Protein AF-0000000082425117 (afdb_homodimer)

Foldseek 3Di:
DLWAWKKWWAQFWFDPPPDTLAGGDTDIFHTLWEEEAAFDPSSCLVVVVCCVQPVGPTPDTFMDINNHTPVPDPHCLQAEFEQEPDDDPQPPDQLLRLLQCADRVPDTQDSVLLLVLCVLLPNNVRRGPRLVPDDPLSNLSSSSSSRVSSVHQEYEYEASQPPHDPVSNVSSLVSQLVVSVHHHYYYYHNDLVSQLSTQWYFQGANNYTPDIGHNVVCDLVVNCVRHVHDSVVVVVVVVVVVVVVVD/DLWAWKKWWAQFWFDPPPDTLAGGDTDIFDTLWEEEAAFDPSSCLVVVVCCVQPVGPTPDTFMDINNHTCVPDPHCLQAEFEQEPDDDPQPPDQLLVLLQCADRVPDTQDSVLLLVLCVLLPNNVRRGPRLVPDDPLSNLSSSSSSRVSSVHQEYEYEASQPPHDPVSNVSSLVSQLVVSVHHHYYYYHNDLVSQQSTQWYFQGANNYTPDIGHNVVCDLVVNCVRHVHDSVVVVVVVVVVVVVVVD

InterPro domains:
  IPR003439 ABC transporter-like, ATP-binding domain [PF00005] (23-162)
  IPR003439 ABC transporter-like, ATP-binding domain [PS50893] (7-231)
  IPR003593 AAA+ ATPase domain [SM00382] (31-208)
  IPR027417 P-loop containing nucleoside triphosphate hydrolase [G3DSA:3.40.50.300] (2-237)
  IPR027417 P-loop containing nucleoside triphosphate hydrolase [SSF52540] (5-220)
  IPR050153 Metal Ion Import ATP-binding [PTHR42734] (5-229)

Solvent-accessible surface area (backbone atoms only — not comparable to full-atom values): 25043 Å² total; per-residue (Å²): 126,69,66,15,47,31,42,33,37,41,46,28,20,34,61,54,97,90,41,76,41,30,47,57,38,65,51,68,45,56,46,38,19,30,30,23,40,31,33,46,81,87,35,31,55,68,61,52,49,30,37,72,69,64,79,36,76,60,78,37,57,46,48,23,50,72,79,41,60,50,86,78,53,86,74,46,34,66,48,32,29,67,24,67,67,60,81,68,94,51,78,95,28,34,35,42,53,56,22,25,67,32,52,38,62,93,40,63,34,44,70,67,44,24,48,51,24,22,44,73,66,71,44,46,88,44,36,80,38,47,46,80,76,47,52,73,63,53,46,49,43,47,41,47,19,21,27,55,34,48,67,33,37,26,41,37,32,35,35,81,51,66,80,47,32,62,33,51,30,54,51,49,49,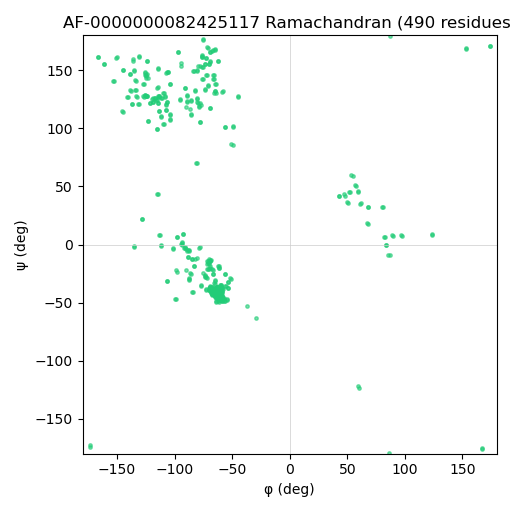51,50,52,52,57,48,15,70,49,20,12,29,41,32,29,35,54,53,62,69,58,29,59,68,24,61,30,26,38,31,37,42,90,20,26,73,74,43,74,41,45,34,86,67,64,30,50,65,51,52,18,60,57,37,73,43,58,52,66,57,52,50,50,52,47,48,56,48,46,60,37,66,71,100,124,68,66,16,47,32,41,35,36,41,45,28,21,35,62,53,97,90,40,75,41,29,47,57,37,64,52,66,46,57,46,40,20,30,30,23,39,31,33,47,81,86,34,30,53,70,61,52,49,31,38,73,69,64,78,35,78,60,78,38,57,47,47,24,49,73,80,40,61,49,84,79,54,83,74,48,33,64,49,32,28,67,25,67,68,62,82,68,94,51,80,94,29,35,35,42,54,56,23,26,68,32,49,40,61,95,39,64,33,45,69,67,43,24,49,50,24,23,44,73,66,72,42,48,89,44,36,79,38,48,48,80,77,47,53,72,61,53,46,49,44,46,40,47,19,20,25,54,34,47,66,32,36,25,40,36,33,35,36,80,52,65,80,48,34,62,35,52,31,54,51,48,49,51,50,52,51,58,48,15,71,50,19,10,30,41,32,29,35,53,52,62,70,58,28,57,68,26,63,30,25,38,32,36,41,91,19,26,72,73,43,75,42,44,35,85,68,64,29,50,64,51,50,17,62,58,36,73,45,57,52,67,57,53,50,50,52,47,48,54,49,47,60,38,64,72,100

Structure (mmCIF, N/CA/C/O backbone):
data_AF-0000000082425117-model_v1
#
loop_
_entity.id
_entity.type
_entity.pdbx_description
1 polymer 'Iron ABC transporter ATP-binding protein'
#
loop_
_atom_site.group_PDB
_atom_site.id
_atom_site.type_symbol
_atom_site.label_atom_id
_atom_site.label_alt_id
_atom_site.label_comp_id
_atom_site.label_asym_id
_atom_site.label_entity_id
_atom_site.label_seq_id
_atom_site.pdbx_PDB_ins_code
_atom_site.Cartn_x
_atom_site.Cartn_y
_atom_site.Cartn_z
_atom_site.occupancy
_atom_site.B_iso_or_equiv
_atom_site.auth_seq_id
_atom_site.auth_comp_id
_atom_site.auth_asym_id
_atom_site.auth_atom_id
_atom_site.pdbx_PDB_model_num
ATOM 1 N N . MET A 1 1 ? 9.961 -26.922 -22.625 1 34.03 1 MET A N 1
ATOM 2 C CA . MET A 1 1 ? 9.469 -25.562 -22.359 1 34.03 1 MET A CA 1
ATOM 3 C C . MET A 1 1 ? 8.32 -25.594 -21.359 1 34.03 1 MET A C 1
ATOM 5 O O . MET A 1 1 ? 7.336 -26.328 -21.547 1 34.03 1 MET A O 1
ATOM 9 N N . SER A 1 2 ? 8.508 -25.422 -20.125 1 46.28 2 SER A N 1
ATOM 10 C CA . SER A 1 2 ? 7.629 -25.75 -19 1 46.28 2 SER A CA 1
ATOM 11 C C . SER A 1 2 ? 6.215 -25.234 -19.25 1 46.28 2 SER A C 1
ATOM 13 O O . SER A 1 2 ? 6.027 -24.062 -19.609 1 46.28 2 SER A O 1
ATOM 15 N N . GLN A 1 3 ? 5.418 -25.953 -19.906 1 60.38 3 GLN A N 1
ATOM 16 C CA . GLN A 1 3 ? 4.02 -25.688 -20.219 1 60.38 3 GLN A CA 1
ATOM 17 C C . GLN A 1 3 ? 3.232 -25.281 -18.984 1 60.38 3 GLN A C 1
ATOM 19 O O . GLN A 1 3 ? 3.322 -25.953 -17.938 1 60.38 3 GLN A O 1
ATOM 24 N N . GLY A 1 4 ? 2.932 -23.953 -18.75 1 71.56 4 GLY A N 1
ATOM 25 C CA . GLY A 1 4 ? 2.125 -23.562 -17.594 1 71.56 4 GLY A CA 1
ATOM 26 C C . GLY A 1 4 ? 0.901 -24.438 -17.406 1 71.56 4 GLY A C 1
ATOM 27 O O . GLY A 1 4 ? 0.353 -24.969 -18.375 1 71.56 4 GLY A O 1
ATOM 28 N N . TYR A 1 5 ? 0.693 -25 -16.203 1 87.56 5 TYR A N 1
ATOM 29 C CA . TYR A 1 5 ? -0.458 -25.812 -15.82 1 87.56 5 TYR A CA 1
ATOM 30 C C . TYR A 1 5 ? -1.707 -24.953 -15.68 1 87.56 5 TYR A C 1
ATOM 32 O O . TYR A 1 5 ? -1.618 -23.766 -15.336 1 87.56 5 TYR A O 1
ATOM 40 N N . LYS A 1 6 ? -2.779 -25.609 -16.047 1 92.81 6 LYS A N 1
ATOM 41 C CA . LYS A 1 6 ? -4.059 -24.938 -15.867 1 92.81 6 LYS A CA 1
ATOM 42 C C . LYS A 1 6 ? -4.66 -25.266 -14.5 1 92.81 6 LYS A C 1
ATOM 44 O O . LYS A 1 6 ? -4.625 -26.422 -14.062 1 92.81 6 LYS A O 1
ATOM 49 N N . VAL A 1 7 ? -5.109 -24.281 -13.898 1 95.56 7 VAL A N 1
ATOM 50 C CA . VAL A 1 7 ? -5.82 -24.453 -12.641 1 95.56 7 VAL A CA 1
ATOM 51 C C . VAL A 1 7 ? -7.305 -24.141 -12.836 1 95.56 7 VAL A C 1
ATOM 53 O O . VAL A 1 7 ? -7.652 -23.109 -13.422 1 95.56 7 VAL A O 1
ATOM 56 N N . GLU A 1 8 ? -8.109 -25.047 -12.375 1 96.44 8 GLU A N 1
ATOM 57 C CA . GLU A 1 8 ? -9.555 -24.844 -12.508 1 96.44 8 GLU A CA 1
ATOM 58 C C . GLU A 1 8 ? -10.242 -24.844 -11.148 1 96.44 8 GLU A C 1
ATOM 60 O O . GLU A 1 8 ? -10.078 -25.781 -10.367 1 96.44 8 GLU A O 1
ATOM 65 N N . PHE A 1 9 ? -10.898 -23.781 -10.875 1 97.12 9 PHE A N 1
ATOM 66 C CA . PHE A 1 9 ? -11.852 -23.703 -9.773 1 97.12 9 PHE A CA 1
ATOM 67 C C . PHE A 1 9 ? -13.273 -23.969 -10.273 1 97.12 9 PHE A C 1
ATOM 69 O O . PHE A 1 9 ? -13.742 -23.297 -11.195 1 97.12 9 PHE A O 1
ATOM 76 N N . LYS A 1 10 ? -13.906 -24.922 -9.664 1 97 10 LYS A N 1
ATOM 77 C CA . LYS A 1 10 ? -15.297 -25.219 -10.023 1 97 10 LYS A CA 1
ATOM 78 C C . LYS A 1 10 ? -16.203 -25.125 -8.797 1 97 10 LYS A C 1
ATOM 80 O O . LYS A 1 10 ? -16.188 -26.016 -7.941 1 97 10 LYS A O 1
ATOM 85 N N . GLU A 1 11 ? -16.984 -24.062 -8.766 1 97.94 11 GLU A N 1
ATOM 86 C CA . GLU A 1 11 ? -18 -23.844 -7.742 1 97.94 11 GLU A CA 1
ATOM 87 C C . GLU A 1 11 ? -17.406 -23.984 -6.34 1 97.94 11 GLU A C 1
ATOM 89 O O . GLU A 1 11 ? -18 -24.641 -5.477 1 97.94 11 GLU A O 1
ATOM 94 N N . VAL A 1 12 ? -16.297 -23.422 -6.117 1 97.06 12 VAL A N 1
ATOM 95 C CA . VAL A 1 12 ? -15.555 -23.578 -4.875 1 97.06 12 VAL A CA 1
ATOM 96 C C . VAL A 1 12 ? -16.125 -22.656 -3.807 1 97.06 12 VAL A C 1
ATOM 98 O O . VAL A 1 12 ? -16.312 -21.453 -4.055 1 97.06 12 VAL A O 1
ATOM 101 N N . THR A 1 13 ? -16.469 -23.188 -2.719 1 97.94 13 THR A N 1
ATOM 102 C CA . THR A 1 13 ? -16.875 -22.453 -1.524 1 97.94 13 THR A CA 1
ATOM 103 C C . THR A 1 13 ? -15.938 -22.766 -0.357 1 97.94 13 THR A C 1
ATOM 105 O O . THR A 1 13 ? -15.672 -23.938 -0.068 1 97.94 13 THR A O 1
ATOM 108 N N . VAL A 1 14 ? -15.391 -21.719 0.209 1 97 14 VAL A N 1
ATOM 109 C CA . VAL A 1 14 ? -14.469 -21.891 1.327 1 97 14 VAL A CA 1
ATOM 110 C C . VAL A 1 14 ? -14.805 -20.875 2.428 1 97 14 VAL A C 1
ATOM 112 O O . VAL A 1 14 ? -15.336 -19.797 2.152 1 97 14 VAL A O 1
ATOM 115 N N . GLY A 1 15 ? -14.531 -21.266 3.666 1 96.12 15 GLY A N 1
ATOM 116 C CA . GLY A 1 15 ? -14.789 -20.406 4.812 1 96.12 15 GLY A CA 1
ATOM 117 C C . GLY A 1 15 ? -14.258 -20.984 6.113 1 96.12 15 GLY A C 1
ATOM 118 O O . GLY A 1 15 ? -13.414 -21.875 6.105 1 96.12 15 GLY A O 1
ATOM 119 N N . TYR A 1 16 ? -14.609 -20.25 7.188 1 94.94 16 TYR A N 1
ATOM 120 C CA . TYR A 1 16 ? -14.188 -20.656 8.523 1 94.94 16 TYR A CA 1
ATOM 121 C C . TYR A 1 16 ? -15.383 -20.828 9.445 1 94.94 16 TYR A C 1
ATOM 123 O O . TYR A 1 16 ? -16.344 -20.047 9.398 1 94.94 16 TYR A O 1
ATOM 131 N N . LYS A 1 17 ? -15.219 -21.812 10.359 1 92.62 17 LYS A N 1
ATOM 132 C CA . LYS A 1 17 ? -16.156 -22.031 11.453 1 92.62 17 LYS A CA 1
ATOM 133 C C . LYS A 1 17 ? -17.594 -21.922 10.969 1 92.62 17 LYS A C 1
ATOM 135 O O . LYS A 1 17 ? -18.406 -21.203 11.547 1 92.62 17 LYS A O 1
ATOM 140 N N . GLY A 1 18 ? -17.828 -22.5 9.805 1 90.06 18 GLY A N 1
ATOM 141 C CA . GLY A 1 18 ? -19.188 -22.562 9.281 1 90.06 18 GLY A CA 1
ATOM 142 C C . GLY A 1 18 ? -19.609 -21.297 8.555 1 90.06 18 GLY A C 1
ATOM 143 O O . GLY A 1 18 ? -20.734 -21.219 8.047 1 90.06 18 GLY A O 1
ATOM 144 N N . HIS A 1 19 ? -18.812 -20.297 8.445 1 94.06 19 HIS A N 1
ATOM 145 C CA . HIS A 1 19 ? -19.109 -19.062 7.711 1 94.06 19 HIS A CA 1
ATOM 146 C C . HIS A 1 19 ? -18.328 -19 6.406 1 94.06 19 HIS A C 1
ATOM 148 O O . HIS A 1 19 ? -17.094 -19.047 6.41 1 94.06 19 HIS A O 1
ATOM 154 N N . PRO A 1 20 ? -19.109 -18.875 5.348 1 95.56 20 PRO A N 1
ATOM 155 C CA . PRO A 1 20 ? -18.422 -18.781 4.062 1 95.56 20 PRO A CA 1
ATOM 156 C C . PRO A 1 20 ? -17.688 -17.438 3.881 1 95.56 20 PRO A C 1
ATOM 158 O O . PRO A 1 20 ? -18.219 -16.406 4.281 1 95.56 20 PRO A O 1
ATOM 161 N N . VAL A 1 21 ? -16.516 -17.516 3.381 1 97 21 VAL A N 1
ATOM 162 C CA . VAL A 1 21 ? -15.734 -16.328 3.045 1 97 21 VAL A CA 1
ATOM 163 C C . VAL A 1 21 ? -15.836 -16.047 1.548 1 97 21 VAL A C 1
ATOM 165 O O . VAL A 1 21 ? -16.094 -14.906 1.138 1 97 21 VAL A O 1
ATOM 168 N N . VAL A 1 22 ? -15.664 -17.047 0.718 1 97.94 22 VAL A N 1
ATOM 169 C CA . VAL A 1 22 ? -15.93 -16.969 -0.715 1 97.94 22 VAL A CA 1
ATOM 170 C C . VAL A 1 22 ? -16.891 -18.094 -1.115 1 97.94 22 VAL A C 1
ATOM 172 O O . VAL A 1 22 ? -16.828 -19.203 -0.572 1 97.94 22 VAL A O 1
ATOM 175 N N . GLU A 1 23 ? -17.719 -17.781 -2.062 1 97.88 23 GLU A N 1
ATOM 176 C CA . GLU A 1 23 ? -18.797 -18.688 -2.426 1 97.88 23 GLU A CA 1
ATOM 177 C C . GLU A 1 23 ? -18.891 -18.875 -3.938 1 97.88 23 GLU A C 1
ATOM 179 O O . GLU A 1 23 ? -18.906 -17.891 -4.684 1 97.88 23 GLU A O 1
ATOM 184 N N . ASN A 1 24 ? -18.875 -20.203 -4.285 1 97.81 24 ASN A N 1
ATOM 185 C CA . ASN A 1 24 ? -19.219 -20.594 -5.652 1 97.81 24 ASN A CA 1
ATOM 186 C C . ASN A 1 24 ? -18.281 -19.938 -6.664 1 97.81 24 ASN A C 1
ATOM 188 O O . ASN A 1 24 ? -18.719 -19.375 -7.664 1 97.81 24 ASN A O 1
ATOM 192 N N . ILE A 1 25 ? -17.031 -19.984 -6.367 1 98.44 25 ILE A N 1
ATOM 193 C CA . ILE A 1 25 ? -16.016 -19.406 -7.246 1 98.44 25 ILE A CA 1
ATOM 194 C C . ILE A 1 25 ? -15.703 -20.375 -8.383 1 98.44 25 ILE A C 1
ATOM 196 O O . ILE A 1 25 ? -15.344 -21.531 -8.148 1 98.44 25 ILE A O 1
ATOM 200 N N . THR A 1 26 ? -15.867 -19.938 -9.648 1 98.38 26 THR A N 1
ATOM 201 C CA . THR A 1 26 ? -15.578 -20.75 -10.828 1 98.38 26 THR A CA 1
ATOM 202 C C . THR A 1 26 ? -14.727 -19.969 -11.828 1 98.38 26 THR A C 1
ATOM 204 O O . THR A 1 26 ? -15.109 -18.875 -12.242 1 98.38 26 THR A O 1
ATOM 207 N N . PHE A 1 27 ? -13.586 -20.453 -12.156 1 98.06 27 PHE A N 1
ATOM 208 C CA . PHE A 1 27 ? -12.758 -19.922 -13.234 1 98.06 27 PHE A CA 1
ATOM 209 C C . PHE A 1 27 ? -11.633 -20.891 -13.586 1 98.06 27 PHE A C 1
ATOM 211 O O . PHE A 1 27 ? -11.375 -21.844 -12.852 1 98.06 27 PHE A O 1
ATOM 218 N N . THR A 1 28 ? -11.086 -20.734 -14.719 1 97.5 28 THR A N 1
ATOM 219 C CA . THR A 1 28 ? -9.945 -21.5 -15.195 1 97.5 28 THR A CA 1
ATOM 220 C C . THR A 1 28 ? -8.812 -20.578 -15.633 1 97.5 28 THR A C 1
ATOM 222 O O . THR A 1 28 ? -9.039 -19.641 -16.406 1 97.5 28 THR A O 1
ATOM 225 N N . THR A 1 29 ? -7.656 -20.828 -15.125 1 97.19 29 THR A N 1
ATOM 226 C CA . THR A 1 29 ? -6.516 -19.984 -15.461 1 97.19 29 THR A CA 1
ATOM 227 C C . THR A 1 29 ? -5.934 -20.375 -16.812 1 97.19 29 THR A C 1
ATOM 229 O O . THR A 1 29 ? -6.047 -21.531 -17.234 1 97.19 29 THR A O 1
ATOM 232 N N . PRO A 1 30 ? -5.383 -19.328 -17.453 1 93.25 30 PRO A N 1
ATOM 233 C CA . PRO A 1 30 ? -4.516 -19.734 -18.547 1 93.25 30 PRO A CA 1
ATOM 234 C C . PRO A 1 30 ? -3.225 -20.406 -18.078 1 93.25 30 PRO A C 1
ATOM 236 O O . PRO A 1 30 ? -2.85 -20.266 -16.906 1 93.25 30 PRO A O 1
ATOM 239 N N . GLY A 1 31 ? -2.549 -21.234 -18.953 1 88.75 31 GLY A N 1
ATOM 240 C CA . GLY A 1 31 ? -1.248 -21.828 -18.688 1 88.75 31 GLY A CA 1
ATOM 241 C C . GLY A 1 31 ? -0.388 -21.953 -19.938 1 88.75 31 GLY A C 1
ATOM 242 O O . GLY A 1 31 ? -0.759 -22.656 -20.891 1 88.75 31 GLY A O 1
ATOM 243 N N . PRO A 1 32 ? 0.732 -21.266 -20.031 1 94.56 32 PRO A N 1
ATOM 244 C CA . PRO A 1 32 ? 1.172 -20.266 -19.047 1 94.56 32 PRO A CA 1
ATOM 245 C C . PRO A 1 32 ? 0.335 -18.984 -19.078 1 94.56 32 PRO A C 1
ATOM 247 O O . PRO A 1 32 ? -0.475 -18.797 -20 1 94.56 32 PRO A O 1
ATOM 250 N N . GLY A 1 33 ? 0.49 -18.062 -18.062 1 97.19 33 GLY A N 1
ATOM 251 C CA . GLY A 1 33 ? -0.227 -16.797 -18.031 1 97.19 33 GLY A CA 1
ATOM 252 C C . GLY A 1 33 ? -0.428 -16.281 -16.609 1 97.19 33 GLY A C 1
ATOM 253 O O . GLY A 1 33 ? -0.153 -16.984 -15.641 1 97.19 33 GLY A O 1
ATOM 254 N N . LEU A 1 34 ? -0.841 -15.102 -16.578 1 98.12 34 LEU A N 1
ATOM 255 C CA . LEU A 1 34 ? -1.06 -14.406 -15.312 1 98.12 34 LEU A CA 1
ATOM 256 C C . LEU A 1 34 ? -2.549 -14.242 -15.031 1 98.12 34 LEU A C 1
ATOM 258 O O . LEU A 1 34 ? -3.281 -13.688 -15.852 1 98.12 34 LEU A O 1
ATOM 262 N N . THR A 1 35 ? -2.99 -14.781 -13.953 1 98.69 35 THR A N 1
ATOM 263 C CA . THR A 1 35 ? -4.332 -14.547 -13.422 1 98.69 35 THR A CA 1
ATOM 264 C C . THR A 1 35 ? -4.27 -13.734 -12.133 1 98.69 35 THR A C 1
ATOM 266 O O . THR A 1 35 ? -3.541 -14.086 -11.203 1 98.69 35 THR A O 1
ATOM 269 N N . THR A 1 36 ? -4.988 -12.672 -12.102 1 98.69 36 THR A N 1
ATOM 270 C CA . THR A 1 36 ? -5.105 -11.883 -10.875 1 98.69 36 THR A CA 1
ATOM 271 C C . THR A 1 36 ? -6.484 -12.047 -10.25 1 98.69 36 THR A C 1
ATOM 273 O O . THR A 1 36 ? -7.5 -11.773 -10.898 1 98.69 36 THR A O 1
ATOM 276 N N . ILE A 1 37 ? -6.5 -12.609 -9.086 1 98.81 37 ILE A N 1
ATOM 277 C CA . ILE A 1 37 ? -7.684 -12.523 -8.234 1 98.81 37 ILE A CA 1
ATOM 278 C C . ILE A 1 37 ? -7.738 -11.148 -7.562 1 98.81 37 ILE A C 1
ATOM 280 O O . ILE A 1 37 ? -6.992 -10.891 -6.617 1 98.81 37 ILE A O 1
ATOM 284 N N . LEU A 1 38 ? -8.648 -10.297 -8.07 1 98.69 38 LEU A N 1
ATOM 285 C CA . LEU A 1 38 ? -8.695 -8.891 -7.703 1 98.69 38 LEU A CA 1
ATOM 286 C C . LEU A 1 38 ? -9.844 -8.617 -6.734 1 98.69 38 LEU A C 1
ATOM 288 O O . LEU A 1 38 ? -10.953 -9.125 -6.918 1 98.69 38 LEU A O 1
ATOM 292 N N . GLY A 1 39 ? -9.609 -7.824 -5.754 1 98 39 GLY A N 1
ATOM 293 C CA . GLY A 1 39 ? -10.672 -7.434 -4.844 1 98 39 GLY A CA 1
ATOM 294 C C . GLY A 1 39 ? -10.18 -6.617 -3.664 1 98 39 GLY A C 1
ATOM 295 O O . GLY A 1 39 ? -8.977 -6.508 -3.441 1 98 39 GLY A O 1
ATOM 296 N N . PRO A 1 40 ? -11.102 -6.07 -2.902 1 97.19 40 PRO A N 1
ATOM 297 C CA . PRO A 1 40 ? -10.719 -5.27 -1.736 1 97.19 40 PRO A CA 1
ATOM 298 C C . PRO A 1 40 ? -10.109 -6.113 -0.619 1 97.19 40 PRO A C 1
ATOM 300 O O . PRO A 1 40 ? -10.148 -7.344 -0.677 1 97.19 40 PRO A O 1
ATOM 303 N N . ASN A 1 41 ? -9.484 -5.391 0.304 1 94.88 41 ASN A N 1
ATOM 304 C CA . ASN A 1 41 ? -8.953 -6.07 1.479 1 94.88 41 ASN A CA 1
ATOM 305 C C . ASN A 1 41 ? -10.047 -6.809 2.244 1 94.88 41 ASN A C 1
ATOM 307 O O . ASN A 1 41 ? -11.148 -6.293 2.41 1 94.88 41 ASN A O 1
ATOM 311 N N . GLY A 1 42 ? -9.805 -8.031 2.582 1 93.69 42 GLY A N 1
ATOM 312 C CA . GLY A 1 42 ? -10.688 -8.789 3.457 1 93.69 42 GLY A CA 1
ATOM 313 C C . GLY A 1 42 ? -11.781 -9.523 2.707 1 93.69 42 GLY A C 1
ATOM 314 O O . GLY A 1 42 ? -12.625 -10.172 3.318 1 93.69 42 GLY A O 1
ATOM 315 N N . VAL A 1 43 ? -11.719 -9.531 1.428 1 96.06 43 VAL A N 1
ATOM 316 C CA . VAL A 1 43 ? -12.844 -10.062 0.663 1 96.06 43 VAL A CA 1
ATOM 317 C C . VAL A 1 43 ? -12.734 -11.586 0.575 1 96.06 43 VAL A C 1
ATOM 319 O O . VAL A 1 43 ? -13.695 -12.266 0.195 1 96.06 43 VAL A O 1
ATOM 322 N N . GLY A 1 44 ? -11.547 -12.117 0.818 1 96.81 44 GLY A N 1
ATOM 323 C CA . GLY A 1 44 ? -11.414 -13.562 0.822 1 96.81 44 GLY A CA 1
ATOM 324 C C . GLY A 1 44 ? -10.367 -14.07 -0.152 1 96.81 44 GLY A C 1
ATOM 325 O O . GLY A 1 44 ? -10.242 -15.281 -0.368 1 96.81 44 GLY A O 1
ATOM 326 N N . LYS A 1 45 ? -9.602 -13.234 -0.754 1 97.69 45 LYS A N 1
ATOM 327 C CA . LYS A 1 45 ? -8.602 -13.617 -1.745 1 97.69 45 LYS A CA 1
ATOM 328 C C . LYS A 1 45 ? -7.586 -14.602 -1.157 1 97.69 45 LYS A C 1
ATOM 330 O O . LYS A 1 45 ? -7.32 -15.648 -1.746 1 97.69 45 LYS A O 1
ATOM 335 N N . SER A 1 46 ? -7.059 -14.242 0.053 1 96.75 46 SER A N 1
ATOM 336 C CA . SER A 1 46 ? -6.082 -15.102 0.715 1 96.75 46 SER A CA 1
ATOM 337 C C . SER A 1 46 ? -6.703 -16.438 1.111 1 96.75 46 SER A C 1
ATOM 339 O O . SER A 1 46 ? -6.043 -17.484 1.038 1 96.75 46 SER A O 1
ATOM 341 N N . THR A 1 47 ? -7.961 -16.422 1.538 1 96.94 47 THR A N 1
ATOM 342 C CA . THR A 1 47 ? -8.664 -17.641 1.887 1 96.94 47 THR A CA 1
ATOM 343 C C . THR A 1 47 ? -8.781 -18.562 0.673 1 96.94 47 THR A C 1
ATOM 345 O O . THR A 1 47 ? -8.578 -19.766 0.779 1 96.94 47 THR A O 1
ATOM 348 N N . LEU A 1 48 ? -9.086 -17.969 -0.449 1 97.56 48 LEU A N 1
ATOM 349 C CA . LEU A 1 48 ? -9.172 -18.734 -1.686 1 97.56 48 LEU A CA 1
ATOM 350 C C . LEU A 1 48 ? -7.82 -19.344 -2.047 1 97.56 48 LEU A C 1
ATOM 352 O O . LEU A 1 48 ? -7.742 -20.5 -2.451 1 97.56 48 LEU A O 1
ATOM 356 N N . LEU A 1 49 ? -6.738 -18.547 -1.896 1 96.94 49 LEU A N 1
ATOM 357 C CA . LEU A 1 49 ? -5.398 -19.062 -2.178 1 96.94 49 LEU A CA 1
ATOM 358 C C . LEU A 1 49 ? -5.035 -20.203 -1.236 1 96.94 49 LEU A C 1
ATOM 360 O O . LEU A 1 49 ? -4.348 -21.141 -1.634 1 96.94 49 LEU A O 1
ATOM 364 N N . LYS A 1 50 ? -5.457 -20.109 -0.017 1 94.38 50 LYS A N 1
ATOM 365 C CA . LYS A 1 50 ? -5.203 -21.188 0.94 1 94.38 50 LYS A CA 1
ATOM 366 C C . LYS A 1 50 ? -5.844 -22.5 0.483 1 94.38 50 LYS A C 1
ATOM 368 O O . LYS A 1 50 ? -5.289 -23.578 0.705 1 94.38 50 LYS A O 1
ATOM 373 N N . ALA A 1 51 ? -7.012 -22.391 -0.103 1 94 51 ALA A N 1
ATOM 374 C CA . ALA A 1 51 ? -7.648 -23.578 -0.675 1 94 51 ALA A CA 1
ATOM 375 C C . ALA A 1 51 ? -6.816 -24.141 -1.818 1 94 51 ALA A C 1
ATOM 377 O O . ALA A 1 51 ? -6.66 -25.359 -1.931 1 94 51 ALA A O 1
ATOM 378 N N . LEU A 1 52 ? -6.281 -23.266 -2.621 1 94.56 52 LEU A N 1
ATOM 379 C CA . LEU A 1 52 ? -5.477 -23.672 -3.766 1 94.56 52 LEU A CA 1
ATOM 380 C C . LEU A 1 52 ? -4.195 -24.375 -3.309 1 94.56 52 LEU A C 1
ATOM 382 O O . LEU A 1 52 ? -3.832 -25.422 -3.836 1 94.56 52 LEU A O 1
ATOM 386 N N . ILE A 1 53 ? -3.549 -23.828 -2.289 1 92.25 53 ILE A N 1
ATOM 387 C CA . ILE A 1 53 ? -2.25 -24.359 -1.896 1 92.25 53 ILE A CA 1
ATOM 388 C C . ILE A 1 53 ? -2.441 -25.516 -0.902 1 92.25 53 ILE A C 1
ATOM 390 O O . ILE A 1 53 ? -1.468 -26.094 -0.419 1 92.25 53 ILE A O 1
ATOM 394 N N . GLY A 1 54 ? -3.662 -25.781 -0.488 1 90.12 54 GLY A N 1
ATOM 395 C CA . GLY A 1 54 ? -3.98 -26.984 0.258 1 90.12 54 GLY A CA 1
ATOM 396 C C . GLY A 1 54 ? -4.004 -26.781 1.76 1 90.12 54 GLY A C 1
ATOM 397 O O . GLY A 1 54 ? -4.109 -27.734 2.529 1 90.12 54 GLY A O 1
ATOM 398 N N . SER A 1 55 ? -3.906 -25.609 2.188 1 89.62 55 SER A N 1
ATOM 399 C CA . SER A 1 55 ? -3.9 -25.297 3.615 1 89.62 55 SER A CA 1
ATOM 400 C C . SER A 1 55 ? -5.32 -25.172 4.16 1 89.62 55 SER A C 1
ATOM 402 O O . SER A 1 55 ? -5.523 -25.141 5.375 1 89.62 55 SER A O 1
ATOM 404 N N . LEU A 1 56 ? -6.305 -25.109 3.297 1 91.38 56 LEU A N 1
ATOM 405 C CA . LEU A 1 56 ? -7.715 -25.016 3.662 1 91.38 56 LEU A CA 1
ATOM 406 C C . LEU A 1 56 ? -8.57 -25.859 2.721 1 91.38 56 LEU A C 1
ATOM 408 O O . LEU A 1 56 ? -8.461 -25.734 1.499 1 91.38 56 LEU A O 1
ATOM 412 N N . ARG A 1 57 ? -9.375 -26.719 3.254 1 91.31 57 ARG A N 1
ATOM 413 C CA . ARG A 1 57 ? -10.227 -27.578 2.432 1 91.31 57 ARG A CA 1
ATOM 414 C C . ARG A 1 57 ? -11.492 -26.828 2.002 1 91.31 57 ARG A C 1
ATOM 416 O O . ARG A 1 57 ? -12.18 -26.234 2.834 1 91.31 57 ARG A O 1
ATOM 423 N N . PRO A 1 58 ? -11.797 -26.906 0.791 1 94.12 58 PRO A N 1
ATOM 424 C CA . PRO A 1 58 ? -13.07 -26.328 0.366 1 94.12 58 PRO A CA 1
ATOM 425 C C . PRO A 1 58 ? -14.281 -27.078 0.945 1 94.12 58 PRO A C 1
ATOM 427 O O . PRO A 1 58 ? -14.227 -28.297 1.14 1 94.12 58 PRO A O 1
ATOM 430 N N . TRP A 1 59 ? -15.32 -26.312 1.211 1 95.19 59 TRP A N 1
ATOM 431 C CA . TRP A 1 59 ? -16.562 -26.922 1.685 1 95.19 59 TRP A CA 1
ATOM 432 C C . TRP A 1 59 ? -17.328 -27.562 0.535 1 95.19 59 TRP A C 1
ATOM 434 O O . TRP A 1 59 ? -18.016 -28.562 0.73 1 95.19 59 TRP A O 1
ATOM 444 N N . SER A 1 60 ? -17.25 -26.969 -0.569 1 95.38 60 SER A N 1
ATOM 445 C CA . SER A 1 60 ? -17.859 -27.484 -1.79 1 95.38 60 SER A CA 1
ATOM 446 C C . SER A 1 60 ? -17.078 -27.047 -3.023 1 95.38 60 SER A C 1
ATOM 448 O O . SER A 1 60 ? -16.219 -26.156 -2.947 1 95.38 60 SER A O 1
ATOM 450 N N . GLY A 1 61 ? -17.281 -27.734 -4.094 1 95.5 61 GLY A N 1
ATOM 451 C CA . GLY A 1 61 ? -16.547 -27.453 -5.32 1 95.5 61 GLY A CA 1
ATOM 452 C C . GLY A 1 61 ? -15.227 -28.172 -5.406 1 95.5 61 GLY A C 1
ATOM 453 O O . GLY A 1 61 ? -14.906 -29.016 -4.551 1 95.5 61 GLY A O 1
ATOM 454 N N . THR A 1 62 ? -14.531 -27.953 -6.504 1 93.88 62 THR A N 1
ATOM 455 C CA . THR A 1 62 ? -13.273 -28.656 -6.719 1 93.88 62 THR A CA 1
ATOM 456 C C . THR A 1 62 ? -12.227 -27.719 -7.316 1 93.88 62 THR A C 1
ATOM 458 O O . THR A 1 62 ? -12.57 -26.75 -7.996 1 93.88 62 THR A O 1
ATOM 461 N N . ILE A 1 63 ? -11.047 -27.953 -6.961 1 94.56 63 ILE A N 1
ATOM 462 C CA . ILE A 1 63 ? -9.891 -27.328 -7.586 1 94.56 63 ILE A CA 1
ATOM 463 C C . ILE A 1 63 ? -9.031 -28.391 -8.273 1 94.56 63 ILE A C 1
ATOM 465 O O . ILE A 1 63 ? -8.648 -29.391 -7.652 1 94.56 63 ILE A O 1
ATOM 469 N N . THR A 1 64 ? -8.797 -28.188 -9.516 1 93.06 64 THR A N 1
ATOM 470 C CA . THR A 1 64 ? -8.016 -29.172 -10.258 1 93.06 64 THR A CA 1
ATOM 471 C C . THR A 1 64 ? -6.824 -28.516 -10.945 1 93.06 64 THR A C 1
ATOM 473 O O . THR A 1 64 ? -6.875 -27.328 -11.281 1 93.06 64 THR A O 1
ATOM 476 N N . ILE A 1 65 ? -5.738 -29.203 -11.094 1 90.94 65 ILE A N 1
ATOM 477 C CA . ILE A 1 65 ? -4.566 -28.844 -11.891 1 90.94 65 ILE A CA 1
ATOM 478 C C . ILE A 1 65 ? -4.426 -29.812 -13.062 1 90.94 65 ILE A C 1
ATOM 480 O O . ILE A 1 65 ? -4.211 -31 -12.875 1 90.94 65 ILE A O 1
ATOM 484 N N . ASN A 1 66 ? -4.578 -29.281 -14.195 1 88 66 ASN A N 1
ATOM 485 C CA . ASN A 1 66 ? -4.602 -30.109 -15.398 1 88 66 ASN A CA 1
ATOM 486 C C . ASN A 1 66 ? -5.527 -31.297 -15.242 1 88 66 ASN A C 1
ATOM 488 O O . ASN A 1 66 ? -5.152 -32.438 -15.562 1 88 66 ASN A O 1
ATOM 492 N N . GLY A 1 67 ? -6.633 -31 -14.648 1 85.31 67 GLY A N 1
ATOM 493 C CA . GLY A 1 67 ? -7.668 -32.031 -14.531 1 85.31 67 GLY A CA 1
ATOM 494 C C . GLY A 1 67 ? -7.512 -32.906 -13.312 1 85.31 67 GLY A C 1
ATOM 495 O O . GLY A 1 67 ? -8.391 -33.688 -13 1 85.31 67 GLY A O 1
ATOM 496 N N . ILE A 1 68 ? -6.391 -32.75 -12.641 1 83.25 68 ILE A N 1
ATOM 497 C CA . ILE A 1 68 ? -6.152 -33.562 -11.453 1 83.25 68 ILE A CA 1
ATOM 498 C C . ILE A 1 68 ? -6.703 -32.875 -10.219 1 83.25 68 ILE A C 1
ATOM 500 O O . ILE A 1 68 ? -6.332 -31.734 -9.938 1 83.25 68 ILE A O 1
ATOM 504 N N . ASN A 1 69 ? -7.578 -33.562 -9.539 1 82.38 69 ASN A N 1
ATOM 505 C CA . ASN A 1 69 ? -8.188 -33 -8.336 1 82.38 69 ASN A CA 1
ATOM 506 C C . ASN A 1 69 ? -7.172 -32.875 -7.203 1 82.38 69 ASN A C 1
ATOM 508 O O . ASN A 1 69 ? -6.512 -33.844 -6.836 1 82.38 69 ASN A O 1
ATOM 512 N N . LEU A 1 70 ? -6.934 -31.656 -6.777 1 72.75 70 LEU A N 1
ATOM 513 C CA . LEU A 1 70 ? -5.977 -31.375 -5.715 1 72.75 70 LEU A CA 1
ATOM 514 C C . LEU A 1 70 ? -6.402 -32.031 -4.406 1 72.75 70 LEU A C 1
ATOM 516 O O . LEU A 1 70 ? -5.57 -32.25 -3.525 1 72.75 70 LEU A O 1
ATOM 520 N N . GLY A 1 71 ? -7.801 -32.406 -4.363 1 61.31 71 GLY A N 1
ATOM 521 C CA . GLY A 1 71 ? -8.32 -33.062 -3.17 1 61.31 71 GLY A CA 1
ATOM 522 C C . GLY A 1 71 ? -7.344 -34.031 -2.547 1 61.31 71 GLY A C 1
ATOM 523 O O . GLY A 1 71 ? -7.129 -34 -1.332 1 61.31 71 GLY A O 1
ATOM 524 N N . MET A 1 72 ? -6.797 -34.969 -3.297 1 57.06 72 MET A N 1
ATOM 525 C CA . MET A 1 72 ? -6.18 -36.219 -2.914 1 57.06 72 MET A CA 1
ATOM 526 C C . MET A 1 72 ? -4.695 -36.031 -2.613 1 57.06 72 MET A C 1
ATOM 528 O O . MET A 1 72 ? -4.109 -36.812 -1.856 1 57.06 72 MET A O 1
ATOM 532 N N . GLU A 1 73 ? -4.168 -35.031 -3.297 1 61.31 73 GLU A N 1
ATOM 533 C CA . GLU A 1 73 ? -2.717 -34.969 -3.15 1 61.31 73 GLU A CA 1
ATOM 534 C C . GLU A 1 73 ? -2.314 -34.094 -1.971 1 61.31 73 GLU A C 1
ATOM 536 O O . GLU A 1 73 ? -2.811 -32.969 -1.826 1 61.31 73 GLU A O 1
ATOM 541 N N . LYS A 1 74 ? -1.646 -34.719 -1.002 1 63.06 74 LYS A N 1
ATOM 542 C CA . LYS A 1 74 ? -1.222 -34.031 0.214 1 63.06 74 LYS A CA 1
ATOM 543 C C . LYS A 1 74 ? -0.116 -33.031 -0.083 1 63.06 74 LYS A C 1
ATOM 545 O O . LYS A 1 74 ? -0.132 -31.906 0.439 1 63.06 74 LYS A O 1
ATOM 550 N N . ASP A 1 75 ? 0.798 -33.438 -1.072 1 74.62 75 ASP A N 1
ATOM 551 C CA . ASP A 1 75 ? 1.942 -32.562 -1.292 1 74.62 75 ASP A CA 1
ATOM 552 C C . ASP A 1 75 ? 1.768 -31.75 -2.568 1 74.62 75 ASP A C 1
ATOM 554 O O . ASP A 1 75 ? 1.825 -32.281 -3.674 1 74.62 75 ASP A O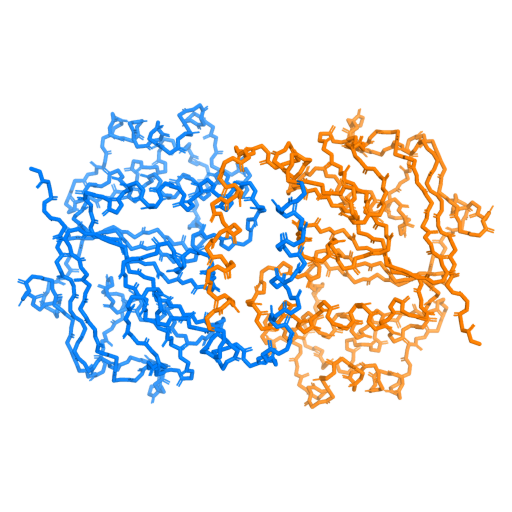 1
ATOM 558 N N . ARG A 1 76 ? 1.494 -30.438 -2.428 1 82.69 76 ARG A N 1
ATOM 559 C CA . ARG A 1 76 ? 1.237 -29.562 -3.57 1 82.69 76 ARG A CA 1
ATOM 560 C C . ARG A 1 76 ? 2.529 -28.938 -4.082 1 82.69 76 ARG A C 1
ATOM 562 O O . ARG A 1 76 ? 2.535 -28.281 -5.129 1 82.69 76 ARG A O 1
ATOM 569 N N . SER A 1 77 ? 3.596 -29.203 -3.418 1 79.94 77 SER A N 1
ATOM 570 C CA . SER A 1 77 ? 4.844 -28.516 -3.742 1 79.94 77 SER A CA 1
ATOM 571 C C . SER A 1 77 ? 5.383 -28.969 -5.094 1 79.94 77 SER A C 1
ATOM 573 O O . SER A 1 77 ? 6.227 -28.281 -5.688 1 79.94 77 SER A O 1
ATOM 575 N N . LEU A 1 78 ? 4.867 -30.031 -5.578 1 80.19 78 LEU A N 1
ATOM 576 C CA . LEU A 1 78 ? 5.27 -30.516 -6.895 1 80.19 78 LEU A CA 1
ATOM 577 C C . LEU A 1 78 ? 4.641 -29.672 -7.996 1 80.19 78 LEU A C 1
ATOM 579 O O . LEU A 1 78 ? 5.203 -29.531 -9.086 1 80.19 78 LEU A O 1
ATOM 583 N N . TYR A 1 79 ? 3.531 -29.094 -7.578 1 86.81 79 TYR A N 1
ATOM 584 C CA . TYR A 1 79 ? 2.758 -28.422 -8.617 1 86.81 79 TYR A CA 1
ATOM 585 C C . TYR A 1 79 ? 2.877 -26.906 -8.492 1 86.81 79 TYR A C 1
ATOM 587 O O . TYR A 1 79 ? 2.756 -26.188 -9.484 1 86.81 79 TYR A O 1
ATOM 595 N N . LEU A 1 80 ? 3.037 -26.562 -7.207 1 91.94 80 LEU A N 1
ATOM 596 C CA . LEU A 1 80 ? 2.969 -25.109 -7.066 1 91.94 80 LEU A CA 1
ATOM 597 C C . LEU A 1 80 ? 3.92 -24.625 -5.977 1 91.94 80 LEU A C 1
ATOM 599 O O . LEU A 1 80 ? 4.293 -25.391 -5.086 1 91.94 80 LEU A O 1
ATOM 603 N N . SER A 1 81 ? 4.422 -23.406 -6.117 1 93.88 81 SER A N 1
ATOM 604 C CA . SER A 1 81 ? 5.133 -22.641 -5.09 1 93.88 81 SER A CA 1
ATOM 605 C C . SER A 1 81 ? 4.352 -21.406 -4.672 1 93.88 81 SER A C 1
ATOM 607 O O . SER A 1 81 ? 3.518 -20.906 -5.43 1 93.88 81 SER A O 1
ATOM 609 N N . TYR A 1 82 ? 4.605 -21.062 -3.428 1 94.5 82 TYR A N 1
ATOM 610 C CA . TYR A 1 82 ? 3.805 -20 -2.84 1 94.5 82 TYR A CA 1
ATOM 611 C C . TYR A 1 82 ? 4.691 -18.906 -2.262 1 94.5 82 TYR A C 1
ATOM 613 O O . TYR A 1 82 ? 5.652 -19.188 -1.543 1 94.5 82 TYR A O 1
ATOM 621 N N . ALA A 1 83 ? 4.402 -17.625 -2.695 1 95.88 83 ALA A N 1
ATOM 622 C CA . ALA A 1 83 ? 5.004 -16.438 -2.072 1 95.88 83 ALA A CA 1
ATOM 623 C C . ALA A 1 83 ? 4.004 -15.734 -1.162 1 95.88 83 ALA A C 1
ATOM 625 O O . ALA A 1 83 ? 3.072 -15.086 -1.642 1 95.88 83 ALA A O 1
ATOM 626 N N . PRO A 1 84 ? 4.223 -15.758 0.164 1 94.56 84 PRO A N 1
ATOM 627 C CA . PRO A 1 84 ? 3.297 -15.117 1.104 1 94.56 84 PRO A CA 1
ATOM 628 C C . PRO A 1 84 ? 3.432 -13.594 1.126 1 94.56 84 PRO A C 1
ATOM 630 O O . PRO A 1 84 ? 4.422 -13.055 0.629 1 94.56 84 PRO A O 1
ATOM 633 N N . PRO A 1 85 ? 2.395 -12.984 1.636 1 91.94 85 PRO A N 1
ATOM 634 C CA . PRO A 1 85 ? 2.445 -11.516 1.716 1 91.94 85 PRO A CA 1
ATOM 635 C C . PRO A 1 85 ? 3.533 -11.016 2.662 1 91.94 85 PRO A C 1
ATOM 637 O O . PRO A 1 85 ? 4.105 -9.945 2.439 1 91.94 85 PRO A O 1
ATOM 640 N N . GLU A 1 86 ? 3.768 -11.641 3.705 1 87.88 86 GLU A N 1
ATOM 641 C CA . GLU A 1 86 ? 4.816 -11.344 4.676 1 87.88 86 GLU A CA 1
ATOM 642 C C . GLU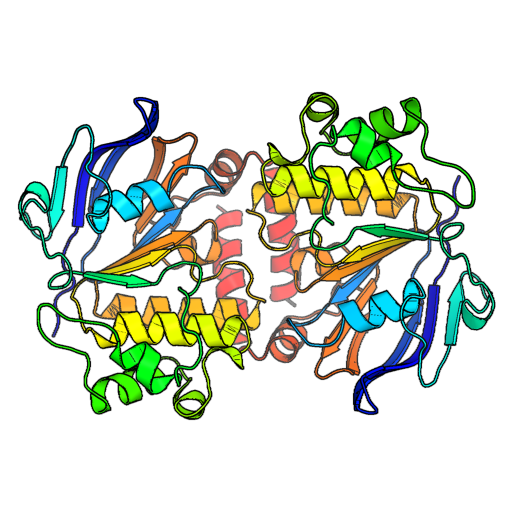 A 1 86 ? 5.715 -12.555 4.906 1 87.88 86 GLU A C 1
ATOM 644 O O . GLU A 1 86 ? 5.258 -13.695 4.84 1 87.88 86 GLU A O 1
ATOM 649 N N . PRO A 1 87 ? 6.93 -12.141 5.062 1 82.44 87 PRO A N 1
ATOM 650 C CA . PRO A 1 87 ? 7.852 -13.258 5.305 1 82.44 87 PRO A CA 1
ATOM 651 C C . PRO A 1 87 ? 7.559 -13.992 6.613 1 82.44 87 PRO A C 1
ATOM 653 O O . PRO A 1 87 ? 7.188 -13.359 7.605 1 82.44 87 PRO A O 1
ATOM 656 N N . PRO A 1 88 ? 7.641 -15.25 6.496 1 81.5 88 PRO A N 1
ATOM 657 C CA . PRO A 1 88 ? 7.652 -15.961 7.781 1 81.5 88 PRO A CA 1
ATOM 658 C C . PRO A 1 88 ? 8.883 -15.641 8.625 1 81.5 88 PRO A C 1
ATOM 660 O O . PRO A 1 88 ? 9.75 -14.883 8.188 1 81.5 88 PRO A O 1
ATOM 663 N N . ASN A 1 89 ? 8.836 -16.047 9.852 1 80.38 89 ASN A N 1
ATOM 664 C CA . ASN A 1 89 ? 9.984 -15.82 10.727 1 80.38 89 ASN A CA 1
ATOM 665 C C . ASN A 1 89 ? 11.258 -16.422 10.141 1 80.38 89 ASN A C 1
ATOM 667 O O . ASN A 1 89 ? 11.391 -17.641 10.047 1 80.38 89 ASN A O 1
ATOM 671 N N . MET A 1 90 ? 12.016 -15.641 9.594 1 84.88 90 MET A N 1
ATOM 672 C CA . MET A 1 90 ? 13.281 -16.031 8.977 1 84.88 90 MET A CA 1
ATOM 673 C C . MET A 1 90 ? 14.461 -15.398 9.711 1 84.88 90 MET A C 1
ATOM 675 O O . MET A 1 90 ? 15.422 -14.945 9.086 1 84.88 90 MET A O 1
ATOM 679 N N . PHE A 1 91 ? 14.352 -15.445 10.953 1 85.06 91 PHE A N 1
ATOM 680 C CA . PHE A 1 91 ? 15.367 -14.828 11.797 1 85.06 91 PHE A CA 1
ATOM 681 C C . PHE A 1 91 ? 16.703 -15.539 11.641 1 85.06 91 PHE A C 1
ATOM 683 O O . PHE A 1 91 ? 16.75 -16.766 11.562 1 85.06 91 PHE A O 1
ATOM 690 N N . ASN A 1 92 ? 17.719 -14.734 11.453 1 92.69 92 ASN A N 1
ATOM 691 C CA . ASN A 1 92 ? 19.109 -15.156 11.461 1 92.69 92 ASN A CA 1
ATOM 692 C C . ASN A 1 92 ? 19.438 -16.047 10.258 1 92.69 92 ASN A C 1
ATOM 694 O O . ASN A 1 92 ? 20.172 -17.016 10.383 1 92.69 92 ASN A O 1
ATOM 698 N N . MET A 1 93 ? 18.844 -15.859 9.164 1 96.38 93 MET A N 1
ATOM 699 C CA . MET A 1 93 ? 19.125 -16.547 7.91 1 96.38 93 MET A CA 1
ATOM 700 C C . MET A 1 93 ? 19.656 -15.57 6.859 1 96.38 93 MET A C 1
ATOM 702 O O . MET A 1 93 ? 19.141 -14.445 6.746 1 96.38 93 MET A O 1
ATOM 706 N N . ARG A 1 94 ? 20.672 -16.047 6.25 1 97.81 94 ARG A N 1
ATOM 707 C CA . ARG A 1 94 ? 21.094 -15.289 5.078 1 97.81 94 ARG A CA 1
ATOM 708 C C . ARG A 1 94 ? 20.078 -15.422 3.943 1 97.81 94 ARG A C 1
ATOM 710 O O . ARG A 1 94 ? 19.328 -16.391 3.887 1 97.81 94 ARG A O 1
ATOM 717 N N . VAL A 1 95 ? 20.062 -14.445 3.059 1 98.12 95 VAL A N 1
ATOM 718 C CA . VAL A 1 95 ? 19.125 -14.383 1.944 1 98.12 95 VAL A CA 1
ATOM 719 C C . VAL A 1 95 ? 19.203 -15.672 1.133 1 98.12 95 VAL A C 1
ATOM 721 O O . VAL A 1 95 ? 18.172 -16.281 0.81 1 98.12 95 VAL A O 1
ATOM 724 N N . VAL A 1 96 ? 20.406 -16.094 0.826 1 97.88 96 VAL A N 1
ATOM 725 C CA . VAL A 1 96 ? 20.578 -17.312 0.031 1 97.88 96 VAL A CA 1
ATOM 726 C C . VAL A 1 96 ? 19.969 -18.5 0.772 1 97.88 96 VAL A C 1
ATOM 728 O O . VAL A 1 96 ? 19.359 -19.375 0.157 1 97.88 96 VAL A O 1
ATOM 731 N N . GLU A 1 97 ? 20.094 -18.562 2.057 1 97.44 97 GLU A N 1
ATOM 732 C CA . GLU A 1 97 ? 19.531 -19.641 2.875 1 97.44 97 GLU A CA 1
ATOM 733 C C . GLU A 1 97 ? 18 -19.594 2.852 1 97.44 97 GLU A C 1
ATOM 735 O O . GLU A 1 97 ? 17.344 -20.641 2.84 1 97.44 97 GLU A O 1
ATOM 740 N N . VAL A 1 98 ? 17.484 -18.391 2.895 1 96.88 98 VAL A N 1
ATOM 741 C CA . VAL A 1 98 ? 16.031 -18.234 2.822 1 96.88 98 VAL A CA 1
ATOM 742 C C . VAL A 1 98 ? 15.508 -18.859 1.533 1 96.88 98 VAL A C 1
ATOM 744 O O . VAL A 1 98 ? 14.555 -19.625 1.559 1 96.88 98 VAL A O 1
ATOM 747 N N . VAL A 1 99 ? 16.156 -18.562 0.452 1 96.81 99 VAL A N 1
ATOM 748 C CA . VAL A 1 99 ? 15.711 -19.078 -0.839 1 96.81 99 VAL A CA 1
ATOM 749 C C . VAL A 1 99 ? 15.906 -20.594 -0.877 1 96.81 99 VAL A C 1
ATOM 751 O O . VAL A 1 99 ? 15.031 -21.328 -1.345 1 96.81 99 VAL A O 1
ATOM 754 N N . MET A 1 100 ? 16.938 -21.031 -0.287 1 96.56 100 MET A N 1
ATOM 755 C CA . MET A 1 100 ? 17.25 -22.453 -0.283 1 96.56 100 MET A CA 1
ATOM 756 C C . MET A 1 100 ? 16.281 -23.219 0.602 1 96.56 100 MET A C 1
ATOM 758 O O . MET A 1 100 ? 16.203 -24.453 0.518 1 96.56 100 MET A O 1
ATOM 762 N N . SER A 1 101 ? 15.594 -22.531 1.423 1 94.25 101 SER A N 1
ATOM 763 C CA . SER A 1 101 ? 14.672 -23.188 2.342 1 94.25 101 SER A CA 1
ATOM 764 C C . SER A 1 101 ? 13.383 -23.578 1.637 1 94.25 101 SER A C 1
ATOM 766 O O . SER A 1 101 ? 12.508 -24.219 2.236 1 94.25 101 SER A O 1
ATOM 768 N N . ALA A 1 102 ? 13.227 -23.25 0.412 1 92.38 102 ALA A N 1
ATOM 769 C CA . ALA A 1 102 ? 12.086 -23.703 -0.375 1 92.38 102 ALA A CA 1
ATOM 770 C C . ALA A 1 102 ? 12.258 -25.156 -0.827 1 92.38 102 ALA A C 1
ATOM 772 O O . ALA A 1 102 ? 13.383 -25.625 -0.971 1 92.38 102 ALA A O 1
ATOM 773 N N . LYS A 1 103 ? 11.156 -25.812 -1.036 1 87.19 103 LYS A N 1
ATOM 774 C CA . LYS A 1 103 ? 11.258 -27.219 -1.407 1 87.19 103 LYS A CA 1
ATOM 775 C C . LYS A 1 103 ? 10.336 -27.547 -2.586 1 87.19 103 LYS A C 1
ATOM 777 O O . LYS A 1 103 ? 9.242 -26.984 -2.699 1 87.19 103 LYS A O 1
ATOM 782 N N . LYS A 1 104 ? 10.906 -28.375 -3.393 1 83 104 LYS A N 1
ATOM 783 C CA . LYS A 1 104 ? 10.125 -29.062 -4.422 1 83 104 LYS A CA 1
ATOM 784 C C . LYS A 1 104 ? 9.984 -30.547 -4.105 1 83 104 LYS A C 1
ATOM 786 O O . LYS A 1 104 ? 10.898 -31.328 -4.348 1 83 104 LYS A O 1
ATOM 791 N N . GLY A 1 105 ? 8.852 -30.844 -3.666 1 80.62 105 GLY A N 1
ATOM 792 C CA . GLY A 1 105 ? 8.719 -32.219 -3.16 1 80.62 105 GLY A CA 1
ATOM 793 C C . GLY A 1 105 ? 9.664 -32.5 -2.008 1 80.62 105 GLY A C 1
ATOM 794 O O . GLY A 1 105 ? 9.672 -31.797 -1.005 1 80.62 105 GLY A O 1
ATOM 795 N N . LYS A 1 106 ? 10.453 -33.5 -2.197 1 80.75 106 LYS A N 1
ATOM 796 C CA . LYS A 1 106 ? 11.352 -33.938 -1.127 1 80.75 106 LYS A CA 1
ATOM 797 C C . LYS A 1 106 ? 12.719 -33.281 -1.264 1 80.75 106 LYS A C 1
ATOM 799 O O . LYS A 1 106 ? 13.609 -33.5 -0.435 1 80.75 106 LYS A O 1
ATOM 804 N N . LYS A 1 107 ? 12.852 -32.5 -2.238 1 87.31 107 LYS A N 1
ATOM 805 C CA . LYS A 1 107 ? 14.156 -31.891 -2.479 1 87.31 107 LYS A CA 1
ATOM 806 C C . LYS A 1 107 ? 14.148 -30.406 -2.107 1 87.31 107 LYS A C 1
ATOM 808 O O . LYS A 1 107 ? 13.148 -29.719 -2.312 1 87.31 107 LYS A O 1
ATOM 813 N N . TRP A 1 108 ? 15.281 -30.031 -1.676 1 91 108 TRP A N 1
ATOM 814 C CA . TRP A 1 108 ? 15.484 -28.625 -1.375 1 91 108 TRP A CA 1
ATOM 815 C C . TRP A 1 108 ? 16.094 -27.891 -2.57 1 91 108 TRP A C 1
ATOM 817 O O . TRP A 1 108 ? 16.734 -28.516 -3.42 1 91 108 TRP A O 1
ATOM 827 N N . VAL A 1 109 ? 15.828 -26.609 -2.633 1 94.06 109 VAL A N 1
ATOM 828 C CA . VAL A 1 109 ? 16.438 -25.766 -3.654 1 94.06 109 VAL A CA 1
ATOM 829 C C . VAL A 1 109 ? 17.953 -25.719 -3.467 1 94.06 109 VAL A C 1
ATOM 831 O O . VAL A 1 109 ? 18.438 -25.562 -2.346 1 94.06 109 VAL A O 1
ATOM 834 N N . SER A 1 110 ? 18.734 -25.953 -4.531 1 95.44 110 SER A N 1
ATOM 835 C CA . SER A 1 110 ? 20.188 -25.891 -4.465 1 95.44 110 SER A CA 1
ATOM 836 C C . SER A 1 110 ? 20.688 -24.453 -4.352 1 95.44 110 SER A C 1
ATOM 838 O O . SER A 1 110 ? 19.938 -23.516 -4.648 1 95.44 110 SER A O 1
ATOM 840 N N . GLU A 1 111 ? 21.891 -24.359 -3.893 1 96.62 111 GLU A N 1
ATOM 841 C CA . GLU A 1 111 ? 22.484 -23.031 -3.818 1 96.62 111 GLU A CA 1
ATOM 842 C C . GLU A 1 111 ? 22.562 -22.375 -5.195 1 96.62 111 GLU A C 1
ATOM 844 O O . GLU A 1 111 ? 22.312 -21.172 -5.332 1 96.62 111 GLU A O 1
ATOM 849 N N . GLN A 1 112 ? 22.859 -23.125 -6.164 1 95.56 112 GLN A N 1
ATOM 850 C CA . GLN A 1 112 ? 22.938 -22.609 -7.527 1 95.56 112 GLN A CA 1
ATOM 851 C C . GLN A 1 112 ? 21.594 -22.078 -7.996 1 95.56 112 GLN A C 1
ATOM 853 O O . GLN A 1 112 ? 21.5 -20.969 -8.539 1 95.56 112 GLN A O 1
ATOM 858 N N . ASP A 1 113 ? 20.578 -22.828 -7.762 1 94.94 113 ASP A N 1
ATOM 859 C CA . ASP A 1 113 ? 19.234 -22.406 -8.141 1 94.94 113 ASP A CA 1
ATOM 860 C C . ASP A 1 113 ? 18.812 -21.156 -7.375 1 94.94 113 ASP A C 1
ATOM 862 O O . ASP A 1 113 ? 18.156 -20.266 -7.93 1 94.94 113 ASP A O 1
ATOM 866 N N . ALA A 1 114 ? 19.188 -21.141 -6.121 1 96.94 114 ALA A N 1
ATOM 867 C CA . ALA A 1 114 ? 18.875 -19.984 -5.285 1 96.94 114 ALA A CA 1
ATOM 868 C C . ALA A 1 114 ? 19.531 -18.719 -5.84 1 96.94 114 ALA A C 1
ATOM 870 O O . ALA A 1 114 ? 18.859 -17.688 -6.004 1 96.94 114 ALA A O 1
ATOM 871 N N . ILE A 1 115 ? 20.75 -18.828 -6.227 1 97.25 115 ILE A N 1
ATOM 872 C CA . ILE A 1 115 ? 21.5 -17.688 -6.727 1 97.25 115 ILE A CA 1
ATOM 873 C C . ILE A 1 115 ? 20.938 -17.25 -8.078 1 97.25 115 ILE A C 1
ATOM 875 O O . ILE A 1 115 ? 20.797 -16.062 -8.344 1 97.25 115 ILE A O 1
ATOM 879 N N . GLU A 1 116 ? 20.594 -18.156 -8.883 1 96.62 116 GLU A N 1
ATOM 880 C CA . GLU A 1 116 ? 20.016 -17.859 -10.188 1 96.62 116 GLU A CA 1
ATOM 881 C C . GLU A 1 116 ? 18.672 -17.141 -10.039 1 96.62 116 GLU A C 1
ATOM 883 O O . GLU A 1 116 ? 18.391 -16.188 -10.773 1 96.62 116 GLU A O 1
ATOM 888 N N . SER A 1 117 ? 17.859 -17.625 -9.156 1 97.38 117 SER A N 1
ATOM 889 C CA . SER A 1 117 ? 16.562 -17 -8.922 1 97.38 117 SER A CA 1
ATOM 890 C C . SER A 1 117 ? 16.734 -15.578 -8.383 1 97.38 117 SER A C 1
ATOM 892 O O . SER A 1 117 ? 15.992 -14.672 -8.758 1 97.38 117 SER A O 1
ATOM 894 N N . LEU A 1 118 ? 17.734 -15.422 -7.5 1 97.75 118 LEU A N 1
ATOM 895 C CA . LEU A 1 118 ? 18.031 -14.094 -6.977 1 97.75 118 LEU A CA 1
ATOM 896 C C . LEU A 1 118 ? 18.484 -13.156 -8.094 1 97.75 118 LEU A C 1
ATOM 898 O O . LEU A 1 118 ? 18.094 -11.992 -8.133 1 97.75 118 LEU A O 1
ATOM 902 N N . ARG A 1 119 ? 19.25 -13.695 -8.969 1 96.88 119 ARG A N 1
ATOM 903 C CA . ARG A 1 119 ? 19.688 -12.922 -10.125 1 96.88 119 ARG A CA 1
ATOM 904 C C . ARG A 1 119 ? 18.516 -12.531 -11.008 1 96.88 119 ARG A C 1
ATOM 906 O O . ARG A 1 119 ? 18.438 -11.391 -11.477 1 96.88 119 ARG A O 1
ATOM 913 N N . PHE A 1 120 ? 17.641 -13.422 -11.203 1 95.94 120 PHE A N 1
ATOM 914 C CA . PHE A 1 120 ? 16.484 -13.203 -12.062 1 95.94 120 PHE A CA 1
ATOM 915 C C . PHE A 1 120 ? 15.648 -12.039 -11.555 1 95.94 120 PHE A C 1
ATOM 917 O O . PHE A 1 120 ? 15.156 -11.227 -12.344 1 95.94 120 PHE A O 1
ATOM 924 N N . VAL A 1 121 ? 15.539 -11.898 -10.234 1 96.62 121 VAL A N 1
ATOM 925 C CA . VAL A 1 121 ? 14.688 -10.859 -9.672 1 96.62 121 VAL A CA 1
ATOM 926 C C . VAL A 1 121 ? 15.516 -9.609 -9.398 1 96.62 121 VAL A C 1
ATOM 928 O O . VAL A 1 121 ? 15 -8.633 -8.844 1 96.62 121 VAL A O 1
ATOM 931 N N . GLY A 1 122 ? 16.781 -9.586 -9.688 1 95.56 122 GLY A N 1
ATOM 932 C CA . GLY A 1 122 ? 17.656 -8.438 -9.508 1 95.56 122 GLY A CA 1
ATOM 933 C C . GLY A 1 122 ? 18.141 -8.273 -8.078 1 95.56 122 GLY A C 1
ATOM 934 O O . GLY A 1 122 ? 18.328 -7.152 -7.605 1 95.56 122 GLY A O 1
ATOM 935 N N . ALA A 1 123 ? 18.328 -9.391 -7.34 1 97.19 123 ALA A N 1
ATOM 936 C CA . ALA A 1 123 ? 18.672 -9.312 -5.922 1 97.19 123 ALA A CA 1
ATOM 937 C C . ALA A 1 123 ? 19.906 -10.164 -5.613 1 97.19 123 ALA A C 1
ATOM 939 O O . ALA A 1 123 ? 20.109 -10.586 -4.473 1 97.19 123 ALA A O 1
ATOM 940 N N . ALA A 1 124 ? 20.703 -10.438 -6.609 1 96.94 124 ALA A N 1
ATOM 941 C CA . ALA A 1 124 ? 21.875 -11.305 -6.438 1 96.94 124 ALA A CA 1
ATOM 942 C C . ALA A 1 124 ? 22.828 -10.727 -5.402 1 96.94 124 ALA A C 1
ATOM 944 O O . ALA A 1 124 ? 23.453 -11.477 -4.641 1 96.94 124 ALA A O 1
ATOM 945 N N . GLU A 1 125 ? 22.938 -9.461 -5.355 1 97.25 125 GLU A N 1
ATOM 946 C CA . GLU A 1 125 ? 23.891 -8.797 -4.469 1 97.25 125 GLU A CA 1
ATOM 947 C C . GLU A 1 125 ? 23.469 -8.945 -3.006 1 97.25 125 GLU A C 1
ATOM 949 O O . GLU A 1 125 ? 24.266 -8.68 -2.102 1 97.25 125 GLU A O 1
ATOM 954 N N . LEU A 1 126 ? 22.281 -9.375 -2.768 1 97.88 126 LEU A N 1
ATOM 955 C CA . LEU A 1 126 ? 21.766 -9.5 -1.411 1 97.88 126 LEU A CA 1
ATOM 956 C C . LEU A 1 126 ? 22.047 -10.891 -0.849 1 97.88 126 LEU A C 1
ATOM 958 O O . LEU A 1 126 ? 21.797 -11.148 0.333 1 97.88 126 LEU A O 1
ATOM 962 N N . ALA A 1 127 ? 22.625 -11.773 -1.596 1 98 127 ALA A N 1
ATOM 963 C CA . ALA A 1 127 ? 22.672 -13.203 -1.301 1 98 127 ALA A CA 1
ATOM 964 C C . ALA A 1 127 ? 23.281 -13.453 0.078 1 98 127 ALA A C 1
ATOM 966 O O . ALA A 1 127 ? 22.797 -14.32 0.819 1 98 127 ALA A O 1
ATOM 967 N N . MET A 1 128 ? 24.234 -12.656 0.451 1 98 128 MET A N 1
ATOM 968 C CA . MET A 1 128 ? 24.984 -12.953 1.668 1 98 128 MET A CA 1
ATOM 969 C C . MET A 1 128 ? 24.5 -12.094 2.83 1 98 128 MET A C 1
ATOM 971 O O . MET A 1 128 ? 24.953 -12.266 3.965 1 98 128 MET A O 1
ATOM 975 N N . LYS A 1 129 ? 23.609 -11.219 2.619 1 97.75 129 LYS A N 1
ATOM 976 C CA . LYS A 1 129 ? 23.031 -10.406 3.688 1 97.75 129 LYS A CA 1
ATOM 977 C C . LYS A 1 129 ? 22.047 -11.211 4.523 1 97.75 129 LYS A C 1
ATOM 979 O O . LYS A 1 129 ? 21.484 -12.211 4.047 1 97.75 129 LYS A O 1
ATOM 984 N N . TYR A 1 130 ? 21.938 -10.789 5.723 1 97.38 130 TYR A N 1
ATOM 985 C CA . TYR A 1 130 ? 20.906 -11.391 6.547 1 97.38 130 TYR A CA 1
ATOM 986 C C . TYR A 1 130 ? 19.531 -10.852 6.168 1 97.38 130 TYR A C 1
ATOM 988 O O . TYR A 1 130 ? 19.375 -9.656 5.895 1 97.38 130 TYR A O 1
ATOM 996 N N . PHE A 1 131 ? 18.516 -11.703 6.195 1 96.5 131 PHE A N 1
ATOM 997 C CA . PHE A 1 131 ? 17.172 -11.367 5.746 1 96.5 131 PHE A CA 1
ATOM 998 C C . PHE A 1 131 ? 16.594 -10.219 6.562 1 96.5 131 PHE A C 1
ATOM 1000 O O . PHE A 1 131 ? 15.922 -9.336 6.016 1 96.5 131 PHE A O 1
ATOM 1007 N N . GLU A 1 132 ? 16.922 -10.164 7.812 1 94.5 132 GLU A N 1
ATOM 1008 C CA . GLU A 1 132 ? 16.359 -9.164 8.727 1 94.5 132 GLU A CA 1
ATOM 1009 C C . GLU A 1 132 ? 16.891 -7.77 8.406 1 94.5 132 GLU A C 1
ATOM 1011 O O . GLU A 1 132 ? 16.312 -6.77 8.828 1 94.5 132 GLU A O 1
ATOM 1016 N N . GLN A 1 133 ? 17.953 -7.688 7.668 1 94.25 133 GLN A N 1
ATOM 1017 C CA . GLN A 1 133 ? 18.609 -6.414 7.363 1 94.25 133 GLN A CA 1
ATOM 1018 C C . GLN A 1 133 ? 18.016 -5.789 6.102 1 94.25 133 GLN A C 1
ATOM 1020 O O . GLN A 1 133 ? 18.344 -4.652 5.758 1 94.25 133 GLN A O 1
ATOM 1025 N N . LEU A 1 134 ? 17.172 -6.508 5.488 1 94.94 134 LEU A N 1
ATOM 1026 C CA . LEU A 1 134 ? 16.656 -6.074 4.191 1 94.94 134 LEU A CA 1
ATOM 1027 C C . LEU A 1 134 ? 15.508 -5.086 4.363 1 94.94 134 LEU A C 1
ATOM 1029 O O . LEU A 1 134 ? 14.789 -5.137 5.359 1 94.94 134 LEU A O 1
ATOM 1033 N N . SER A 1 135 ? 15.383 -4.164 3.385 1 91.94 135 SER A N 1
ATOM 1034 C CA . SER A 1 135 ? 14.188 -3.33 3.293 1 91.94 135 SER A CA 1
ATOM 1035 C C . SER A 1 135 ? 12.961 -4.164 2.934 1 91.94 135 SER A C 1
ATOM 1037 O O . SER A 1 135 ? 13.086 -5.32 2.533 1 91.94 135 SER A O 1
ATOM 1039 N N . THR A 1 136 ? 11.828 -3.592 3.076 1 91.06 136 THR A N 1
ATOM 1040 C CA . THR A 1 136 ? 10.586 -4.273 2.748 1 91.06 136 THR A CA 1
ATOM 1041 C C . THR A 1 136 ? 10.57 -4.695 1.282 1 91.06 136 THR A C 1
ATOM 1043 O O . THR A 1 136 ? 10.148 -5.809 0.955 1 91.06 136 THR A O 1
ATOM 1046 N N . GLY A 1 137 ? 10.969 -3.783 0.409 1 93.75 137 GLY A N 1
ATOM 1047 C CA . GLY A 1 137 ? 11.023 -4.109 -1.007 1 93.75 137 GLY A CA 1
ATOM 1048 C C . GLY A 1 137 ? 11.992 -5.238 -1.32 1 93.75 137 GLY A C 1
ATOM 1049 O O . GLY A 1 137 ? 11.688 -6.113 -2.135 1 93.75 137 GLY A O 1
ATOM 1050 N N . GLN A 1 138 ? 13.094 -5.211 -0.667 1 94.88 138 GLN A N 1
ATOM 1051 C CA . GLN A 1 138 ? 14.086 -6.27 -0.849 1 94.88 138 GLN A CA 1
ATOM 1052 C C . GLN A 1 138 ? 13.555 -7.609 -0.354 1 94.88 138 GLN A C 1
ATOM 1054 O O . GLN A 1 138 ? 13.75 -8.641 -1.004 1 94.88 138 GLN A O 1
ATOM 1059 N N . LYS A 1 139 ? 12.93 -7.555 0.755 1 95.44 139 LYS A N 1
ATOM 1060 C CA . LYS A 1 139 ? 12.344 -8.781 1.296 1 95.44 139 LYS A CA 1
ATOM 1061 C C . LYS A 1 139 ? 11.336 -9.383 0.322 1 95.44 139 LYS A C 1
ATOM 1063 O O . LYS A 1 139 ? 11.297 -10.602 0.143 1 95.44 139 LYS A O 1
ATOM 1068 N N . ARG A 1 140 ? 10.539 -8.539 -0.306 1 95.88 140 ARG A N 1
ATOM 1069 C CA . ARG A 1 140 ? 9.562 -9.008 -1.276 1 95.88 140 ARG A CA 1
ATOM 1070 C C . ARG A 1 140 ? 10.242 -9.703 -2.453 1 95.88 140 ARG A C 1
ATOM 1072 O O . ARG A 1 140 ? 9.797 -10.758 -2.902 1 95.88 140 ARG A O 1
ATOM 1079 N N . LEU A 1 141 ? 11.312 -9.117 -2.891 1 96.06 141 LEU A N 1
ATOM 1080 C CA . LEU A 1 141 ? 12.07 -9.703 -3.99 1 96.06 141 LEU A CA 1
ATOM 1081 C C . LEU A 1 141 ? 12.609 -11.078 -3.604 1 96.06 141 LEU A C 1
ATOM 1083 O O . LEU A 1 141 ? 12.562 -12.016 -4.402 1 96.06 141 LEU A O 1
ATOM 1087 N N . VAL A 1 142 ? 13.062 -11.156 -2.439 1 96.69 142 VAL A N 1
ATOM 1088 C CA . VAL A 1 142 ? 13.641 -12.406 -1.958 1 96.69 142 VAL A CA 1
ATOM 1089 C C . VAL A 1 142 ? 12.555 -13.477 -1.876 1 96.69 142 VAL A C 1
ATOM 1091 O O . VAL A 1 142 ? 12.773 -14.625 -2.271 1 96.69 142 VAL A O 1
ATOM 1094 N N . LEU A 1 143 ? 11.398 -13.117 -1.371 1 96.25 143 LEU A N 1
ATOM 1095 C CA . LEU A 1 143 ? 10.289 -14.062 -1.286 1 96.25 143 LEU A CA 1
ATOM 1096 C C . LEU A 1 143 ? 9.859 -14.523 -2.676 1 96.25 143 LEU A C 1
ATOM 1098 O O . LEU A 1 143 ? 9.492 -15.688 -2.867 1 96.25 143 LEU A O 1
ATOM 1102 N N . LEU A 1 144 ? 9.891 -13.617 -3.58 1 96.44 144 LEU A N 1
ATOM 1103 C CA . LEU A 1 144 ? 9.594 -13.969 -4.965 1 96.44 144 LEU A CA 1
ATOM 1104 C C . LEU A 1 144 ? 10.641 -14.938 -5.516 1 96.44 144 LEU A C 1
ATOM 1106 O O . LEU A 1 144 ? 10.289 -15.945 -6.137 1 96.44 144 LEU A O 1
ATOM 1110 N N . ALA A 1 145 ? 11.859 -14.594 -5.23 1 96.81 145 ALA A N 1
ATOM 1111 C CA . ALA A 1 145 ? 12.938 -15.477 -5.668 1 96.81 145 ALA A CA 1
ATOM 1112 C C . ALA A 1 145 ? 12.781 -16.875 -5.074 1 96.81 145 ALA A C 1
ATOM 1114 O O . ALA A 1 145 ? 13 -17.875 -5.758 1 96.81 145 ALA A O 1
ATOM 1115 N N . ARG A 1 146 ? 12.461 -16.922 -3.852 1 96.38 146 ARG A N 1
ATOM 1116 C CA . ARG A 1 146 ? 12.266 -18.203 -3.168 1 96.38 146 ARG A CA 1
ATOM 1117 C C . ARG A 1 146 ? 11.203 -19.047 -3.873 1 96.38 146 ARG A C 1
ATOM 1119 O O . ARG A 1 146 ? 11.398 -20.234 -4.09 1 96.38 146 ARG A O 1
ATOM 1126 N N . ALA A 1 147 ? 10.109 -18.422 -4.199 1 95.25 147 ALA A N 1
ATOM 1127 C CA . ALA A 1 147 ? 9.031 -19.125 -4.895 1 95.25 147 ALA A CA 1
ATOM 1128 C C . ALA A 1 147 ? 9.477 -19.562 -6.281 1 95.25 147 ALA A C 1
ATOM 1130 O O . ALA A 1 147 ? 9.141 -20.672 -6.727 1 95.25 147 ALA A O 1
ATOM 1131 N N . LEU A 1 148 ? 10.227 -18.766 -6.969 1 95.38 148 LEU A N 1
ATOM 1132 C CA . LEU A 1 148 ? 10.641 -19.031 -8.336 1 95.38 148 LEU A CA 1
ATOM 1133 C C . LEU A 1 148 ? 11.711 -20.125 -8.383 1 95.38 148 LEU A C 1
ATOM 1135 O O . LEU A 1 148 ? 11.805 -20.875 -9.352 1 95.38 148 LEU A O 1
ATOM 1139 N N . ALA A 1 149 ? 12.453 -20.234 -7.316 1 94.88 149 ALA A N 1
ATOM 1140 C CA . ALA A 1 149 ? 13.586 -21.141 -7.27 1 94.88 149 ALA A CA 1
ATOM 1141 C C . ALA A 1 149 ? 13.117 -22.594 -7.316 1 94.88 149 ALA A C 1
ATOM 1143 O O . ALA A 1 149 ? 13.898 -23.5 -7.629 1 94.88 149 ALA A O 1
ATOM 1144 N N . VAL A 1 150 ? 11.93 -22.812 -6.973 1 92.5 150 VAL A N 1
ATOM 1145 C CA . VAL A 1 150 ? 11.359 -24.156 -6.93 1 92.5 150 VAL A CA 1
ATOM 1146 C C . VAL A 1 150 ? 11.125 -24.656 -8.352 1 92.5 150 VAL A C 1
ATOM 1148 O O . VAL A 1 150 ? 11.078 -25.875 -8.594 1 92.5 150 VAL A O 1
ATOM 1151 N N . HIS A 1 151 ? 10.906 -23.766 -9.297 1 89.56 151 HIS A N 1
ATOM 1152 C CA . HIS A 1 151 ? 10.625 -24.078 -10.695 1 89.56 151 HIS A CA 1
ATOM 1153 C C . HIS A 1 151 ? 9.352 -24.906 -10.836 1 89.56 151 HIS A C 1
ATOM 1155 O O . HIS A 1 151 ? 9.305 -25.859 -11.617 1 89.56 151 HIS A O 1
ATOM 1161 N N . SER A 1 152 ? 8.43 -24.594 -9.969 1 90.62 152 SER A N 1
ATOM 1162 C CA . SER A 1 152 ? 7.129 -25.25 -10.094 1 90.62 152 SER A CA 1
ATOM 1163 C C . SER A 1 152 ? 6.348 -24.703 -11.281 1 90.62 152 SER A C 1
ATOM 1165 O O . SER A 1 152 ? 6.574 -23.578 -11.719 1 90.62 152 SER A O 1
ATOM 1167 N N . PRO A 1 153 ? 5.434 -25.547 -11.781 1 91.38 153 PRO A N 1
ATOM 1168 C CA . PRO A 1 153 ? 4.629 -25.094 -12.922 1 91.38 153 PRO A CA 1
ATOM 1169 C C . PRO A 1 153 ? 3.688 -23.953 -12.57 1 91.38 153 PRO A C 1
ATOM 1171 O O . PRO A 1 153 ? 3.297 -23.172 -13.445 1 91.38 153 PRO A O 1
ATOM 1174 N N . ILE A 1 154 ? 3.326 -23.859 -11.32 1 95.25 154 ILE A N 1
ATOM 1175 C CA . ILE A 1 154 ? 2.387 -22.844 -10.867 1 95.25 154 ILE A CA 1
ATOM 1176 C C . ILE A 1 154 ? 3.02 -22.031 -9.742 1 95.25 154 ILE A C 1
ATOM 1178 O O . ILE A 1 154 ? 3.555 -22.594 -8.781 1 95.25 154 ILE A O 1
ATOM 1182 N N . ILE A 1 155 ? 2.973 -20.75 -9.93 1 96.38 155 ILE A N 1
ATOM 1183 C CA . ILE A 1 155 ? 3.451 -19.844 -8.891 1 96.38 155 ILE A CA 1
ATOM 1184 C C . ILE A 1 155 ? 2.281 -19.031 -8.336 1 96.38 155 ILE A C 1
ATOM 1186 O O . ILE A 1 155 ? 1.564 -18.359 -9.086 1 96.38 155 ILE A O 1
ATOM 1190 N N . VAL A 1 156 ? 2.082 -19.156 -7.035 1 97.25 156 VAL A N 1
ATOM 1191 C CA . VAL A 1 156 ? 1.003 -18.453 -6.34 1 97.25 156 VAL A CA 1
ATOM 1192 C C . VAL A 1 156 ? 1.579 -17.344 -5.465 1 97.25 156 VAL A C 1
ATOM 1194 O O . VAL A 1 156 ? 2.529 -17.578 -4.711 1 97.25 156 VAL A O 1
ATOM 1197 N N . MET A 1 157 ? 1.071 -16.156 -5.633 1 97.94 157 MET A N 1
ATOM 1198 C CA . MET A 1 157 ? 1.547 -15.031 -4.832 1 97.94 157 MET A CA 1
ATOM 1199 C C . MET A 1 157 ? 0.383 -14.32 -4.152 1 97.94 157 MET A C 1
ATOM 1201 O O . MET A 1 157 ? -0.68 -14.148 -4.75 1 97.94 157 MET A O 1
ATOM 1205 N N . ASP A 1 158 ? 0.58 -13.969 -2.957 1 97.75 158 ASP A N 1
ATOM 1206 C CA . ASP A 1 158 ? -0.413 -13.227 -2.186 1 97.75 158 ASP A CA 1
ATOM 1207 C C . ASP A 1 158 ? 0.061 -11.805 -1.903 1 97.75 158 ASP A C 1
ATOM 1209 O O . ASP A 1 158 ? 1.022 -11.602 -1.159 1 97.75 158 ASP A O 1
ATOM 1213 N N . GLU A 1 159 ? -0.588 -10.797 -2.561 1 97.69 159 GLU A N 1
ATOM 1214 C CA . GLU A 1 159 ? -0.375 -9.359 -2.408 1 97.69 159 GLU A CA 1
ATOM 1215 C C . GLU A 1 159 ? 1.091 -8.992 -2.623 1 97.69 159 GLU A C 1
ATOM 1217 O O . GLU A 1 159 ? 1.699 -8.328 -1.784 1 97.69 159 GLU A O 1
ATOM 1222 N N . PRO A 1 160 ? 1.636 -9.281 -3.779 1 97.06 160 PRO A N 1
ATOM 1223 C CA . PRO A 1 160 ? 3.068 -9.086 -4.02 1 97.06 160 PRO A CA 1
ATOM 1224 C C . PRO A 1 160 ? 3.461 -7.617 -4.121 1 97.06 160 PRO A C 1
ATOM 1226 O O . PRO A 1 160 ? 4.645 -7.281 -4.023 1 97.06 160 PRO A O 1
ATOM 1229 N N . THR A 1 161 ? 2.477 -6.742 -4.281 1 95.88 161 THR A N 1
ATOM 1230 C CA . THR A 1 161 ? 2.807 -5.336 -4.477 1 95.88 161 THR A CA 1
ATOM 1231 C C . THR A 1 161 ? 2.377 -4.508 -3.268 1 95.88 161 THR A C 1
ATOM 1233 O O . THR A 1 161 ? 2.543 -3.285 -3.254 1 95.88 161 THR A O 1
ATOM 1236 N N . ALA A 1 162 ? 1.803 -5.125 -2.295 1 93.69 162 ALA A N 1
ATOM 1237 C CA . ALA A 1 162 ? 1.294 -4.395 -1.136 1 93.69 162 ALA A CA 1
ATOM 1238 C C . ALA A 1 162 ? 2.434 -3.775 -0.334 1 93.69 162 ALA A C 1
ATOM 1240 O O . ALA A 1 162 ? 3.516 -4.359 -0.225 1 93.69 162 ALA A O 1
ATOM 1241 N N . ASN A 1 163 ? 2.205 -2.557 0.185 1 90.69 163 ASN A N 1
ATOM 1242 C CA . ASN A 1 163 ? 3.1 -1.861 1.104 1 90.69 163 ASN A CA 1
ATOM 1243 C C . ASN A 1 163 ? 4.406 -1.463 0.422 1 90.69 163 ASN A C 1
ATOM 1245 O O . ASN A 1 163 ? 5.43 -1.292 1.085 1 90.69 163 ASN A O 1
ATOM 1249 N N . LEU A 1 164 ? 4.418 -1.442 -0.881 1 95.19 164 LEU A N 1
ATOM 1250 C CA . LEU A 1 164 ? 5.59 -1.049 -1.653 1 95.19 164 LEU A CA 1
ATOM 1251 C C . LEU A 1 164 ? 5.398 0.335 -2.266 1 95.19 164 LEU A C 1
ATOM 1253 O O . LEU A 1 164 ? 4.273 0.736 -2.564 1 95.19 164 LEU A O 1
ATOM 1257 N N . ASP A 1 165 ? 6.508 1.053 -2.408 1 95.5 165 ASP A N 1
ATOM 1258 C CA . ASP A 1 165 ? 6.426 2.303 -3.158 1 95.5 165 ASP A CA 1
ATOM 1259 C C . ASP A 1 165 ? 6.344 2.039 -4.66 1 95.5 165 ASP A C 1
ATOM 1261 O O . ASP A 1 165 ? 6.406 0.889 -5.098 1 95.5 165 ASP A O 1
ATOM 1265 N N . LEU A 1 166 ? 6.195 3.082 -5.41 1 94.81 166 LEU A N 1
ATOM 1266 C CA . LEU A 1 166 ? 5.938 2.955 -6.84 1 94.81 166 LEU A CA 1
ATOM 1267 C C . LEU A 1 166 ? 7.082 2.221 -7.535 1 94.81 166 LEU A C 1
ATOM 1269 O O . LEU A 1 166 ? 6.844 1.347 -8.367 1 94.81 166 LEU A O 1
ATOM 1273 N N . GLY A 1 167 ? 8.289 2.561 -7.219 1 94.81 167 GLY A N 1
ATOM 1274 C CA . GLY A 1 167 ? 9.43 1.91 -7.848 1 94.81 167 GLY A CA 1
ATOM 1275 C C . GLY A 1 167 ? 9.422 0.403 -7.672 1 94.81 167 GLY A C 1
ATOM 1276 O O . GLY A 1 167 ? 9.562 -0.339 -8.648 1 94.81 167 GLY A O 1
ATOM 1277 N N . ASN A 1 168 ? 9.234 -0.02 -6.512 1 94.69 168 ASN A N 1
ATOM 1278 C CA . ASN A 1 168 ? 9.211 -1.447 -6.211 1 94.69 168 ASN A CA 1
ATOM 1279 C C . ASN A 1 168 ? 7.988 -2.131 -6.805 1 94.69 168 ASN A C 1
ATOM 1281 O O . ASN A 1 168 ? 8.055 -3.287 -7.227 1 94.69 168 ASN A O 1
ATOM 1285 N N . GLN A 1 169 ? 6.875 -1.448 -6.816 1 95.5 169 GLN A N 1
ATOM 1286 C CA . GLN A 1 169 ? 5.684 -2.01 -7.445 1 95.5 169 GLN A CA 1
ATOM 1287 C C . GLN A 1 169 ? 5.926 -2.301 -8.922 1 95.5 169 GLN A C 1
ATOM 1289 O O . GLN A 1 169 ? 5.605 -3.389 -9.406 1 95.5 169 GLN A O 1
ATOM 1294 N N . VAL A 1 170 ? 6.473 -1.339 -9.57 1 94.38 170 VAL A N 1
ATOM 1295 C CA . VAL A 1 170 ? 6.746 -1.483 -11 1 94.38 170 VAL A CA 1
ATOM 1296 C C . VAL A 1 170 ? 7.711 -2.645 -11.219 1 94.38 170 VAL A C 1
ATOM 1298 O O . VAL A 1 170 ? 7.496 -3.475 -12.109 1 94.38 170 VAL A O 1
ATOM 1301 N N . ARG A 1 171 ? 8.695 -2.73 -10.43 1 93.69 171 ARG A N 1
ATOM 1302 C CA . ARG A 1 171 ? 9.68 -3.799 -10.539 1 93.69 171 ARG A CA 1
ATOM 1303 C C . ARG A 1 171 ? 9.031 -5.164 -10.336 1 93.69 171 ARG A C 1
ATOM 1305 O O . ARG A 1 171 ? 9.234 -6.074 -11.148 1 93.69 171 ARG A O 1
ATOM 1312 N N . ILE A 1 172 ? 8.273 -5.309 -9.32 1 96 172 ILE A N 1
ATOM 1313 C CA . ILE A 1 172 ? 7.625 -6.574 -8.992 1 96 172 ILE A CA 1
ATOM 1314 C C . ILE A 1 172 ? 6.648 -6.957 -10.102 1 96 172 ILE A C 1
ATOM 1316 O O . ILE A 1 172 ? 6.625 -8.109 -10.547 1 96 172 ILE A O 1
ATOM 1320 N N . ARG A 1 173 ? 5.863 -6.023 -10.578 1 95.88 173 ARG A N 1
ATOM 1321 C CA . ARG A 1 173 ? 4.918 -6.293 -11.656 1 95.88 173 ARG A CA 1
ATOM 1322 C C . ARG A 1 173 ? 5.641 -6.773 -12.914 1 95.88 173 ARG A C 1
ATOM 1324 O O . ARG A 1 173 ? 5.18 -7.699 -13.586 1 95.88 173 ARG A O 1
ATOM 1331 N N . SER A 1 174 ? 6.754 -6.152 -13.188 1 94.38 174 SER A N 1
ATOM 1332 C CA . SER A 1 174 ? 7.539 -6.539 -14.352 1 94.38 174 SER A CA 1
ATOM 1333 C C . SER A 1 174 ? 8.047 -7.969 -14.234 1 94.38 174 SER A C 1
ATOM 1335 O O . SER A 1 174 ? 8.008 -8.734 -15.203 1 94.38 174 SER A O 1
ATOM 1337 N N . ILE A 1 175 ? 8.484 -8.289 -13.086 1 95.56 175 ILE A N 1
ATOM 1338 C CA . ILE A 1 175 ? 8.977 -9.641 -12.836 1 95.56 175 ILE A CA 1
ATOM 1339 C C . ILE A 1 175 ? 7.836 -10.648 -13.008 1 95.56 175 ILE A C 1
ATOM 1341 O O . ILE A 1 175 ? 7.996 -11.672 -13.672 1 95.56 175 ILE A O 1
ATOM 1345 N N . ILE A 1 176 ? 6.73 -10.352 -12.445 1 96.88 176 ILE A N 1
ATOM 1346 C CA . ILE A 1 176 ? 5.566 -11.227 -12.5 1 96.88 176 ILE A CA 1
ATOM 1347 C C . ILE A 1 176 ? 5.164 -11.453 -13.961 1 96.88 176 ILE A C 1
ATOM 1349 O O . ILE A 1 176 ? 4.906 -12.586 -14.367 1 96.88 176 ILE A O 1
ATOM 1353 N N . ARG A 1 177 ? 5.141 -10.406 -14.68 1 95 177 ARG A N 1
ATOM 1354 C CA . ARG A 1 177 ? 4.758 -10.5 -16.094 1 95 177 ARG A CA 1
ATOM 1355 C C . ARG A 1 177 ? 5.742 -11.367 -16.859 1 95 177 ARG A C 1
ATOM 1357 O O . ARG A 1 177 ? 5.34 -12.188 -17.688 1 95 177 ARG A O 1
ATOM 1364 N N . LYS A 1 178 ? 7 -11.172 -16.625 1 94.5 178 LYS A N 1
ATOM 1365 C CA . LYS A 1 178 ? 8.023 -11.992 -17.281 1 94.5 178 LYS A CA 1
ATOM 1366 C C . LYS A 1 178 ? 7.828 -13.469 -16.953 1 94.5 178 LYS A C 1
ATOM 1368 O O . LYS A 1 178 ? 7.875 -14.312 -17.859 1 94.5 178 LYS A O 1
ATOM 1373 N N . VAL A 1 179 ? 7.586 -13.766 -15.742 1 95.12 179 VAL A N 1
ATOM 1374 C CA . VAL A 1 179 ? 7.43 -15.141 -15.281 1 95.12 179 VAL A CA 1
ATOM 1375 C C . VAL A 1 179 ? 6.184 -15.758 -15.906 1 95.12 179 VAL A C 1
ATOM 1377 O O . VAL A 1 179 ? 6.172 -16.953 -16.25 1 95.12 179 VAL A O 1
ATOM 1380 N N . ALA A 1 180 ? 5.191 -14.961 -16.125 1 96 180 ALA A N 1
ATOM 1381 C CA . ALA A 1 180 ? 3.918 -15.422 -16.672 1 96 180 ALA A CA 1
ATOM 1382 C C . ALA A 1 180 ? 4.07 -15.852 -18.125 1 96 180 ALA A C 1
ATOM 1384 O O . ALA A 1 180 ? 3.174 -16.484 -18.688 1 96 180 ALA A O 1
ATOM 1385 N N . GLY A 1 181 ? 5.176 -15.484 -18.703 1 93.25 181 GLY A N 1
ATOM 1386 C CA . GLY A 1 181 ? 5.453 -15.914 -20.062 1 93.25 181 GLY A CA 1
ATOM 1387 C C . GLY A 1 181 ? 5.777 -17.391 -20.172 1 93.25 181 GLY A C 1
ATOM 1388 O O . GLY A 1 181 ? 5.676 -17.969 -21.25 1 93.25 181 GLY A O 1
ATOM 1389 N N . PHE A 1 182 ? 6.188 -17.969 -19.031 1 91.62 182 PHE A N 1
ATOM 1390 C CA . PHE A 1 182 ? 6.613 -19.359 -19.125 1 91.62 182 PHE A CA 1
ATOM 1391 C C . PHE A 1 182 ? 6.035 -20.188 -18 1 91.62 182 PHE A C 1
ATOM 1393 O O . PHE A 1 182 ? 6.23 -21.406 -17.938 1 91.62 182 PHE A O 1
ATOM 1400 N N . SER A 1 183 ? 5.285 -19.641 -17.062 1 94.06 183 SER A N 1
ATOM 1401 C CA . SER A 1 183 ? 4.637 -20.328 -15.953 1 94.06 183 SER A CA 1
ATOM 1402 C C . SER A 1 183 ? 3.203 -19.844 -15.766 1 94.06 183 SER A C 1
ATOM 1404 O O . SER A 1 183 ? 2.824 -18.797 -16.281 1 94.06 183 SER A O 1
ATOM 1406 N N . THR A 1 184 ? 2.393 -20.703 -15.078 1 96.94 184 THR A N 1
ATOM 1407 C CA . THR A 1 184 ? 1.104 -20.234 -14.578 1 96.94 184 THR A CA 1
ATOM 1408 C C . THR A 1 184 ? 1.282 -19.422 -13.297 1 96.94 184 THR A C 1
ATOM 1410 O O . THR A 1 184 ? 1.839 -19.938 -12.312 1 96.94 184 THR A O 1
ATOM 1413 N N . VAL A 1 185 ? 0.888 -18.203 -13.367 1 97.81 185 VAL A N 1
ATOM 1414 C CA . VAL A 1 185 ? 1.019 -17.344 -12.203 1 97.81 185 VAL A CA 1
ATOM 1415 C C . VAL A 1 185 ? -0.365 -16.906 -11.727 1 97.81 185 VAL A C 1
ATOM 1417 O O . VAL A 1 185 ? -1.179 -16.422 -12.516 1 97.81 185 VAL A O 1
ATOM 1420 N N . ILE A 1 186 ? -0.643 -17.141 -10.461 1 98.5 186 ILE A N 1
ATOM 1421 C CA . ILE A 1 186 ? -1.885 -16.719 -9.828 1 98.5 186 ILE A CA 1
ATOM 1422 C C . ILE A 1 186 ? -1.574 -15.75 -8.688 1 98.5 186 ILE A C 1
ATOM 1424 O O . ILE A 1 186 ? -0.847 -16.094 -7.754 1 98.5 186 ILE A O 1
ATOM 1428 N N . VAL A 1 187 ? -2.148 -14.57 -8.789 1 98.62 187 VAL A N 1
ATOM 1429 C CA . VAL A 1 187 ? -1.87 -13.547 -7.793 1 98.62 187 VAL A CA 1
ATOM 1430 C C . VAL A 1 187 ? -3.18 -13.055 -7.172 1 98.62 187 VAL A C 1
AT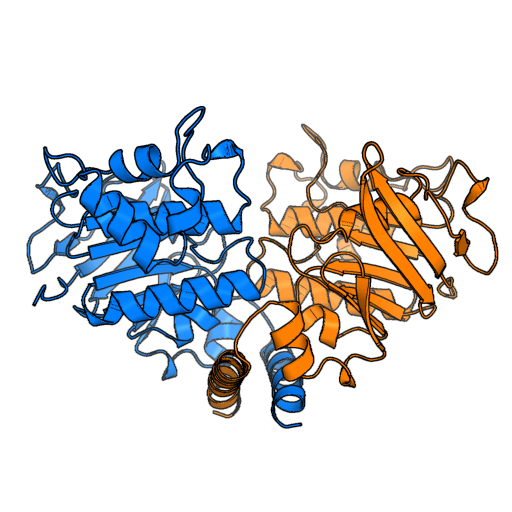OM 1432 O O . VAL A 1 187 ? -4.145 -12.773 -7.887 1 98.62 187 VAL A O 1
ATOM 1435 N N . ALA A 1 188 ? -3.24 -13.07 -5.887 1 98.62 188 ALA A N 1
ATOM 1436 C CA . ALA A 1 188 ? -4.277 -12.32 -5.184 1 98.62 188 ALA A CA 1
ATOM 1437 C C . ALA A 1 188 ? -3.818 -10.898 -4.879 1 98.62 188 ALA A C 1
ATOM 1439 O O . ALA A 1 188 ? -2.721 -10.695 -4.355 1 98.62 188 ALA A O 1
ATOM 1440 N N . SER A 1 189 ? -4.598 -9.906 -5.238 1 98.25 189 SER A N 1
ATOM 1441 C CA . SER A 1 189 ? -4.152 -8.531 -5.055 1 98.25 189 SER A CA 1
ATOM 1442 C C . SER A 1 189 ? -5.328 -7.562 -5.102 1 98.25 189 SER A C 1
ATOM 1444 O O . SER A 1 189 ? -6.367 -7.867 -5.688 1 98.25 189 SER A O 1
ATOM 1446 N N . HIS A 1 190 ? -5.129 -6.461 -4.488 1 97.44 190 HIS A N 1
ATOM 1447 C CA . HIS A 1 190 ? -6.066 -5.359 -4.656 1 97.44 190 HIS A CA 1
ATOM 1448 C C . HIS A 1 190 ? -5.559 -4.352 -5.684 1 97.44 190 HIS A C 1
ATOM 1450 O O . HIS A 1 190 ? -6.199 -3.326 -5.922 1 97.44 190 HIS A O 1
ATOM 1456 N N . ASP A 1 191 ? -4.492 -4.637 -6.355 1 95 191 ASP A N 1
ATOM 1457 C CA . ASP A 1 191 ? -3.779 -3.74 -7.258 1 95 191 ASP A CA 1
ATOM 1458 C C . ASP A 1 191 ? -4.383 -3.781 -8.664 1 95 191 ASP A C 1
ATOM 1460 O O . ASP A 1 191 ? -4.137 -4.723 -9.422 1 95 191 ASP A O 1
ATOM 1464 N N . VAL A 1 192 ? -4.977 -2.717 -9.039 1 93.19 192 VAL A N 1
ATOM 1465 C CA . VAL A 1 192 ? -5.672 -2.646 -10.32 1 93.19 192 VAL A CA 1
ATOM 1466 C C . VAL A 1 192 ? -4.656 -2.67 -11.461 1 93.19 192 VAL A C 1
ATOM 1468 O O . VAL A 1 192 ? -4.906 -3.27 -12.508 1 93.19 192 VAL A O 1
ATOM 1471 N N . GLU A 1 193 ? -3.512 -2.031 -11.305 1 91.12 193 GLU A N 1
ATOM 1472 C CA . GLU A 1 193 ? -2.494 -2.002 -12.352 1 91.12 193 GLU A CA 1
ATOM 1473 C C . GLU A 1 193 ? -1.973 -3.404 -12.648 1 91.12 193 GLU A C 1
ATOM 1475 O O . GLU A 1 193 ? -1.775 -3.762 -13.812 1 91.12 193 GLU A O 1
ATOM 1480 N N . LEU A 1 194 ? -1.762 -4.148 -11.617 1 94.5 194 LEU A N 1
ATOM 1481 C CA . LEU A 1 194 ? -1.348 -5.535 -11.805 1 94.5 194 LEU A CA 1
ATOM 1482 C C . LEU A 1 194 ? -2.41 -6.32 -12.562 1 94.5 194 LEU A C 1
ATOM 1484 O O . LEU A 1 194 ? -2.086 -7.105 -13.453 1 94.5 194 LEU A O 1
ATOM 1488 N N . ALA A 1 195 ? -3.648 -6.109 -12.172 1 95.94 195 ALA A N 1
ATOM 1489 C CA . ALA A 1 195 ? -4.758 -6.785 -12.844 1 95.94 195 ALA A CA 1
ATOM 1490 C C . ALA A 1 195 ? -4.797 -6.434 -14.328 1 95.94 195 ALA A C 1
ATOM 1492 O O . ALA A 1 195 ? -5.051 -7.301 -15.172 1 95.94 195 ALA A O 1
ATOM 1493 N N . MET A 1 196 ? -4.516 -5.238 -14.617 1 92.69 196 MET A N 1
ATOM 1494 C CA . MET A 1 196 ? -4.57 -4.773 -16 1 92.69 196 MET A CA 1
ATOM 1495 C C . MET A 1 196 ? -3.449 -5.391 -16.828 1 92.69 196 MET A C 1
ATOM 1497 O O . MET A 1 196 ? -3.531 -5.434 -18.062 1 92.69 196 MET A O 1
ATOM 1501 N N . ASP A 1 197 ? -2.439 -5.848 -16.156 1 92.12 197 ASP A N 1
ATOM 1502 C CA . ASP A 1 197 ? -1.312 -6.484 -16.828 1 92.12 197 ASP A CA 1
ATOM 1503 C C . ASP A 1 197 ? -1.504 -7.996 -16.906 1 92.12 197 ASP A C 1
ATOM 1505 O O . ASP A 1 197 ? -0.604 -8.719 -17.344 1 92.12 197 ASP A O 1
ATOM 1509 N N . SER A 1 198 ? -2.66 -8.445 -16.547 1 96.19 198 SER A N 1
ATOM 1510 C CA . SER A 1 198 ? -2.895 -9.883 -16.453 1 96.19 198 SER A CA 1
ATOM 1511 C C . SER A 1 198 ? -3.562 -10.414 -17.719 1 96.19 198 SER A C 1
ATOM 1513 O O . SER A 1 198 ? -3.953 -9.641 -18.594 1 96.19 198 SER A O 1
ATOM 1515 N N . ASP A 1 199 ? -3.566 -11.734 -17.875 1 97.5 199 ASP A N 1
ATOM 1516 C CA . ASP A 1 199 ? -4.281 -12.398 -18.969 1 97.5 199 ASP A CA 1
ATOM 1517 C C . ASP A 1 199 ? -5.73 -12.688 -18.578 1 97.5 199 ASP A C 1
ATOM 1519 O O . ASP A 1 199 ? -6.609 -12.719 -19.438 1 97.5 199 ASP A O 1
ATOM 1523 N N . LEU A 1 200 ? -5.922 -12.891 -17.344 1 98.44 200 LEU A N 1
ATOM 1524 C CA . LEU A 1 200 ? -7.242 -13.133 -16.781 1 98.44 200 LEU A CA 1
ATOM 1525 C C . LEU A 1 200 ? -7.406 -12.383 -15.453 1 98.44 200 LEU A C 1
ATOM 1527 O O . LEU A 1 200 ? -6.512 -12.414 -14.609 1 98.44 200 LEU A O 1
ATOM 1531 N N . VAL A 1 201 ? -8.508 -11.719 -15.328 1 98.44 201 VAL A N 1
ATOM 1532 C CA . VAL A 1 201 ? -8.883 -11.047 -14.086 1 98.44 201 VAL A CA 1
ATOM 1533 C C . VAL A 1 201 ? -10.125 -11.711 -13.5 1 98.44 201 VAL A C 1
ATOM 1535 O O . VAL A 1 201 ? -11.109 -11.938 -14.203 1 98.44 201 VAL A O 1
ATOM 1538 N N . VAL A 1 202 ? -10.023 -12.062 -12.273 1 98.81 202 VAL A N 1
ATOM 1539 C CA . VAL A 1 202 ? -11.164 -12.531 -11.492 1 98.81 202 VAL A CA 1
ATOM 1540 C C . VAL A 1 202 ? -11.445 -11.555 -10.352 1 98.81 202 VAL A C 1
ATOM 1542 O O . VAL A 1 202 ? -10.789 -11.617 -9.305 1 98.81 202 VAL A O 1
ATOM 1545 N N . ALA A 1 203 ? -12.422 -10.695 -10.555 1 98.75 203 ALA A N 1
ATOM 1546 C CA . ALA A 1 203 ? -12.773 -9.703 -9.539 1 98.75 203 ALA A CA 1
ATOM 1547 C C . ALA A 1 203 ? -13.75 -10.281 -8.523 1 98.75 203 ALA A C 1
ATOM 1549 O O . ALA A 1 203 ? -14.82 -10.781 -8.898 1 98.75 203 ALA A O 1
ATOM 1550 N N . VAL A 1 204 ? -13.352 -10.203 -7.324 1 98.62 204 VAL A N 1
ATOM 1551 C CA . VAL A 1 204 ? -14.156 -10.797 -6.262 1 98.62 204 VAL A CA 1
ATOM 1552 C C . VAL A 1 204 ? -14.703 -9.695 -5.352 1 98.62 204 VAL A C 1
ATOM 1554 O O . VAL A 1 204 ? -13.953 -8.836 -4.887 1 98.62 204 VAL A O 1
ATOM 1557 N N . LYS A 1 205 ? -15.945 -9.695 -5.145 1 97.75 205 LYS A N 1
ATOM 1558 C CA . LYS A 1 205 ? -16.641 -8.766 -4.254 1 97.75 205 LYS A CA 1
ATOM 1559 C C . LYS A 1 205 ? -17.641 -9.508 -3.365 1 97.75 205 LYS A C 1
ATOM 1561 O O . LYS A 1 205 ? -18.422 -10.336 -3.848 1 97.75 205 LYS A O 1
ATOM 1566 N N . ASN A 1 206 ? -17.562 -9.148 -2.078 1 95.81 206 ASN A N 1
ATOM 1567 C CA . ASN A 1 206 ? -18.484 -9.758 -1.111 1 95.81 206 ASN A CA 1
ATOM 1568 C C . ASN A 1 206 ? -18.484 -11.281 -1.218 1 95.81 206 ASN A C 1
ATOM 1570 O O . ASN A 1 206 ? -19.547 -11.906 -1.217 1 95.81 206 ASN A O 1
ATOM 1574 N N . GLY A 1 207 ? -17.312 -11.789 -1.504 1 96.81 207 GLY A N 1
ATOM 1575 C CA . GLY A 1 207 ? -17.125 -13.227 -1.488 1 96.81 207 GLY A CA 1
ATOM 1576 C C . GLY A 1 207 ? -17.578 -13.906 -2.768 1 96.81 207 GLY A C 1
ATOM 1577 O O . GLY A 1 207 ? -17.609 -15.133 -2.846 1 96.81 207 GLY A O 1
ATOM 1578 N N . ARG A 1 208 ? -17.938 -13.148 -3.746 1 97.56 208 ARG A N 1
ATOM 1579 C CA . ARG A 1 208 ? -18.406 -13.695 -5.012 1 97.56 208 ARG A CA 1
ATOM 1580 C C . ARG A 1 208 ? -17.703 -13.047 -6.195 1 97.56 208 ARG A C 1
ATOM 1582 O O . ARG A 1 208 ? -17.156 -11.945 -6.066 1 97.56 208 ARG A O 1
ATOM 1589 N N . VAL A 1 209 ? -17.797 -13.758 -7.32 1 98.25 209 VAL A N 1
ATOM 1590 C CA . VAL A 1 209 ? -17.172 -13.219 -8.523 1 98.25 209 VAL A CA 1
ATOM 1591 C C . VAL A 1 209 ? -18.031 -12.102 -9.102 1 98.25 209 VAL A C 1
ATOM 1593 O O . VAL A 1 209 ? -19.203 -12.328 -9.438 1 98.25 209 VAL A O 1
ATOM 1596 N N . LEU A 1 210 ? -17.469 -10.984 -9.172 1 98.12 210 LEU A N 1
ATOM 1597 C CA . LEU A 1 210 ? -18.125 -9.852 -9.82 1 98.12 210 LEU A CA 1
ATOM 1598 C C . LEU A 1 210 ? -17.906 -9.891 -11.328 1 98.12 210 LEU A C 1
ATOM 1600 O O . LEU A 1 210 ? -18.812 -9.562 -12.094 1 98.12 210 LEU A O 1
ATOM 1604 N N . MET A 1 211 ? -16.703 -10.234 -11.664 1 97.38 211 MET A N 1
ATOM 1605 C CA . MET A 1 211 ? -16.297 -10.258 -13.062 1 97.38 211 MET A CA 1
ATOM 1606 C C . MET A 1 211 ? -15.18 -11.258 -13.289 1 97.38 211 MET A C 1
ATOM 1608 O O . MET A 1 211 ? -14.32 -11.445 -12.414 1 97.38 211 MET A O 1
ATOM 1612 N N . ARG A 1 212 ? -15.258 -11.93 -14.383 1 98 212 ARG A N 1
ATOM 1613 C CA . ARG A 1 212 ? -14.172 -12.805 -14.836 1 98 212 ARG A CA 1
ATOM 1614 C C . ARG A 1 212 ? -13.93 -12.641 -16.328 1 98 212 ARG A C 1
ATOM 1616 O O . ARG A 1 212 ? -14.859 -12.781 -17.141 1 98 212 ARG A O 1
ATOM 1623 N N . GLY A 1 213 ? -12.773 -12.266 -16.688 1 97.81 213 GLY A N 1
ATOM 1624 C CA . GLY A 1 213 ? -12.461 -12.047 -18.094 1 97.81 213 GLY A CA 1
ATOM 1625 C C . GLY A 1 213 ? -11.148 -11.32 -18.297 1 97.81 213 GLY A C 1
ATOM 1626 O O . GLY A 1 213 ? -10.344 -11.195 -17.375 1 97.81 213 GLY A O 1
ATOM 1627 N N . PRO A 1 214 ? -10.859 -11.008 -19.516 1 96.88 214 PRO A N 1
ATOM 1628 C CA . PRO A 1 214 ? -9.648 -10.242 -19.812 1 96.88 214 PRO A CA 1
ATOM 1629 C C . PRO A 1 214 ? -9.656 -8.859 -19.172 1 96.88 214 PRO A C 1
ATOM 1631 O O . PRO A 1 214 ? -10.719 -8.359 -18.781 1 96.88 214 PRO A O 1
ATOM 1634 N N . PRO A 1 215 ? -8.492 -8.273 -18.984 1 94.38 215 PRO A N 1
ATOM 1635 C CA . PRO A 1 215 ? -8.398 -6.949 -18.375 1 94.38 215 PRO A CA 1
ATOM 1636 C C . PRO A 1 215 ? -9.305 -5.922 -19.047 1 94.38 215 PRO A C 1
ATOM 1638 O O . PRO A 1 215 ? -9.797 -4.996 -18.406 1 94.38 215 PRO A O 1
ATOM 1641 N N . SER A 1 216 ? -9.547 -6.109 -20.312 1 92.19 216 SER A N 1
ATOM 1642 C CA . SER A 1 216 ? -10.383 -5.164 -21.047 1 92.19 216 SER A CA 1
ATOM 1643 C C . SER A 1 216 ? -11.797 -5.105 -20.469 1 92.19 216 SER A C 1
ATOM 1645 O O . SER A 1 216 ? -12.508 -4.117 -20.656 1 92.19 216 SER A O 1
ATOM 1647 N N . GLU A 1 217 ? -12.188 -6.105 -19.75 1 94.81 217 GLU A N 1
ATOM 1648 C CA . GLU A 1 217 ? -13.523 -6.145 -19.156 1 94.81 217 GLU A CA 1
ATOM 1649 C C . GLU A 1 217 ? -13.539 -5.477 -17.781 1 94.81 217 GLU A C 1
ATOM 1651 O O . GLU A 1 217 ? -14.609 -5.25 -17.203 1 94.81 217 GLU A O 1
ATOM 1656 N N . LEU A 1 218 ? -12.414 -5.188 -17.25 1 93.31 218 LEU A N 1
ATOM 1657 C CA . LEU A 1 218 ? -12.312 -4.438 -16.016 1 93.31 218 LEU A CA 1
ATOM 1658 C C . LEU A 1 218 ? -12.461 -2.941 -16.266 1 93.31 218 LEU A C 1
ATOM 1660 O O . LEU A 1 218 ? -11.516 -2.172 -16.031 1 93.31 218 LEU A O 1
ATOM 1664 N N . ALA A 1 219 ? -13.672 -2.527 -16.609 1 89.12 219 ALA A N 1
ATOM 1665 C CA . ALA A 1 219 ? -14.016 -1.147 -16.938 1 89.12 219 ALA A CA 1
ATOM 1666 C C . ALA A 1 219 ? -14.117 -0.287 -15.688 1 89.12 219 ALA A C 1
ATOM 1668 O O . ALA A 1 219 ? -14.25 -0.811 -14.578 1 89.12 219 ALA A O 1
ATOM 1669 N N . PRO A 1 220 ? -14.062 1.035 -15.945 1 88.94 220 PRO A N 1
ATOM 1670 C CA . PRO A 1 220 ? -14.156 1.946 -14.805 1 88.94 220 PRO A CA 1
ATOM 1671 C C . PRO A 1 220 ? -15.391 1.688 -13.945 1 88.94 220 PRO A C 1
ATOM 1673 O O . PRO A 1 220 ? -15.312 1.749 -12.711 1 88.94 220 PRO A O 1
ATOM 1676 N N . LYS A 1 221 ? -16.438 1.362 -14.594 1 91.62 221 LYS A N 1
ATOM 1677 C CA . LYS A 1 221 ? -17.656 1.088 -13.844 1 91.62 221 LYS A CA 1
ATOM 1678 C C . LYS A 1 221 ? -17.5 -0.145 -12.961 1 91.62 221 LYS A C 1
ATOM 1680 O O . LYS A 1 221 ? -18.016 -0.183 -11.844 1 91.62 221 LYS A O 1
ATOM 1685 N N . VAL A 1 222 ? -16.828 -1.15 -13.461 1 94.25 222 VAL A N 1
ATOM 1686 C CA . VAL A 1 222 ? -16.594 -2.381 -12.711 1 94.25 222 VAL A CA 1
ATOM 1687 C C . VAL A 1 222 ? -15.656 -2.102 -11.539 1 94.25 222 VAL A C 1
ATOM 1689 O O . VAL A 1 222 ? -15.898 -2.557 -10.422 1 94.25 222 VAL A O 1
ATOM 1692 N N . ILE A 1 223 ? -14.617 -1.33 -11.805 1 94.38 223 ILE A N 1
ATOM 1693 C CA . ILE A 1 223 ? -13.664 -0.96 -10.766 1 94.38 223 ILE A CA 1
ATOM 1694 C C . ILE A 1 223 ? -14.383 -0.161 -9.672 1 94.38 223 ILE A C 1
ATOM 1696 O O . ILE A 1 223 ? -14.188 -0.413 -8.484 1 94.38 223 ILE A O 1
ATOM 1700 N N . ALA A 1 224 ? -15.219 0.791 -10.109 1 94.19 224 ALA A N 1
ATOM 1701 C CA . ALA A 1 224 ? -15.977 1.612 -9.164 1 94.19 224 ALA A CA 1
ATOM 1702 C C . ALA A 1 224 ? -16.875 0.75 -8.281 1 94.19 224 ALA A C 1
ATOM 1704 O O . ALA A 1 224 ? -16.922 0.941 -7.066 1 94.19 224 ALA A O 1
ATOM 1705 N N . GLU A 1 225 ? -17.516 -0.168 -8.898 1 96.25 225 GLU A N 1
ATOM 1706 C CA . GLU A 1 225 ? -18.359 -1.085 -8.148 1 96.25 225 GLU A CA 1
ATOM 1707 C C . GLU A 1 225 ? -17.547 -1.964 -7.207 1 96.25 225 GLU A C 1
ATOM 1709 O O . GLU A 1 225 ? -17.922 -2.16 -6.047 1 96.25 225 GLU A O 1
ATOM 1714 N N . LEU A 1 226 ? -16.469 -2.467 -7.688 1 97.31 226 LEU A N 1
ATOM 1715 C CA . LEU A 1 226 ? -15.617 -3.379 -6.941 1 97.31 226 LEU A CA 1
ATOM 1716 C C . LEU A 1 226 ? -15.133 -2.736 -5.645 1 97.31 226 LEU A C 1
ATOM 1718 O O . LEU A 1 226 ? -15.109 -3.385 -4.594 1 97.31 226 LEU A O 1
ATOM 1722 N N . TYR A 1 227 ? -14.828 -1.471 -5.703 1 96.06 227 TYR A N 1
ATOM 1723 C CA . TYR A 1 227 ? -14.172 -0.829 -4.57 1 96.06 227 TYR A CA 1
ATOM 1724 C C . TYR A 1 227 ? -15.086 0.201 -3.92 1 96.06 227 TYR A C 1
ATOM 1726 O O . TYR A 1 227 ? -14.648 0.979 -3.066 1 96.06 227 TYR A O 1
ATOM 1734 N N . ASP A 1 228 ? -16.344 0.286 -4.297 1 94.81 228 ASP A N 1
ATOM 1735 C CA . ASP A 1 228 ? -17.359 1.167 -3.729 1 94.81 228 ASP A CA 1
ATOM 1736 C C . ASP A 1 228 ? -16.922 2.629 -3.809 1 94.81 228 ASP A C 1
ATOM 1738 O O . ASP A 1 228 ? -16.922 3.34 -2.803 1 94.81 228 ASP A O 1
ATOM 1742 N N . ILE A 1 229 ? -16.531 3.006 -4.984 1 93.5 229 ILE A N 1
ATOM 1743 C CA . ILE A 1 229 ? -16.188 4.406 -5.219 1 93.5 229 ILE A CA 1
ATOM 1744 C C . ILE A 1 229 ? -17.031 4.953 -6.367 1 93.5 229 ILE A C 1
ATOM 1746 O O . ILE A 1 229 ? -17.625 4.191 -7.125 1 93.5 229 ILE A O 1
ATOM 1750 N N . ASP A 1 230 ? -17.156 6.285 -6.371 1 91.44 230 ASP A N 1
ATOM 1751 C CA . ASP A 1 230 ? -17.875 6.914 -7.473 1 91.44 230 ASP A CA 1
ATOM 1752 C C . ASP A 1 230 ? -17.047 6.895 -8.758 1 91.44 230 ASP A C 1
ATOM 1754 O O . ASP A 1 230 ? -15.844 7.211 -8.734 1 91.44 230 ASP A O 1
ATOM 1758 N N . GLU A 1 231 ? -17.703 6.512 -9.789 1 86.62 231 GLU A N 1
ATOM 1759 C CA . GLU A 1 231 ? -17.016 6.453 -11.078 1 86.62 231 GLU A CA 1
ATOM 1760 C C . GLU A 1 231 ? -16.344 7.789 -11.406 1 86.62 231 GLU A C 1
ATOM 1762 O O . GLU A 1 231 ? -15.273 7.82 -12.008 1 86.62 231 GLU A O 1
ATOM 1767 N N . SER A 1 232 ? -16.969 8.852 -10.953 1 83.31 232 SER A N 1
ATOM 1768 C CA . SER A 1 232 ? -16.438 10.188 -11.211 1 83.31 232 SER A CA 1
ATOM 1769 C C . SER A 1 232 ? -15.086 10.375 -10.523 1 83.31 232 SER A C 1
ATOM 1771 O O . SER A 1 232 ? -14.203 11.062 -11.055 1 83.31 232 SER A O 1
ATOM 1773 N N . GLU A 1 233 ? -14.945 9.727 -9.453 1 80.75 233 GLU A N 1
ATOM 1774 C CA . GLU A 1 233 ? -13.672 9.805 -8.734 1 80.75 233 GLU A CA 1
ATOM 1775 C C . GLU A 1 233 ? -12.562 9.094 -9.492 1 80.75 233 GLU A C 1
ATOM 1777 O O . GLU A 1 233 ? -11.43 9.57 -9.539 1 80.75 233 GLU A O 1
ATOM 1782 N N . LEU A 1 234 ? -12.93 8.047 -10.031 1 77.38 234 LEU A N 1
ATOM 1783 C CA . LEU A 1 234 ? -11.961 7.285 -10.82 1 77.38 234 LEU A CA 1
ATOM 1784 C C . LEU A 1 234 ? -11.539 8.07 -12.055 1 77.38 234 LEU A C 1
ATOM 1786 O O . LEU A 1 234 ? -10.352 8.086 -12.406 1 77.38 234 LEU A O 1
ATOM 1790 N N . ARG A 1 235 ? -12.438 8.688 -12.664 1 69 235 ARG A N 1
ATOM 1791 C CA . ARG A 1 235 ? -12.156 9.469 -13.859 1 69 235 ARG A CA 1
ATOM 1792 C C . ARG A 1 235 ? -11.234 10.648 -13.539 1 69 235 ARG A C 1
ATOM 1794 O O . ARG A 1 235 ? -10.344 10.977 -14.328 1 69 235 ARG A O 1
ATOM 1801 N N . PHE A 1 236 ? -11.578 11.102 -12.461 1 68.75 236 PHE A N 1
ATOM 1802 C CA . PHE A 1 236 ? -10.734 12.211 -12.031 1 68.75 236 PHE A CA 1
ATOM 1803 C C . PHE A 1 236 ? -9.289 11.758 -11.852 1 68.75 236 PHE A C 1
ATOM 1805 O O . PHE A 1 236 ? -8.359 12.43 -12.305 1 68.75 236 PHE A O 1
ATOM 1812 N N . MET A 1 237 ? -9.148 10.625 -11.344 1 69.44 237 MET A N 1
ATOM 1813 C CA . MET A 1 237 ? -7.82 10.062 -11.125 1 69.44 237 MET A CA 1
ATOM 1814 C C . MET A 1 237 ? -7.129 9.766 -12.453 1 69.44 237 MET A C 1
ATOM 1816 O O . MET A 1 237 ? -5.941 10.047 -12.617 1 69.44 237 MET A O 1
ATOM 1820 N N . ALA A 1 238 ? -7.891 9.25 -13.25 1 67.75 238 ALA A N 1
ATOM 1821 C CA . ALA A 1 238 ? -7.367 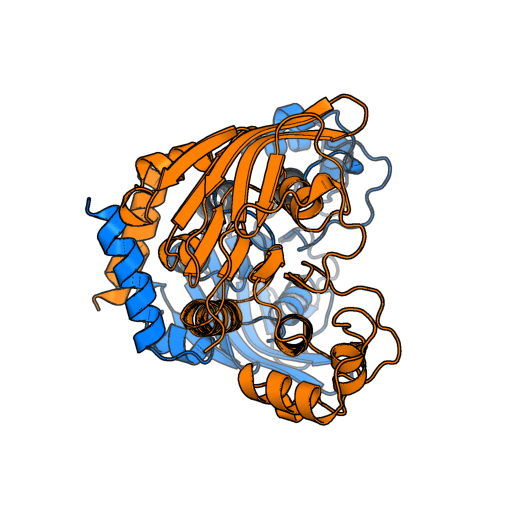8.938 -14.578 1 67.75 238 ALA A CA 1
ATOM 1822 C C . ALA A 1 238 ? -6.945 10.203 -15.312 1 67.75 238 ALA A C 1
ATOM 1824 O O . ALA A 1 238 ? -5.902 10.234 -15.969 1 67.75 238 ALA A O 1
ATOM 1825 N N . ALA A 1 239 ? -7.762 11.195 -15.172 1 64.5 239 ALA A N 1
ATOM 1826 C CA . ALA A 1 239 ? -7.488 12.469 -15.836 1 64.5 239 ALA A CA 1
ATOM 1827 C C . ALA A 1 239 ? -6.203 13.102 -15.312 1 64.5 239 ALA A C 1
ATOM 1829 O O . ALA A 1 239 ? -5.43 13.68 -16.078 1 64.5 239 ALA A O 1
ATOM 1830 N N . ILE A 1 240 ? -6.027 12.938 -14.156 1 59.47 240 ILE A N 1
ATOM 1831 C CA . ILE A 1 240 ? -4.824 13.477 -13.523 1 59.47 240 ILE A CA 1
ATOM 1832 C C . ILE A 1 240 ? -3.59 12.773 -14.094 1 59.47 240 ILE A C 1
ATOM 1834 O O . ILE A 1 240 ? -2.604 13.43 -14.445 1 59.47 240 ILE A O 1
ATOM 1838 N N . PHE A 1 241 ? -3.713 11.555 -14.234 1 61.91 241 PHE A N 1
ATOM 1839 C CA . PHE A 1 241 ? -2.574 10.781 -14.727 1 61.91 241 PHE A CA 1
ATOM 1840 C C . PHE A 1 241 ? -2.352 11.031 -16.203 1 61.91 241 PHE A C 1
ATOM 1842 O O . PHE A 1 241 ? -1.209 11.094 -16.672 1 61.91 241 PHE A O 1
ATOM 1849 N N . MET A 1 242 ? -3.439 11.141 -16.953 1 59.09 242 MET A N 1
ATOM 1850 C CA . MET A 1 242 ? -3.33 11.391 -18.375 1 59.09 242 MET A CA 1
ATOM 1851 C C . MET A 1 242 ? -2.688 12.742 -18.656 1 59.09 242 MET A C 1
ATOM 1853 O O . MET A 1 242 ? -1.874 12.883 -19.562 1 59.09 242 MET A O 1
ATOM 1857 N N . LYS A 1 243 ? -3.211 13.633 -17.984 1 53.62 243 LYS A N 1
ATOM 1858 C CA . LYS A 1 243 ? -2.688 14.977 -18.172 1 53.62 243 LYS A CA 1
ATOM 1859 C C . LYS A 1 243 ? -1.183 15.023 -17.922 1 53.62 243 LYS A C 1
ATOM 1861 O O . LYS A 1 243 ? -0.456 15.75 -18.609 1 53.62 243 LYS A O 1
ATOM 1866 N N . TYR A 1 244 ? -0.764 14.18 -17.203 1 52.84 244 TYR A N 1
ATOM 1867 C CA . TYR A 1 244 ? 0.632 14.258 -16.781 1 52.84 244 TYR A CA 1
ATOM 1868 C C . TYR A 1 244 ? 1.507 13.344 -17.641 1 52.84 244 TYR A C 1
ATOM 1870 O O . TYR A 1 244 ? 2.723 13.531 -17.703 1 52.84 244 TYR A O 1
ATOM 1878 N N . ASN A 1 245 ? 0.896 12.445 -18.156 1 51.88 245 ASN A N 1
ATOM 1879 C CA . ASN A 1 245 ? 1.643 11.57 -19.062 1 51.88 245 ASN A CA 1
ATOM 1880 C C . ASN A 1 245 ? 1.677 12.133 -20.484 1 51.88 245 ASN A C 1
ATOM 1882 O O . ASN A 1 245 ? 2.455 11.664 -21.312 1 51.88 245 ASN A O 1
ATOM 1886 N N . GLN A 1 246 ? 0.74 12.906 -20.797 1 47.41 246 GLN A N 1
ATOM 1887 C CA . GLN A 1 246 ? 0.702 13.5 -22.141 1 47.41 246 GLN A CA 1
ATOM 1888 C C . GLN A 1 246 ? 1.606 14.727 -22.219 1 47.41 246 GLN A C 1
ATOM 1890 O O . GLN A 1 246 ? 1.923 15.195 -23.312 1 47.41 246 GLN A O 1
ATOM 1895 N N . LYS A 1 247 ? 2.092 15.25 -21.141 1 42.41 247 LYS A N 1
ATOM 1896 C CA . LYS A 1 247 ? 2.98 16.391 -21.312 1 42.41 247 LYS A CA 1
ATOM 1897 C C . LYS A 1 247 ? 4.438 15.953 -21.391 1 42.41 247 LYS A C 1
ATOM 1899 O O . LYS A 1 247 ? 4.855 15.031 -20.688 1 42.41 247 LYS A O 1
ATOM 1904 N N . MET B 1 1 ? -12.742 31.781 10.516 1 34.19 1 MET B N 1
ATOM 1905 C CA . MET B 1 1 ? -12.445 30.797 9.484 1 34.19 1 MET B CA 1
ATOM 1906 C C . MET B 1 1 ? -10.992 30.344 9.562 1 34.19 1 MET B C 1
ATOM 1908 O O . MET B 1 1 ? -10.078 31.172 9.555 1 34.19 1 MET B O 1
ATOM 1912 N N . SER B 1 2 ? -10.664 29.297 10.172 1 46.75 2 SER B N 1
ATOM 1913 C CA . SER B 1 2 ? -9.344 28.922 10.656 1 46.75 2 SER B CA 1
ATOM 1914 C C . SER B 1 2 ? -8.297 29.047 9.555 1 46.75 2 SER B C 1
ATOM 1916 O O . SER B 1 2 ? -8.508 28.562 8.438 1 46.75 2 SER B O 1
ATOM 1918 N N . GLN B 1 3 ? -7.746 30.156 9.375 1 60.72 3 GLN B N 1
ATOM 1919 C CA . GLN B 1 3 ? -6.699 30.516 8.422 1 60.72 3 GLN B CA 1
ATOM 1920 C C . GLN B 1 3 ? -5.539 29.516 8.492 1 60.72 3 GLN B C 1
ATOM 1922 O O . GLN B 1 3 ? -5.062 29.188 9.586 1 60.72 3 GLN B O 1
ATOM 1927 N N . GLY B 1 4 ? -5.402 28.531 7.539 1 72.06 4 GLY B N 1
ATOM 1928 C CA . GLY B 1 4 ? -4.27 27.625 7.555 1 72.06 4 GLY B CA 1
ATOM 1929 C C . GLY B 1 4 ? -2.945 28.312 7.797 1 72.06 4 GLY B C 1
ATOM 1930 O O . GLY B 1 4 ? -2.768 29.469 7.414 1 72.06 4 GLY B O 1
ATOM 1931 N N . TYR B 1 5 ? -2.152 27.859 8.781 1 87.5 5 TYR B N 1
ATOM 1932 C CA . TYR B 1 5 ? -0.819 28.344 9.109 1 87.5 5 TYR B CA 1
ATOM 1933 C C . TYR B 1 5 ? 0.2 27.906 8.07 1 87.5 5 TYR B C 1
ATOM 1935 O O . TYR B 1 5 ? 0.039 26.844 7.449 1 87.5 5 TYR B O 1
ATOM 1943 N N . LYS B 1 6 ? 1.132 28.812 7.898 1 92.94 6 LYS B N 1
ATOM 1944 C CA . LYS B 1 6 ? 2.23 28.453 7.008 1 92.94 6 LYS B CA 1
ATOM 1945 C C . LYS B 1 6 ? 3.379 27.812 7.777 1 92.94 6 LYS B C 1
ATOM 1947 O O . LYS B 1 6 ? 3.729 28.266 8.875 1 92.94 6 LYS B O 1
ATOM 1952 N N . VAL B 1 7 ? 3.836 26.797 7.23 1 95.56 7 VAL B N 1
ATOM 1953 C CA . VAL B 1 7 ? 5.016 26.141 7.785 1 95.56 7 VAL B CA 1
ATOM 1954 C C . VAL B 1 7 ? 6.207 26.359 6.852 1 95.56 7 VAL B C 1
ATOM 1956 O O . VAL B 1 7 ? 6.102 26.141 5.641 1 95.56 7 VAL B O 1
ATOM 1959 N N . GLU B 1 8 ? 7.293 26.781 7.441 1 96.38 8 GLU B N 1
ATOM 1960 C CA . GLU B 1 8 ? 8.492 27.016 6.645 1 96.38 8 GLU B CA 1
ATOM 1961 C C . GLU B 1 8 ? 9.656 26.156 7.137 1 96.38 8 GLU B C 1
ATOM 1963 O O . GLU B 1 8 ? 10.008 26.203 8.32 1 96.38 8 GLU B O 1
ATOM 1968 N N . PHE B 1 9 ? 10.156 25.359 6.254 1 97.06 9 PHE B N 1
ATOM 1969 C CA . PHE B 1 9 ? 11.438 24.688 6.441 1 97.06 9 PHE B CA 1
ATOM 1970 C C . PHE B 1 9 ? 12.555 25.484 5.773 1 97.06 9 PHE B C 1
ATOM 1972 O O . PHE B 1 9 ? 12.484 25.781 4.582 1 97.06 9 PHE B O 1
ATOM 1979 N N . LYS B 1 10 ? 13.547 25.812 6.539 1 97 10 LYS B N 1
ATOM 1980 C CA . LYS B 1 10 ? 14.703 26.516 5.992 1 97 10 LYS B CA 1
ATOM 1981 C C . LYS B 1 10 ? 15.992 25.75 6.254 1 97 10 LYS B C 1
ATOM 1983 O O . LYS B 1 10 ? 16.484 25.734 7.383 1 97 10 LYS B O 1
ATOM 1988 N N . GLU B 1 11 ? 16.5 25.156 5.199 1 97.94 11 GLU B N 1
ATOM 1989 C CA . GLU B 1 11 ? 17.781 24.453 5.211 1 97.94 11 GLU B CA 1
ATOM 1990 C C . GLU B 1 11 ? 17.844 23.438 6.348 1 97.94 11 GLU B C 1
ATOM 1992 O O . GLU B 1 11 ? 18.844 23.375 7.07 1 97.94 11 GLU B O 1
ATOM 1997 N N . VAL B 1 12 ? 16.844 22.703 6.52 1 97.12 12 VAL B N 1
ATOM 1998 C CA . VAL B 1 12 ? 16.703 21.766 7.637 1 97.12 12 VAL B CA 1
ATOM 1999 C C . VAL B 1 12 ? 17.469 20.484 7.344 1 97.12 12 VAL B C 1
ATOM 2001 O O . VAL B 1 12 ? 17.312 19.891 6.27 1 97.12 12 VAL B O 1
ATOM 2004 N N . THR B 1 13 ? 18.328 20.125 8.211 1 97.94 13 THR B N 1
ATOM 2005 C CA . THR B 1 13 ? 19.031 18.844 8.195 1 97.94 13 THR B CA 1
ATOM 2006 C C . THR B 1 13 ? 18.719 18.047 9.461 1 97.94 13 THR B C 1
ATOM 2008 O O . THR B 1 13 ? 18.812 18.562 10.57 1 97.94 13 THR B O 1
ATOM 2011 N N . VAL B 1 14 ? 18.266 16.844 9.25 1 97.06 14 VAL B N 1
ATOM 2012 C CA . VAL B 1 14 ? 17.922 15.977 10.375 1 97.06 14 VAL B CA 1
ATOM 2013 C C . VAL B 1 14 ? 18.469 14.57 10.141 1 97.06 14 VAL B C 1
ATOM 2015 O O . VAL B 1 14 ? 18.656 14.148 8.992 1 97.06 14 VAL B O 1
ATOM 2018 N N . GLY B 1 15 ? 18.797 13.883 11.219 1 96.12 15 GLY B N 1
ATOM 2019 C CA . GLY B 1 15 ? 19.328 12.531 11.156 1 96.12 15 GLY B CA 1
ATOM 2020 C C . GLY B 1 15 ? 19.484 11.875 12.516 1 96.12 15 GLY B C 1
ATOM 2021 O O . GLY B 1 15 ? 18.891 12.328 13.492 1 96.12 15 GLY B O 1
ATOM 2022 N N . TYR B 1 16 ? 20.109 10.703 12.461 1 95 16 TYR B N 1
ATOM 2023 C CA . TYR B 1 16 ? 20.344 9.93 13.672 1 95 16 TYR B CA 1
ATOM 2024 C C . TYR B 1 16 ? 21.828 9.602 13.844 1 95 16 TYR B C 1
ATOM 2026 O O . TYR B 1 16 ? 22.516 9.297 12.867 1 95 16 TYR B O 1
ATOM 2034 N N . LYS B 1 17 ? 22.219 9.578 15.117 1 92.75 17 LYS B N 1
ATOM 2035 C CA . LYS B 1 17 ? 23.547 9.117 15.5 1 92.75 17 LYS B CA 1
ATOM 2036 C C . LYS B 1 17 ? 24.609 9.664 14.57 1 92.75 17 LYS B C 1
ATOM 2038 O O . LYS B 1 17 ? 25.438 8.914 14.039 1 92.75 17 LYS B O 1
ATOM 2043 N N . GLY B 1 18 ? 24.453 10.922 14.242 1 90.12 18 GLY B N 1
ATOM 2044 C CA . GLY B 1 18 ? 25.469 11.594 13.445 1 90.12 18 GLY B CA 1
ATOM 2045 C C . GLY B 1 18 ? 25.328 11.352 11.953 1 90.12 18 GLY B C 1
ATOM 2046 O O . GLY B 1 18 ? 26.109 11.859 11.156 1 90.12 18 GLY B O 1
ATOM 2047 N N . HIS B 1 19 ? 24.375 10.594 11.5 1 94.12 19 HIS B N 1
ATOM 2048 C CA . HIS B 1 19 ? 24.125 10.352 10.078 1 94.12 19 HIS B CA 1
ATOM 2049 C C . HIS B 1 19 ? 22.875 11.102 9.609 1 94.12 19 HIS B C 1
ATOM 2051 O O . HIS B 1 19 ? 21.797 10.898 10.141 1 94.12 19 HIS B O 1
ATOM 2057 N N . PRO B 1 20 ? 23.125 11.922 8.609 1 95.62 20 PRO B N 1
ATOM 2058 C CA . PRO B 1 20 ? 21.969 12.656 8.094 1 95.62 20 PRO B CA 1
ATOM 2059 C C . PRO B 1 20 ? 21 11.758 7.32 1 95.62 20 PRO B C 1
ATOM 2061 O O . PRO B 1 20 ? 21.438 10.867 6.586 1 95.62 20 PRO B O 1
ATOM 2064 N N . VAL B 1 21 ? 19.75 11.945 7.562 1 97 21 VAL B N 1
ATOM 2065 C CA . VAL B 1 21 ? 18.703 11.25 6.828 1 97 21 VAL B CA 1
ATOM 2066 C C . VAL B 1 21 ? 18.141 12.156 5.738 1 97 21 VAL B C 1
ATOM 2068 O O . VAL B 1 21 ? 18 11.742 4.586 1 97 21 VAL B O 1
ATOM 2071 N N . VAL B 1 22 ? 17.828 13.391 6.055 1 97.94 22 VAL B N 1
ATOM 2072 C CA . VAL B 1 22 ? 17.484 14.422 5.09 1 97.94 22 VAL B CA 1
ATOM 2073 C C . VAL B 1 22 ? 18.391 15.641 5.277 1 97.94 22 VAL B C 1
ATOM 2075 O O . VAL B 1 22 ? 18.766 15.977 6.402 1 97.94 22 VAL B O 1
ATOM 2078 N N . GLU B 1 23 ? 18.703 16.266 4.184 1 97.88 23 GLU B N 1
ATOM 2079 C CA . GLU B 1 23 ? 19.688 17.328 4.199 1 97.88 23 GLU B CA 1
ATOM 2080 C C . GLU B 1 23 ? 19.203 18.547 3.434 1 97.88 23 GLU B C 1
ATOM 2082 O O . GLU B 1 23 ? 18.734 18.438 2.297 1 97.88 23 GLU B O 1
ATOM 2087 N N . ASN B 1 24 ? 19.297 19.688 4.199 1 97.81 24 ASN B N 1
ATOM 2088 C CA . ASN B 1 24 ? 19.125 21 3.572 1 97.81 24 ASN B CA 1
ATOM 2089 C C . ASN B 1 24 ? 17.75 21.125 2.916 1 97.81 24 ASN B C 1
ATOM 2091 O O . ASN B 1 24 ? 17.656 21.547 1.762 1 97.81 24 ASN B O 1
ATOM 2095 N N . ILE B 1 25 ? 16.75 20.703 3.615 1 98.38 25 ILE B N 1
ATOM 2096 C CA . ILE B 1 25 ? 15.383 20.766 3.115 1 98.38 25 ILE B CA 1
ATOM 2097 C C . ILE B 1 25 ? 14.828 22.172 3.291 1 98.38 25 ILE B C 1
ATOM 2099 O O . ILE B 1 25 ? 14.828 22.719 4.402 1 98.38 25 ILE B O 1
ATOM 2103 N N . THR B 1 26 ? 14.398 22.828 2.195 1 98.38 26 THR B N 1
ATOM 2104 C CA . THR B 1 26 ? 13.805 24.156 2.229 1 98.38 26 THR B CA 1
ATOM 2105 C C . THR B 1 26 ? 12.5 24.203 1.439 1 98.38 26 THR B C 1
ATOM 2107 O O . THR B 1 26 ? 12.477 23.828 0.262 1 98.38 26 THR B O 1
ATOM 2110 N N . PHE B 1 27 ? 11.43 24.547 2.066 1 98.06 27 PHE B N 1
ATOM 2111 C CA . PHE B 1 27 ? 10.156 24.812 1.403 1 98.06 27 PHE B CA 1
ATOM 2112 C C . PHE B 1 27 ? 9.188 25.516 2.35 1 98.06 27 PHE B C 1
ATOM 2114 O O . PHE B 1 27 ? 9.422 25.578 3.559 1 98.06 27 PHE B O 1
ATOM 2121 N N . THR B 1 28 ? 8.211 26.125 1.819 1 97.5 28 THR B N 1
ATOM 2122 C CA . THR B 1 28 ? 7.137 26.766 2.566 1 97.5 28 THR B CA 1
ATOM 2123 C C . THR B 1 28 ? 5.777 26.25 2.105 1 97.5 28 THR B C 1
ATOM 2125 O O . THR B 1 28 ? 5.496 26.219 0.906 1 97.5 28 THR B O 1
ATOM 2128 N N . THR B 1 29 ? 4.988 25.844 3.039 1 97.12 29 THR B N 1
ATOM 2129 C CA . THR B 1 29 ? 3.674 25.312 2.699 1 97.12 29 THR B CA 1
ATOM 2130 C C . THR B 1 29 ? 2.682 26.438 2.449 1 97.12 29 THR B C 1
ATOM 2132 O O . THR B 1 29 ? 2.824 27.531 3 1 97.12 29 THR B O 1
ATOM 2135 N N . PRO B 1 30 ? 1.733 26.094 1.556 1 93.38 30 PRO B N 1
ATOM 2136 C CA . PRO B 1 30 ? 0.581 27 1.573 1 93.38 30 PRO B CA 1
ATOM 2137 C C . PRO B 1 30 ? -0.254 26.875 2.846 1 93.38 30 PRO B C 1
ATOM 2139 O O . PRO B 1 30 ? -0.141 25.875 3.561 1 93.38 30 PRO B O 1
ATOM 2142 N N . GLY B 1 31 ? -1.042 27.922 3.217 1 89.06 31 GLY B N 1
ATOM 2143 C CA . GLY B 1 31 ? -1.987 27.906 4.32 1 89.06 31 GLY B CA 1
ATOM 2144 C C . GLY B 1 31 ? -3.238 28.719 4.051 1 89.06 31 GLY B C 1
ATOM 2145 O O . GLY B 1 31 ? -3.166 29.938 3.885 1 89.06 31 GLY B O 1
ATOM 2146 N N . PRO B 1 32 ? -4.414 28.094 3.945 1 94.62 32 PRO B N 1
ATOM 2147 C CA . PRO B 1 32 ? -4.586 26.641 3.965 1 94.62 32 PRO B CA 1
ATOM 2148 C C . PRO B 1 32 ? -4.09 25.969 2.688 1 94.62 32 PRO B C 1
ATOM 2150 O O . PRO B 1 32 ? -3.766 26.656 1.712 1 94.62 32 PRO B O 1
ATOM 2153 N N . GLY B 1 33 ? -3.992 24.594 2.664 1 97.19 33 GLY B N 1
ATOM 2154 C CA . GLY B 1 33 ? -3.57 23.844 1.489 1 97.19 33 GLY B CA 1
ATOM 2155 C C . GLY B 1 33 ? -2.92 22.516 1.826 1 97.19 33 GLY B C 1
ATOM 2156 O O . GLY B 1 33 ? -2.641 22.234 2.992 1 97.19 33 GLY B O 1
ATOM 2157 N N . LEU B 1 34 ? -2.76 21.766 0.836 1 98.06 34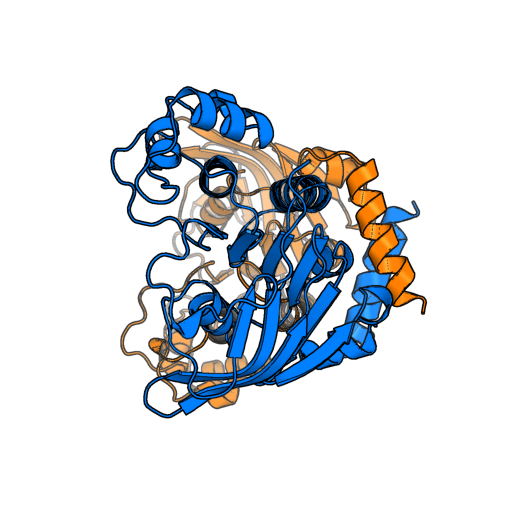 LEU B N 1
ATOM 2158 C CA . LEU B 1 34 ? -2.184 20.438 0.968 1 98.06 34 LEU B CA 1
ATOM 2159 C C . LEU B 1 34 ? -0.766 20.406 0.407 1 98.06 34 LEU B C 1
ATOM 2161 O O . LEU B 1 34 ? -0.544 20.75 -0.754 1 98.06 34 LEU B O 1
ATOM 2165 N N . THR B 1 35 ? 0.168 20.062 1.231 1 98.69 35 THR B N 1
ATOM 2166 C CA . THR B 1 35 ? 1.539 19.781 0.824 1 98.69 35 THR B CA 1
ATOM 2167 C C . THR B 1 35 ? 1.854 18.297 0.995 1 98.69 35 THR B C 1
ATOM 2169 O O . THR B 1 35 ? 1.641 17.734 2.07 1 98.69 35 THR B O 1
ATOM 2172 N N . THR B 1 36 ? 2.311 17.703 -0.043 1 98.69 36 THR B N 1
ATOM 2173 C CA . THR B 1 36 ? 2.762 16.312 0.036 1 98.69 36 THR B CA 1
ATOM 2174 C C . THR B 1 36 ? 4.281 16.234 -0.045 1 98.69 36 THR B C 1
ATOM 2176 O O . THR B 1 36 ? 4.883 16.703 -1.013 1 98.69 36 THR B O 1
ATOM 2179 N N . ILE B 1 37 ? 4.875 15.773 1.015 1 98.81 37 ILE B N 1
ATOM 2180 C CA . ILE B 1 37 ? 6.258 15.32 0.956 1 98.81 37 ILE B CA 1
ATOM 2181 C C . ILE B 1 37 ? 6.324 13.93 0.333 1 98.81 37 ILE B C 1
ATOM 2183 O O . ILE B 1 37 ? 5.984 12.93 0.981 1 98.81 37 ILE B O 1
ATOM 2187 N N . LEU B 1 38 ? 6.785 13.891 -0.934 1 98.69 38 LEU B N 1
ATOM 2188 C CA . LEU B 1 38 ? 6.711 12.688 -1.76 1 98.69 38 LEU B CA 1
ATOM 2189 C C . LEU B 1 38 ? 8.078 12.023 -1.868 1 98.69 38 LEU B C 1
ATOM 2191 O O . LEU B 1 38 ? 9.094 12.695 -2.049 1 98.69 38 LEU B O 1
ATOM 2195 N N . GLY B 1 39 ? 8.109 10.742 -1.782 1 98 39 GLY B N 1
ATOM 2196 C CA . GLY B 1 39 ? 9.359 10.023 -1.98 1 98 39 GLY B CA 1
ATOM 2197 C C . GLY B 1 39 ? 9.234 8.531 -1.7 1 98 39 GLY B C 1
ATOM 2198 O O . GLY B 1 39 ? 8.227 8.078 -1.161 1 98 39 GLY B O 1
ATOM 2199 N N . PRO B 1 40 ? 10.266 7.785 -2.037 1 97.12 40 PRO B N 1
ATOM 2200 C CA . PRO B 1 40 ? 10.242 6.344 -1.795 1 97.12 40 PRO B CA 1
ATOM 2201 C C . PRO B 1 40 ? 10.305 5.992 -0.311 1 97.12 40 PRO B C 1
ATOM 2203 O O . PRO B 1 40 ? 10.547 6.867 0.525 1 97.12 40 PRO B O 1
ATOM 2206 N N . ASN B 1 41 ? 9.984 4.73 -0.065 1 94.88 41 ASN B N 1
ATOM 2207 C CA . ASN B 1 41 ? 10.102 4.238 1.305 1 94.88 41 ASN B CA 1
ATOM 2208 C C . ASN B 1 41 ? 11.523 4.383 1.832 1 94.88 41 ASN B C 1
ATOM 2210 O O . ASN B 1 41 ? 12.492 4.117 1.109 1 94.88 41 ASN B O 1
ATOM 2214 N N . GLY B 1 42 ? 11.672 4.926 3 1 93.69 42 GLY B N 1
ATOM 2215 C CA . GLY B 1 42 ? 12.961 4.961 3.68 1 93.69 42 GLY B CA 1
ATOM 2216 C C . GLY B 1 42 ? 13.773 6.195 3.346 1 93.69 42 GLY B C 1
ATOM 2217 O O . GLY B 1 42 ? 14.906 6.348 3.816 1 93.69 42 GLY B O 1
ATOM 2218 N N . VAL B 1 43 ? 13.211 7.113 2.658 1 96.06 43 VAL B N 1
ATOM 2219 C CA . VAL B 1 43 ? 14.016 8.227 2.156 1 96.06 43 VAL B CA 1
ATOM 2220 C C . VAL B 1 43 ? 14.164 9.289 3.242 1 96.06 43 VAL B C 1
ATOM 2222 O O . VAL B 1 43 ? 15 10.188 3.131 1 96.06 43 VAL B O 1
ATOM 2225 N N . GLY B 1 44 ? 13.289 9.25 4.242 1 96.75 44 GLY B N 1
ATOM 2226 C CA . GLY B 1 44 ? 13.445 10.188 5.34 1 96.75 44 GLY B CA 1
ATOM 2227 C C . GLY B 1 44 ? 12.203 11.039 5.57 1 96.75 44 GLY B C 1
ATOM 2228 O O . GLY B 1 44 ? 12.234 11.984 6.367 1 96.75 44 GLY B O 1
ATOM 2229 N N . LYS B 1 45 ? 11.117 10.766 4.945 1 97.62 45 LYS B N 1
ATOM 2230 C CA . LYS B 1 45 ? 9.891 11.555 5.059 1 97.62 45 LYS B CA 1
ATOM 2231 C C . LYS B 1 45 ? 9.406 11.602 6.504 1 97.62 45 LYS B C 1
ATOM 2233 O O . LYS B 1 45 ? 9.117 12.68 7.031 1 97.62 45 LYS B O 1
ATOM 2238 N N . SER B 1 46 ? 9.344 10.398 7.145 1 96.75 46 SER B N 1
ATOM 2239 C CA . SER B 1 46 ? 8.898 10.32 8.531 1 96.75 46 SER B CA 1
ATOM 2240 C C . SER B 1 46 ? 9.859 11.047 9.469 1 96.75 46 SER B C 1
ATOM 2242 O O . SER B 1 46 ? 9.438 11.672 10.438 1 96.75 46 SER B O 1
ATOM 2244 N N . THR B 1 47 ? 11.156 10.961 9.188 1 96.94 47 THR B N 1
ATOM 2245 C CA . THR B 1 47 ? 12.156 11.656 9.984 1 96.94 47 THR B CA 1
ATOM 2246 C C . THR B 1 47 ? 11.953 13.172 9.906 1 96.94 47 THR B C 1
ATOM 2248 O O . THR B 1 47 ? 12.031 13.867 10.914 1 96.94 47 THR B O 1
ATOM 2251 N N . LEU B 1 48 ? 11.656 13.641 8.727 1 97.56 48 LEU B N 1
ATOM 2252 C CA . LEU B 1 48 ? 11.383 15.055 8.539 1 97.56 48 LEU B CA 1
ATOM 2253 C C . LEU B 1 48 ? 10.133 15.477 9.312 1 97.56 48 LEU B C 1
ATOM 2255 O O . LEU B 1 48 ? 10.117 16.531 9.953 1 97.56 48 LEU B O 1
ATOM 2259 N N . LEU B 1 49 ? 9.078 14.633 9.266 1 96.88 49 LEU B N 1
ATOM 2260 C CA . LEU B 1 49 ? 7.859 14.93 10.008 1 96.88 49 LEU B CA 1
ATOM 2261 C C . LEU B 1 49 ? 8.125 14.953 11.508 1 96.88 49 LEU B C 1
ATOM 2263 O O . LEU B 1 49 ? 7.52 15.742 12.234 1 96.88 49 LEU B O 1
ATOM 2267 N N . LYS B 1 50 ? 8.977 14.094 11.961 1 94.31 50 LYS B N 1
ATOM 2268 C CA . LYS B 1 50 ? 9.336 14.086 13.375 1 94.31 50 LYS B CA 1
ATOM 2269 C C . LYS B 1 50 ? 9.969 15.406 13.797 1 94.31 50 LYS B C 1
ATOM 2271 O O . LYS B 1 50 ? 9.758 15.867 14.922 1 94.31 50 LYS B O 1
ATOM 2276 N N . ALA B 1 51 ? 10.758 15.977 12.93 1 94 51 ALA B N 1
ATOM 2277 C CA . ALA B 1 51 ? 11.32 17.297 13.195 1 94 51 ALA B CA 1
ATOM 2278 C C . ALA B 1 51 ? 10.219 18.344 13.297 1 94 51 ALA B C 1
ATOM 2280 O O . ALA B 1 51 ? 10.258 19.219 14.172 1 94 51 ALA B O 1
ATOM 2281 N N . LEU B 1 52 ? 9.25 18.234 12.43 1 94.56 52 LEU B N 1
ATOM 2282 C CA . LEU B 1 52 ? 8.141 19.188 12.406 1 94.56 52 LEU B CA 1
ATOM 2283 C C . LEU B 1 52 ? 7.309 19.078 13.672 1 94.56 52 LEU B C 1
ATOM 2285 O O . LEU B 1 52 ? 6.961 20.094 14.281 1 94.56 52 LEU B O 1
ATOM 2289 N N . ILE B 1 53 ? 7.039 17.875 14.125 1 92.31 53 ILE B N 1
ATOM 2290 C CA . ILE B 1 53 ? 6.133 17.703 15.25 1 92.31 53 ILE B CA 1
ATOM 2291 C C . ILE B 1 53 ? 6.918 17.797 16.562 1 92.31 53 ILE B C 1
ATOM 2293 O O . ILE B 1 53 ? 6.352 17.656 17.641 1 92.31 53 ILE B O 1
ATOM 2297 N N . GLY B 1 54 ? 8.234 17.891 16.5 1 90.19 54 GLY B N 1
ATOM 2298 C CA . GLY B 1 54 ? 9.047 18.234 17.656 1 90.19 54 GLY 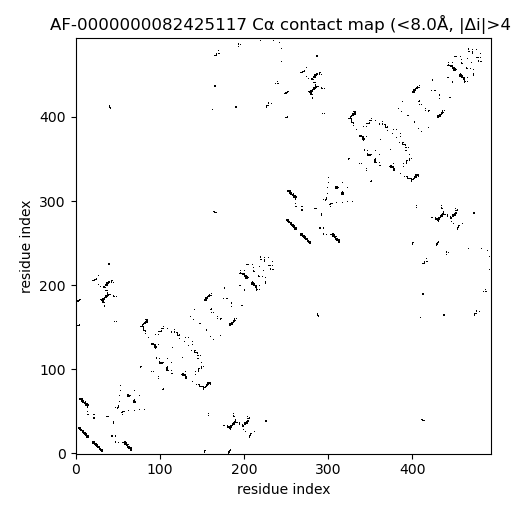B CA 1
ATOM 2299 C C . GLY B 1 54 ? 9.633 17.016 18.344 1 90.19 54 GLY B C 1
ATOM 2300 O O . GLY B 1 54 ? 10.227 17.125 19.422 1 90.19 54 GLY B O 1
ATOM 2301 N N . SER B 1 55 ? 9.5 15.898 17.797 1 89.56 55 SER B N 1
ATOM 2302 C CA . SER B 1 55 ? 10.016 14.672 18.375 1 89.56 55 SER B CA 1
ATOM 2303 C C . SER B 1 55 ? 11.477 14.461 18.016 1 89.56 55 SER B C 1
ATOM 2305 O O . SER B 1 55 ? 12.148 13.594 18.594 1 89.56 55 SER B O 1
ATOM 2307 N N . LEU B 1 56 ? 11.992 15.203 17.094 1 91.44 56 LEU B N 1
ATOM 2308 C CA . LEU B 1 56 ? 13.391 15.148 16.656 1 91.44 56 LEU B CA 1
ATOM 2309 C C . LEU B 1 56 ? 13.93 16.547 16.391 1 91.44 56 LEU B C 1
ATOM 2311 O O . LEU B 1 56 ? 13.32 17.312 15.641 1 91.44 56 LEU B O 1
ATOM 2315 N N . ARG B 1 57 ? 15.023 16.891 16.984 1 91.25 57 ARG B N 1
ATOM 2316 C CA . ARG B 1 57 ? 15.609 18.219 16.781 1 91.25 57 ARG B CA 1
ATOM 2317 C C . ARG B 1 57 ? 16.438 18.266 15.5 1 91.25 57 ARG B C 1
ATOM 2319 O O . ARG B 1 57 ? 17.281 17.406 15.273 1 91.25 57 ARG B O 1
ATOM 2326 N N . PRO B 1 58 ? 16.234 19.234 14.758 1 94.12 58 PRO B N 1
ATOM 2327 C CA . PRO B 1 58 ? 17.109 19.391 13.586 1 94.12 58 PRO B CA 1
ATOM 2328 C C . PRO B 1 58 ? 18.547 19.688 13.953 1 94.12 58 PRO B C 1
ATOM 2330 O O . PRO B 1 58 ? 18.812 20.359 14.961 1 94.12 58 PRO B O 1
ATOM 2333 N N . TRP B 1 59 ? 19.453 19.188 13.148 1 95.25 59 TRP B N 1
ATOM 2334 C CA . TRP B 1 59 ? 20.875 19.469 13.352 1 95.25 59 TRP B CA 1
ATOM 2335 C C . TRP B 1 59 ? 21.219 20.875 12.859 1 95.25 59 TRP B C 1
ATOM 2337 O O . TRP B 1 59 ? 22.094 21.531 13.406 1 95.25 59 TRP B O 1
ATOM 2347 N N . SER B 1 60 ? 20.594 21.25 11.828 1 95.38 60 SER B N 1
ATOM 2348 C CA . SER B 1 60 ? 20.734 22.594 11.258 1 95.38 60 SER B CA 1
ATOM 2349 C C . SER B 1 60 ? 19.453 23.047 10.57 1 95.38 60 SER B C 1
ATOM 2351 O O . SER B 1 60 ? 18.562 22.234 10.305 1 95.38 60 SER B O 1
ATOM 2353 N N . GLY B 1 61 ? 19.344 24.297 10.367 1 95.5 61 GLY B N 1
ATOM 2354 C CA . GLY B 1 61 ? 18.141 24.875 9.766 1 95.5 61 GLY B CA 1
ATOM 2355 C C . GLY B 1 61 ? 17.062 25.172 10.773 1 95.5 61 GLY B C 1
ATOM 2356 O O . GLY B 1 61 ? 17.266 25.047 11.977 1 95.5 61 GLY B O 1
ATOM 2357 N N . THR B 1 62 ? 15.953 25.688 10.273 1 93.81 62 THR B N 1
ATOM 2358 C CA . THR B 1 62 ? 14.867 26.078 11.164 1 93.81 62 THR B CA 1
ATOM 2359 C C . THR B 1 62 ? 13.516 25.688 10.578 1 93.81 62 THR B C 1
ATOM 2361 O O . THR B 1 62 ? 13.367 25.594 9.359 1 93.81 62 THR B O 1
ATOM 2364 N N . ILE B 1 63 ? 12.633 25.359 11.422 1 94.56 63 ILE B N 1
ATOM 2365 C CA . ILE B 1 63 ? 11.227 25.172 11.086 1 94.56 63 ILE B CA 1
ATOM 2366 C C . ILE B 1 63 ? 10.383 26.219 11.805 1 94.56 63 ILE B C 1
ATOM 2368 O O . ILE B 1 63 ? 10.469 26.375 13.023 1 94.56 63 ILE B O 1
ATOM 2372 N N . THR B 1 64 ? 9.641 26.938 11.047 1 93.06 64 THR B N 1
ATOM 2373 C CA . THR B 1 64 ? 8.828 27.984 11.648 1 93.06 64 THR B CA 1
ATOM 2374 C C . THR B 1 64 ? 7.359 27.828 11.266 1 93.06 64 THR B C 1
ATOM 2376 O O . THR B 1 64 ? 7.047 27.281 10.203 1 93.06 64 THR B O 1
ATOM 2379 N N . ILE B 1 65 ? 6.449 28.203 12.117 1 90.88 65 ILE B N 1
ATOM 2380 C CA . ILE B 1 65 ? 5.016 28.312 11.875 1 90.88 65 ILE B CA 1
ATOM 2381 C C . ILE B 1 65 ? 4.59 29.781 11.953 1 90.88 65 ILE B C 1
ATOM 2383 O O . ILE B 1 65 ? 4.691 30.406 13.008 1 90.88 65 ILE B O 1
ATOM 2387 N N . ASN B 1 66 ? 4.168 30.266 10.875 1 87.94 66 ASN B N 1
ATOM 2388 C CA . ASN B 1 66 ? 3.857 31.688 10.766 1 87.94 66 ASN B CA 1
ATOM 2389 C C . ASN B 1 66 ? 4.977 32.531 11.344 1 87.94 66 ASN B C 1
ATOM 2391 O O . ASN B 1 66 ? 4.723 33.469 12.125 1 87.94 66 ASN B O 1
ATOM 2395 N N . GLY B 1 67 ? 6.148 32.125 11.008 1 85.25 67 GLY B N 1
ATOM 2396 C CA . GLY B 1 67 ? 7.312 32.906 11.383 1 85.25 67 GLY B CA 1
ATOM 2397 C C . GLY B 1 67 ? 7.824 32.594 12.773 1 85.25 67 GLY B C 1
ATOM 2398 O O . GLY B 1 67 ? 8.891 33.062 13.172 1 85.25 67 GLY B O 1
ATOM 2399 N N . ILE B 1 68 ? 7.066 31.812 13.508 1 83.25 68 ILE B N 1
ATOM 2400 C CA . ILE B 1 68 ? 7.484 31.469 14.859 1 83.25 68 ILE B CA 1
ATOM 2401 C C . ILE B 1 68 ? 8.344 30.203 14.836 1 83.25 68 ILE B C 1
ATOM 2403 O O . ILE B 1 68 ? 7.91 29.172 14.328 1 83.25 68 ILE B O 1
ATOM 2407 N N . ASN B 1 69 ? 9.523 30.375 15.367 1 82.19 69 ASN B N 1
ATOM 2408 C CA . ASN B 1 69 ? 10.445 29.234 15.398 1 82.19 69 ASN B CA 1
ATOM 2409 C C . ASN B 1 69 ? 9.969 28.156 16.359 1 82.19 69 ASN B C 1
ATOM 2411 O O . ASN B 1 69 ? 9.711 28.422 17.531 1 82.19 69 ASN B O 1
ATOM 2415 N N . LEU B 1 70 ? 9.688 27 15.797 1 72.94 70 LEU B N 1
ATOM 2416 C CA . LEU B 1 70 ? 9.203 25.875 16.594 1 72.94 70 LEU B CA 1
ATOM 2417 C C . LEU B 1 70 ? 10.242 25.469 17.641 1 72.94 70 LEU B C 1
ATOM 2419 O O . LEU B 1 70 ? 9.898 24.859 18.656 1 72.94 70 LEU B O 1
ATOM 2423 N N . GLY B 1 71 ? 11.562 25.969 17.344 1 60.84 71 GLY B N 1
ATOM 2424 C CA . GLY B 1 71 ? 12.664 25.656 18.234 1 60.84 71 GLY B CA 1
ATOM 2425 C C . GLY B 1 71 ? 12.234 25.453 19.672 1 60.84 71 GLY B C 1
ATOM 2426 O O . GLY B 1 71 ? 12.531 24.422 20.281 1 60.84 71 GLY B O 1
ATOM 2427 N N . MET B 1 72 ? 11.688 26.5 20.344 1 57.25 72 MET B N 1
ATOM 2428 C CA . MET B 1 72 ? 11.586 26.75 21.781 1 57.25 72 MET B CA 1
ATOM 2429 C C . MET B 1 72 ? 10.305 26.172 22.344 1 57.25 72 MET B C 1
ATOM 2431 O O . MET B 1 72 ? 10.172 26.016 23.562 1 57.25 72 MET B O 1
ATOM 2435 N N . GLU B 1 73 ? 9.359 26 21.422 1 61.75 73 GLU B N 1
ATOM 2436 C CA . GLU B 1 73 ? 8.086 25.609 22.016 1 61.75 73 GLU B CA 1
ATOM 2437 C C . GLU B 1 73 ? 8 24.094 22.203 1 61.75 73 GLU B C 1
ATOM 2439 O O . GLU B 1 73 ? 8.258 23.328 21.281 1 61.75 73 GLU B O 1
ATOM 2444 N N . LYS B 1 74 ? 7.906 23.734 23.469 1 63 74 LYS B N 1
ATOM 2445 C CA . LYS B 1 74 ? 7.863 22.312 23.844 1 63 74 LYS B CA 1
ATOM 2446 C C . LYS B 1 74 ? 6.559 21.672 23.375 1 63 74 LYS B C 1
ATOM 2448 O O . LYS B 1 74 ? 6.566 20.562 22.844 1 63 74 LYS B O 1
ATOM 2453 N N . ASP B 1 75 ? 5.434 22.5 23.484 1 74.94 75 ASP B N 1
ATOM 2454 C CA . ASP B 1 75 ? 4.145 21.891 23.188 1 74.94 75 ASP B CA 1
ATOM 2455 C C . ASP B 1 75 ? 3.646 22.328 21.812 1 74.94 75 ASP B C 1
ATOM 2457 O O . ASP B 1 75 ? 3.297 23.5 21.609 1 74.94 75 ASP B O 1
ATOM 2461 N N . ARG B 1 76 ? 3.664 21.406 20.812 1 83.19 76 ARG B N 1
ATOM 2462 C CA . ARG B 1 76 ? 3.275 21.719 19.453 1 83.19 76 ARG B CA 1
ATOM 2463 C C . ARG B 1 76 ? 1.794 21.453 19.219 1 83.19 76 ARG B C 1
ATOM 2465 O O . ARG B 1 76 ? 1.252 21.766 18.156 1 83.19 76 ARG B O 1
ATOM 2472 N N . SER B 1 77 ? 1.149 20.953 20.203 1 80.44 77 SER B N 1
ATOM 2473 C CA . SER B 1 77 ? -0.224 20.5 20.016 1 80.44 77 SER B CA 1
ATOM 2474 C C . SER B 1 77 ? -1.173 21.672 19.797 1 80.44 77 SER B C 1
ATOM 2476 O O . SER B 1 77 ? -2.295 21.484 19.328 1 80.44 77 SER B O 1
ATOM 2478 N N . LEU B 1 78 ? -0.708 22.828 20.109 1 80.88 78 LEU B N 1
ATOM 2479 C CA . LEU B 1 78 ? -1.51 24.031 19.859 1 80.88 78 LEU B CA 1
ATOM 2480 C C . LEU B 1 78 ? -1.535 24.359 18.359 1 80.88 78 LEU B C 1
ATOM 2482 O O . LEU B 1 78 ? -2.5 24.953 17.875 1 80.88 78 LEU B O 1
ATOM 2486 N N . TYR B 1 79 ? -0.471 23.891 17.75 1 87.12 79 TYR B N 1
ATOM 2487 C CA . TYR B 1 79 ? -0.309 24.344 16.375 1 87.12 79 TYR B CA 1
ATOM 2488 C C . TYR B 1 79 ? -0.639 23.219 15.391 1 87.12 79 TYR B C 1
ATOM 2490 O O . TYR B 1 79 ? -1.057 23.469 14.258 1 87.12 79 TYR B O 1
ATOM 2498 N N . LEU B 1 80 ? -0.331 22.016 15.938 1 92.19 80 LEU B N 1
ATOM 2499 C CA . LEU B 1 80 ? -0.48 20.953 14.945 1 92.19 80 LEU B CA 1
ATOM 2500 C C . LEU B 1 80 ? -0.987 19.672 15.602 1 92.19 80 LEU B C 1
ATOM 2502 O O . LEU B 1 80 ? -0.811 19.469 16.797 1 92.19 80 LEU B O 1
ATOM 2506 N N . SER B 1 81 ? -1.72 18.875 14.852 1 94.06 81 SER B N 1
ATOM 2507 C CA . SER B 1 81 ? -2.086 17.5 15.18 1 94.06 81 SER B CA 1
ATOM 2508 C C . SER B 1 81 ? -1.45 16.516 14.211 1 94.06 81 SER B C 1
ATOM 2510 O O . SER B 1 81 ? -1.091 16.875 13.086 1 94.06 81 SER B O 1
ATOM 2512 N N . TYR B 1 82 ? -1.25 15.336 14.766 1 94.56 82 TYR B N 1
ATOM 2513 C CA . TYR B 1 82 ? -0.492 14.344 14.008 1 94.56 82 TYR B CA 1
ATOM 2514 C C . TYR B 1 82 ? -1.259 13.031 13.906 1 94.56 82 TYR B C 1
ATOM 2516 O O . TYR B 1 82 ? -1.782 12.531 14.906 1 94.56 82 TYR B O 1
ATOM 2524 N N . ALA B 1 83 ? -1.406 12.531 12.633 1 95.94 83 ALA B N 1
ATOM 2525 C CA . ALA B 1 83 ? -1.91 11.188 12.383 1 95.94 83 ALA B CA 1
ATOM 2526 C C . ALA B 1 83 ? -0.779 10.242 11.984 1 95.94 83 ALA B C 1
ATOM 2528 O O . ALA B 1 83 ? -0.253 10.328 10.867 1 95.94 83 ALA B O 1
ATOM 2529 N N . PRO B 1 84 ? -0.44 9.258 12.836 1 94.62 84 PRO B N 1
ATOM 2530 C CA . PRO B 1 84 ? 0.652 8.328 12.539 1 94.62 84 PRO B CA 1
ATOM 2531 C C . PRO B 1 84 ? 0.261 7.266 11.516 1 94.62 84 PRO B C 1
ATOM 2533 O O . PRO B 1 84 ? -0.927 7.074 11.242 1 94.62 84 PRO B O 1
ATOM 2536 N N . PRO B 1 85 ? 1.274 6.672 10.938 1 91.94 85 PRO B N 1
ATOM 2537 C CA . PRO B 1 85 ? 0.991 5.629 9.953 1 91.94 85 PRO B CA 1
ATOM 2538 C C . PRO B 1 85 ? 0.3 4.41 10.562 1 91.94 85 PRO B C 1
ATOM 2540 O O . PRO B 1 85 ? -0.506 3.754 9.898 1 91.94 85 PRO B O 1
ATOM 2543 N N . GLU B 1 86 ? 0.634 4.02 11.695 1 87.94 86 GLU B N 1
ATOM 2544 C CA . GLU B 1 86 ? 0.028 2.932 12.453 1 87.94 86 GLU B CA 1
ATOM 2545 C C . GLU B 1 86 ? -0.473 3.414 13.812 1 87.94 86 GLU B C 1
ATOM 2547 O O . GLU B 1 86 ? 0.116 4.316 14.414 1 87.94 86 GLU B O 1
ATOM 2552 N N . PRO B 1 87 ? -1.566 2.791 14.094 1 82.56 87 PRO B N 1
ATOM 2553 C CA . PRO B 1 87 ? -2.098 3.193 15.398 1 82.56 87 PRO B CA 1
ATOM 2554 C C . PRO B 1 87 ? -1.178 2.805 16.547 1 82.56 87 PRO B C 1
ATOM 2556 O O . PRO B 1 87 ? -0.556 1.739 16.516 1 82.56 87 PRO B O 1
ATOM 2559 N N . PRO B 1 88 ? -1.072 3.727 17.422 1 81.5 88 PRO B N 1
ATOM 2560 C CA . PRO B 1 88 ? -0.434 3.283 18.656 1 81.5 88 PRO B CA 1
ATOM 2561 C C . PRO B 1 88 ? -1.259 2.236 19.406 1 81.5 88 PRO B C 1
ATOM 2563 O O . PRO B 1 88 ? -2.355 1.883 18.969 1 81.5 88 PRO B O 1
ATOM 2566 N N . ASN B 1 89 ? -0.644 1.628 20.359 1 80.56 89 ASN B N 1
ATOM 2567 C CA . ASN B 1 89 ? -1.358 0.639 21.156 1 80.56 89 ASN B CA 1
ATOM 2568 C C . ASN B 1 89 ? -2.617 1.229 21.781 1 80.56 89 ASN B C 1
ATOM 2570 O O . ASN B 1 89 ? -2.535 2.084 22.672 1 80.56 89 ASN B O 1
ATOM 2574 N N . MET B 1 90 ? -3.658 0.973 21.234 1 85.06 90 MET B N 1
ATOM 2575 C CA . MET B 1 90 ? -4.961 1.449 21.688 1 85.06 90 MET B CA 1
ATOM 2576 C C . MET B 1 90 ? -5.84 0.287 22.141 1 85.06 90 MET B C 1
ATOM 2578 O O . MET B 1 90 ? -7.035 0.258 21.844 1 85.06 90 MET B O 1
ATOM 2582 N N . PHE B 1 91 ? -5.234 -0.55 22.828 1 85.44 91 PHE B N 1
ATOM 2583 C CA . PHE B 1 91 ? -5.922 -1.759 23.266 1 85.44 91 PHE B CA 1
ATOM 2584 C C . PHE B 1 91 ? -7.059 -1.417 24.234 1 85.44 91 PHE B C 1
ATOM 2586 O O . PHE B 1 91 ? -6.91 -0.549 25.094 1 85.44 91 PHE B O 1
ATOM 2593 N N . ASN B 1 92 ? -8.18 -2.008 23.953 1 92.69 92 ASN B N 1
ATOM 2594 C CA . ASN B 1 92 ? -9.359 -1.987 24.812 1 92.69 92 ASN B CA 1
ATOM 2595 C C . ASN B 1 92 ? -9.969 -0.589 24.891 1 92.69 92 ASN B C 1
ATOM 2597 O O . ASN B 1 92 ? -10.422 -0.169 25.969 1 92.69 92 ASN B O 1
ATOM 2601 N N . MET B 1 93 ? -9.898 0.19 23.906 1 96.38 93 MET B N 1
ATOM 2602 C CA . MET B 1 93 ? -10.539 1.499 23.812 1 96.38 93 MET B CA 1
ATOM 2603 C C . MET B 1 93 ? -11.609 1.501 22.719 1 96.38 93 MET B C 1
ATOM 2605 O O . MET B 1 93 ? -11.414 0.924 21.656 1 96.38 93 MET B O 1
ATOM 2609 N N . ARG B 1 94 ? -12.68 2.076 23.125 1 97.81 94 ARG B N 1
ATOM 2610 C CA . ARG B 1 94 ? -13.672 2.334 22.078 1 97.81 94 ARG B CA 1
ATOM 2611 C C . ARG B 1 94 ? -13.195 3.424 21.125 1 97.81 94 ARG B C 1
ATOM 2613 O O . ARG B 1 94 ? -12.367 4.258 21.5 1 97.81 94 ARG B O 1
ATOM 2620 N N . VAL B 1 95 ? -13.719 3.402 19.922 1 98.19 95 VAL B N 1
ATOM 2621 C CA . VAL B 1 95 ? -13.336 4.336 18.875 1 98.19 95 VAL B CA 1
ATOM 2622 C C . VAL B 1 95 ? -13.492 5.77 19.375 1 98.19 95 VAL B C 1
ATOM 2624 O O . VAL B 1 95 ? -12.594 6.598 19.203 1 98.19 95 VAL B O 1
ATOM 2627 N N . VAL B 1 96 ? -14.625 6.055 19.984 1 97.88 96 VAL B N 1
ATOM 2628 C CA . VAL B 1 96 ? -14.867 7.41 20.469 1 97.88 96 VAL B CA 1
ATOM 2629 C C . VAL B 1 96 ? -13.805 7.785 21.5 1 97.88 96 VAL B C 1
ATOM 2631 O O . VAL B 1 96 ? -13.344 8.93 21.547 1 97.88 96 VAL B O 1
ATOM 2634 N N . GLU B 1 97 ? -13.391 6.879 22.328 1 97.5 97 GLU B N 1
ATOM 2635 C CA . GLU B 1 97 ? -12.352 7.113 23.344 1 97.5 97 GLU B CA 1
ATOM 2636 C C . GLU B 1 97 ? -11 7.383 22.688 1 97.5 97 GLU B C 1
ATOM 2638 O O . GLU B 1 97 ? -10.227 8.211 23.172 1 97.5 97 GLU B O 1
ATOM 2643 N N . VAL B 1 98 ? -10.742 6.645 21.641 1 96.94 98 VAL B N 1
ATOM 2644 C CA . VAL B 1 98 ? -9.508 6.848 20.891 1 96.94 98 VAL B CA 1
ATOM 2645 C C . VAL B 1 98 ? -9.43 8.289 20.391 1 96.94 98 VAL B C 1
ATOM 2647 O O . VAL B 1 98 ? -8.422 8.969 20.578 1 96.94 98 VAL B O 1
ATOM 2650 N N . VAL B 1 99 ? -10.5 8.758 19.828 1 96.94 99 VAL B N 1
ATOM 2651 C CA . VAL B 1 99 ? -10.531 10.109 19.281 1 96.94 99 VAL B CA 1
ATOM 2652 C C . VAL B 1 99 ? -10.438 11.117 20.438 1 96.94 99 VAL B C 1
ATOM 2654 O O . VAL B 1 99 ? -9.703 12.102 20.344 1 96.94 99 VAL B O 1
ATOM 2657 N N . MET B 1 100 ? -11.031 10.797 21.5 1 96.62 100 MET B N 1
ATOM 2658 C CA . MET B 1 100 ? -11.047 11.688 22.656 1 96.62 100 MET B CA 1
ATOM 2659 C C . MET B 1 100 ? -9.68 11.75 23.328 1 96.62 100 MET B C 1
ATOM 2661 O O . MET B 1 100 ? -9.406 12.641 24.125 1 96.62 100 MET B O 1
ATOM 2665 N N . SER B 1 101 ? -8.867 10.812 23.016 1 94.44 101 SER B N 1
ATOM 2666 C CA . SER B 1 101 ? -7.547 10.766 23.641 1 94.44 101 SER B CA 1
ATOM 2667 C C . SER B 1 101 ? -6.594 11.773 23 1 94.44 101 SER B C 1
ATOM 2669 O O . SER B 1 101 ? -5.453 11.922 23.438 1 94.44 101 SER B O 1
ATOM 2671 N N . ALA B 1 102 ? -7.016 12.484 22.016 1 92.62 102 ALA B N 1
ATOM 2672 C CA . ALA B 1 102 ? -6.219 13.555 21.438 1 92.62 102 ALA B CA 1
ATOM 2673 C C . ALA B 1 102 ? -6.289 14.82 22.281 1 92.62 102 ALA B C 1
ATOM 2675 O O . ALA B 1 102 ? -7.277 15.047 22.984 1 92.62 102 ALA B O 1
ATOM 2676 N N . LYS B 1 103 ? -5.262 15.633 22.188 1 87.81 103 LYS B N 1
ATOM 2677 C CA . LYS B 1 103 ? -5.227 16.828 23.031 1 87.81 103 LYS B CA 1
ATOM 2678 C C . LYS B 1 103 ? -4.836 18.062 22.219 1 87.81 103 LYS B C 1
ATOM 2680 O O . LYS B 1 103 ? -4.008 17.969 21.297 1 87.81 103 LYS B O 1
ATOM 2685 N N . LYS B 1 104 ? -5.512 19.078 22.578 1 83.88 104 LYS B N 1
ATOM 2686 C CA . LYS B 1 104 ? -5.105 20.422 22.172 1 83.88 104 LYS B CA 1
ATOM 2687 C C . LYS B 1 104 ? -4.562 21.219 23.359 1 83.88 104 LYS B C 1
ATOM 2689 O O . LYS B 1 104 ? -5.332 21.75 24.156 1 83.88 104 LYS B O 1
ATOM 2694 N N . GLY B 1 105 ? -3.305 21.312 23.359 1 81.19 105 GLY B N 1
ATOM 2695 C CA . GLY B 1 105 ? -2.723 21.875 24.578 1 81.19 105 GLY B CA 1
ATOM 2696 C C . GLY B 1 105 ? -3.043 21.078 25.828 1 81.19 105 GLY B C 1
ATOM 2697 O O . GLY B 1 105 ? -2.787 19.875 25.875 1 81.19 105 GLY B O 1
ATOM 2698 N N . LYS B 1 106 ? -3.645 21.734 26.75 1 81.88 106 LYS B N 1
ATOM 2699 C CA . LYS B 1 106 ? -3.939 21.078 28.016 1 81.88 106 LYS B CA 1
ATOM 2700 C C . LYS B 1 106 ? -5.344 20.484 28.031 1 81.88 106 LYS B C 1
ATOM 2702 O O . LYS B 1 106 ? -5.762 19.875 29.016 1 81.88 106 LYS B O 1
ATOM 2707 N N . LYS B 1 107 ? -6 20.656 26.953 1 87.75 107 LYS B N 1
ATOM 2708 C CA . LYS B 1 107 ? -7.379 20.188 26.906 1 87.75 107 LYS B CA 1
ATOM 2709 C C . LYS B 1 107 ? -7.496 18.922 26.062 1 87.75 107 LYS B C 1
ATOM 2711 O O . LYS B 1 107 ? -6.809 18.781 25.047 1 87.75 107 LYS B O 1
ATOM 2716 N N . TRP B 1 108 ? -8.422 18.172 26.5 1 91.44 108 TRP B N 1
ATOM 2717 C CA . TRP B 1 108 ? -8.742 16.969 25.734 1 91.44 108 TRP B CA 1
ATOM 2718 C C . TRP B 1 108 ? -9.891 17.234 24.766 1 91.44 108 TRP B C 1
ATOM 2720 O O . TRP B 1 108 ? -10.703 18.141 24.984 1 91.44 108 TRP B O 1
ATOM 2730 N N . VAL B 1 109 ? -9.938 16.438 23.719 1 94.25 109 VAL B N 1
ATOM 2731 C CA . VAL B 1 109 ? -11.047 16.484 22.766 1 94.25 109 VAL B CA 1
ATOM 2732 C C . VAL B 1 109 ? -12.336 16.047 23.453 1 94.25 109 VAL B C 1
ATOM 2734 O O . VAL B 1 109 ? -12.352 15.055 24.188 1 94.25 109 VAL B O 1
ATOM 2737 N N . SER B 1 110 ? -13.43 16.828 23.328 1 95.56 110 SER B N 1
ATOM 2738 C CA . SER B 1 110 ? -14.719 16.469 23.906 1 95.56 110 SER B CA 1
ATOM 2739 C C . SER B 1 110 ? -15.383 15.336 23.141 1 95.56 110 SER B C 1
ATOM 2741 O O . SER B 1 110 ? -15.016 15.055 22 1 95.56 110 SER B O 1
ATOM 2743 N N . GLU B 1 111 ? -16.297 14.719 23.828 1 96.69 111 GLU B N 1
ATOM 2744 C CA . GLU B 1 111 ? -17.047 13.664 23.156 1 96.69 111 GLU B CA 1
ATOM 2745 C C . GLU B 1 111 ? -17.781 14.203 21.938 1 96.69 111 GLU B C 1
ATOM 2747 O O . GLU B 1 111 ? -17.844 13.539 20.906 1 96.69 111 GLU B O 1
ATOM 2752 N N . GLN B 1 112 ? -18.297 15.352 22.047 1 95.5 112 GLN B N 1
ATOM 2753 C CA . GLN B 1 112 ? -19.016 15.977 20.938 1 95.5 112 GLN B CA 1
ATOM 2754 C C . GLN B 1 112 ? -18.094 16.188 19.734 1 95.5 112 GLN B C 1
ATOM 2756 O O . GLN B 1 112 ? -18.453 15.859 18.609 1 95.5 112 GLN B O 1
ATOM 2761 N N . ASP B 1 113 ? -16.953 16.719 20 1 95 113 ASP B N 1
ATOM 2762 C CA . ASP B 1 113 ? -15.984 16.938 18.938 1 95 113 ASP B CA 1
ATOM 2763 C C . ASP B 1 113 ? -15.547 15.625 18.312 1 95 113 ASP B C 1
ATOM 2765 O O . ASP B 1 113 ? -15.344 15.547 17.094 1 95 113 ASP B O 1
ATOM 2769 N N . ALA B 1 114 ? -15.383 14.648 19.156 1 97 114 ALA B N 1
ATOM 2770 C CA . ALA B 1 114 ? -14.984 13.328 18.688 1 97 114 ALA B CA 1
ATOM 2771 C C . ALA B 1 114 ? -16.016 12.758 17.719 1 97 114 ALA B C 1
ATOM 2773 O O . ALA B 1 114 ? -15.68 12.312 16.609 1 97 114 ALA B O 1
ATOM 2774 N N . ILE B 1 115 ? -17.25 12.891 18.078 1 97.19 115 ILE B N 1
ATOM 2775 C CA . ILE B 1 115 ? -18.344 12.344 17.281 1 97.19 115 ILE B CA 1
ATOM 2776 C C . ILE B 1 115 ? -18.453 13.125 15.969 1 97.19 115 ILE B C 1
ATOM 2778 O O . ILE B 1 115 ? -18.656 12.539 14.906 1 97.19 115 ILE B O 1
ATOM 2782 N N . GLU B 1 116 ? -18.312 14.383 16.031 1 96.62 116 GLU B N 1
ATOM 2783 C CA . GLU B 1 116 ? -18.375 15.219 14.828 1 96.62 116 GLU B CA 1
ATOM 2784 C C . GLU B 1 116 ? -17.25 14.875 13.859 1 96.62 116 GLU B C 1
ATOM 2786 O O . GLU B 1 116 ? -17.453 14.82 12.648 1 96.62 116 GLU B O 1
ATOM 2791 N N . SER B 1 117 ? -16.062 14.719 14.391 1 97.38 117 SER B N 1
ATOM 2792 C CA . SER B 1 117 ? -14.93 14.359 13.539 1 97.38 117 SER B CA 1
ATOM 2793 C C . SER B 1 117 ? -15.133 12.992 12.906 1 97.38 117 SER B C 1
ATOM 2795 O O . SER B 1 117 ? -14.789 12.789 11.734 1 97.38 117 SER B O 1
ATOM 2797 N N . LEU B 1 118 ? -15.688 12.062 13.688 1 97.75 118 LEU B N 1
ATOM 2798 C CA . LEU B 1 118 ? -16 10.742 13.156 1 97.75 118 LEU B CA 1
ATOM 2799 C C . LEU B 1 118 ? -17.031 10.836 12.039 1 97.75 118 LEU B C 1
ATOM 2801 O O . LEU B 1 118 ? -16.906 10.156 11.016 1 97.75 118 LEU B O 1
ATOM 2805 N N . ARG B 1 119 ? -17.969 11.688 12.234 1 96.75 119 ARG B N 1
ATOM 2806 C CA . ARG B 1 119 ? -18.984 11.914 11.203 1 96.75 119 ARG B CA 1
ATOM 2807 C C . ARG B 1 119 ? -18.359 12.5 9.945 1 96.75 119 ARG B C 1
ATOM 2809 O O . ARG B 1 119 ? -18.688 12.086 8.828 1 96.75 119 ARG B O 1
ATOM 2816 N N . PHE B 1 120 ? -17.484 13.406 10.125 1 95.69 120 PHE B N 1
ATOM 2817 C CA . PHE B 1 120 ? -16.828 14.086 9.008 1 95.69 120 PHE B CA 1
ATOM 2818 C C . PHE B 1 120 ? -16.094 13.086 8.125 1 95.69 120 PHE B C 1
ATOM 2820 O O . PHE B 1 120 ? -16.125 13.203 6.895 1 95.69 120 PHE B O 1
ATOM 2827 N N . VAL B 1 121 ? -15.492 12.07 8.734 1 96.44 121 VAL B N 1
ATOM 2828 C CA . VAL B 1 121 ? -14.695 11.125 7.953 1 96.44 121 VAL B CA 1
ATOM 2829 C C . VAL B 1 121 ? -15.555 9.93 7.551 1 96.44 121 VAL B C 1
ATOM 2831 O O . VAL B 1 121 ? -15.062 8.969 6.957 1 96.44 121 VAL B O 1
ATOM 2834 N N . GLY B 1 122 ? -16.812 9.906 7.883 1 95.44 122 GLY B N 1
ATOM 2835 C CA . GLY B 1 122 ? -17.734 8.844 7.516 1 95.44 122 GLY B CA 1
ATOM 2836 C C . GLY B 1 122 ? -17.625 7.621 8.398 1 95.44 122 GLY B C 1
ATOM 2837 O O . GLY B 1 122 ? -17.828 6.492 7.941 1 95.44 122 GLY B O 1
ATOM 2838 N N . ALA B 1 123 ? -17.297 7.797 9.695 1 97.12 123 ALA B N 1
ATOM 2839 C CA . ALA B 1 123 ? -17.047 6.664 10.586 1 97.12 123 ALA B CA 1
ATOM 2840 C C . ALA B 1 123 ? -17.875 6.785 11.867 1 97.12 123 ALA B C 1
ATOM 2842 O O . ALA B 1 123 ? -17.516 6.219 12.898 1 97.12 123 ALA B O 1
ATOM 2843 N N . ALA B 1 124 ? -18.938 7.543 11.82 1 96.88 124 ALA B N 1
ATOM 2844 C CA . ALA B 1 124 ? -19.75 7.785 13.008 1 96.88 124 ALA B CA 1
ATOM 2845 C C . ALA B 1 124 ? -20.297 6.48 13.57 1 96.88 124 ALA B C 1
ATOM 2847 O O . ALA B 1 124 ? -20.422 6.32 14.789 1 96.88 124 ALA B O 1
ATOM 2848 N N . GLU B 1 125 ? -20.609 5.57 12.727 1 97.25 125 GLU B N 1
ATOM 2849 C CA . GLU B 1 125 ? -21.234 4.312 13.133 1 97.25 125 GLU B CA 1
ATOM 2850 C C . GLU B 1 125 ? -20.25 3.439 13.906 1 97.25 125 GLU B C 1
ATOM 2852 O O . GLU B 1 125 ? -20.641 2.469 14.547 1 97.25 125 GLU B O 1
ATOM 2857 N N . LEU B 1 126 ? -19 3.773 13.867 1 97.88 126 LEU B N 1
ATOM 2858 C CA . LEU B 1 126 ? -17.969 2.977 14.516 1 97.88 126 LEU B CA 1
ATOM 2859 C C . LEU B 1 126 ? -17.734 3.457 15.945 1 97.88 126 LEU B C 1
ATOM 2861 O O . LEU B 1 126 ? -16.984 2.822 16.703 1 97.88 126 LEU B O 1
ATOM 2865 N N . ALA B 1 127 ? -18.375 4.48 16.391 1 97.94 127 ALA B N 1
ATOM 2866 C CA . ALA B 1 127 ? -18.031 5.219 17.609 1 97.94 127 ALA B CA 1
ATOM 2867 C C . ALA B 1 127 ? -17.969 4.285 18.812 1 97.94 127 ALA B C 1
ATOM 2869 O O . ALA B 1 127 ? -17.078 4.422 19.672 1 97.94 127 ALA B O 1
ATOM 2870 N N . MET B 1 128 ? -18.828 3.301 18.844 1 98 128 MET B N 1
ATOM 2871 C CA . MET B 1 128 ? -18.953 2.49 20.047 1 98 128 MET B CA 1
ATOM 2872 C C . MET B 1 128 ? -18.219 1.163 19.891 1 98 128 MET B C 1
ATOM 2874 O O . MET B 1 128 ? -18.125 0.386 20.844 1 98 128 MET B O 1
ATOM 2878 N N . LYS B 1 129 ? -17.672 0.894 18.781 1 97.75 129 LYS B N 1
ATOM 2879 C CA . LYS B 1 129 ? -16.875 -0.315 18.578 1 97.75 129 LYS B CA 1
ATOM 2880 C C . LYS B 1 129 ? -15.508 -0.19 19.219 1 97.75 129 LYS B C 1
ATOM 2882 O O . LYS B 1 129 ? -15.023 0.919 19.453 1 97.75 129 LYS B O 1
ATOM 2887 N N . TYR B 1 130 ? -15.016 -1.328 19.562 1 97.44 130 TYR B N 1
ATOM 2888 C CA . TYR B 1 130 ? -13.633 -1.321 20.047 1 97.44 130 TYR B CA 1
ATOM 2889 C C . TYR B 1 130 ? -12.656 -1.163 18.891 1 97.44 130 TYR B C 1
ATOM 2891 O O . TYR B 1 130 ? -12.852 -1.742 17.812 1 97.44 130 TYR B O 1
ATOM 2899 N N . PHE B 1 131 ? -11.586 -0.423 19.109 1 96.5 131 PHE B N 1
ATOM 2900 C CA . PHE B 1 131 ? -10.617 -0.078 18.062 1 96.5 131 PHE B CA 1
ATOM 2901 C C . PHE B 1 131 ? -10 -1.333 17.469 1 96.5 131 PHE B C 1
ATOM 2903 O O . PHE B 1 131 ? -9.773 -1.404 16.266 1 96.5 131 PHE B O 1
ATOM 2910 N N . GLU B 1 132 ? -9.797 -2.332 18.281 1 94.5 132 GLU B N 1
ATOM 2911 C CA . GLU B 1 132 ? -9.125 -3.553 17.859 1 94.5 132 GLU B CA 1
ATOM 2912 C C . GLU B 1 132 ? -9.984 -4.355 16.875 1 94.5 132 GLU B C 1
ATOM 2914 O O . GLU B 1 132 ? -9.477 -5.227 16.172 1 94.5 132 GLU B O 1
ATOM 2919 N N . GLN B 1 133 ? -11.25 -4.074 16.844 1 94.25 133 GLN B N 1
ATOM 2920 C CA . GLN B 1 133 ? -12.188 -4.824 16.016 1 94.25 133 GLN B CA 1
ATOM 2921 C C . GLN B 1 133 ? -12.289 -4.227 14.617 1 94.25 133 GLN B C 1
ATOM 2923 O O . GLN B 1 133 ? -12.938 -4.801 13.734 1 94.25 133 GLN B O 1
ATOM 2928 N N . LEU B 1 134 ? -11.641 -3.148 14.43 1 94.94 134 LEU B N 1
ATOM 2929 C CA . LEU B 1 134 ? -11.781 -2.416 13.18 1 94.94 134 LEU B CA 1
ATOM 2930 C C . LEU B 1 134 ? -10.867 -2.986 12.109 1 94.94 134 LEU B C 1
ATOM 2932 O O . LEU B 1 134 ? -9.805 -3.535 12.414 1 94.94 134 LEU B O 1
ATOM 2936 N N . SER B 1 135 ? -11.312 -2.877 10.836 1 91.88 135 SER B N 1
ATOM 2937 C CA . SER B 1 135 ? -10.43 -3.148 9.703 1 91.88 135 SER B CA 1
ATOM 2938 C C . SER B 1 135 ? -9.32 -2.107 9.602 1 91.88 135 SER B C 1
ATOM 2940 O O . SER B 1 135 ? -9.383 -1.063 10.258 1 91.88 135 SER B O 1
ATOM 2942 N N . THR B 1 136 ? -8.352 -2.383 8.828 1 91.06 136 THR B N 1
ATOM 2943 C CA . THR B 1 136 ? -7.238 -1.461 8.633 1 91.06 136 THR B CA 1
ATOM 2944 C C . THR B 1 136 ? -7.734 -0.122 8.094 1 91.06 136 THR B C 1
ATOM 2946 O O . THR B 1 136 ? -7.285 0.937 8.539 1 91.06 136 THR B O 1
ATOM 2949 N N . GLY B 1 137 ? -8.625 -0.186 7.102 1 93.69 137 GLY B N 1
ATOM 2950 C CA . GLY B 1 137 ? -9.188 1.038 6.551 1 93.69 137 GLY B CA 1
ATOM 2951 C C . GLY B 1 137 ? -9.961 1.845 7.574 1 93.69 137 GLY B C 1
ATOM 2952 O O . GLY B 1 137 ? -9.859 3.072 7.617 1 93.69 137 GLY B O 1
ATOM 2953 N N . GLN B 1 138 ? -10.688 1.16 8.375 1 94.81 138 GLN B N 1
ATOM 2954 C CA . GLN B 1 138 ? -11.453 1.818 9.43 1 94.81 138 GLN B CA 1
ATOM 2955 C C . GLN B 1 138 ? -10.531 2.461 10.461 1 94.81 138 GLN B C 1
ATOM 2957 O O . GLN B 1 138 ? -10.781 3.582 10.906 1 94.81 138 GLN B O 1
ATOM 2962 N N . LYS B 1 139 ? -9.531 1.737 10.797 1 95.44 139 LYS B N 1
ATOM 2963 C CA . LYS B 1 139 ? -8.562 2.277 11.75 1 95.44 139 LYS B CA 1
ATOM 2964 C C . LYS B 1 139 ? -7.941 3.568 11.227 1 95.44 139 LYS B C 1
ATOM 2966 O O . LYS B 1 139 ? -7.746 4.52 11.984 1 95.44 139 LYS B O 1
ATOM 2971 N N . ARG B 1 140 ? -7.641 3.592 9.938 1 95.88 140 ARG B N 1
ATOM 2972 C CA . ARG B 1 140 ? -7.062 4.785 9.328 1 95.88 140 ARG B CA 1
ATOM 2973 C C . ARG B 1 140 ? -8.016 5.973 9.438 1 95.88 140 ARG B C 1
ATOM 2975 O O . ARG B 1 140 ? -7.598 7.086 9.758 1 95.88 140 ARG B O 1
ATOM 2982 N N . LEU B 1 141 ? -9.266 5.699 9.203 1 96 141 LEU B N 1
ATOM 2983 C CA . LEU B 1 141 ? -10.281 6.746 9.312 1 96 141 LEU B CA 1
ATOM 2984 C C . LEU B 1 141 ? -10.352 7.289 10.734 1 96 141 LEU B C 1
ATOM 2986 O O . LEU B 1 141 ? -10.461 8.5 10.938 1 96 141 LEU B O 1
ATOM 2990 N N . VAL B 1 142 ? -10.266 6.422 11.633 1 96.69 142 VAL B N 1
ATOM 2991 C CA . VAL B 1 142 ? -10.359 6.809 13.039 1 96.69 142 VAL B CA 1
ATOM 2992 C C . VAL B 1 142 ? -9.148 7.668 13.414 1 96.69 142 VAL B C 1
ATOM 2994 O O . VAL B 1 142 ? -9.297 8.68 14.102 1 96.69 142 VAL B O 1
ATOM 2997 N N . LEU B 1 143 ? -7.977 7.281 12.969 1 96.31 143 LEU B N 1
ATOM 2998 C CA . LEU B 1 143 ? -6.777 8.055 13.25 1 96.31 143 LEU B CA 1
ATOM 2999 C C . LEU B 1 143 ? -6.859 9.438 12.609 1 96.31 143 LEU B C 1
ATOM 3001 O O . LEU B 1 143 ? -6.395 10.422 13.188 1 96.31 143 LEU B O 1
ATOM 3005 N N . LEU B 1 144 ? -7.426 9.477 11.469 1 96.5 144 LEU B N 1
ATOM 3006 C CA . LEU B 1 144 ? -7.652 10.758 10.812 1 96.5 144 LEU B CA 1
ATOM 3007 C C . LEU B 1 144 ? -8.633 11.609 11.609 1 96.5 144 LEU B C 1
ATOM 3009 O O . LEU B 1 144 ? -8.383 12.797 11.844 1 96.5 144 LEU B O 1
ATOM 3013 N N . ALA B 1 145 ? -9.672 10.961 12.023 1 96.81 145 ALA B N 1
ATOM 3014 C CA . ALA B 1 145 ? -10.648 11.672 12.844 1 96.81 145 ALA B CA 1
ATOM 3015 C C . ALA B 1 145 ? -10.016 12.203 14.125 1 96.81 145 ALA B C 1
ATOM 3017 O O . ALA B 1 145 ? -10.305 13.328 14.547 1 96.81 145 ALA B O 1
ATOM 3018 N N . ARG B 1 146 ? -9.219 11.422 14.727 1 96.56 146 ARG B N 1
ATOM 3019 C CA . ARG B 1 146 ? -8.531 11.82 15.953 1 96.56 146 ARG B CA 1
ATOM 3020 C C . ARG B 1 146 ? -7.711 13.086 15.727 1 96.56 146 ARG B C 1
ATOM 3022 O O . ARG B 1 146 ? -7.75 14.016 16.547 1 96.56 146 ARG B O 1
ATOM 3029 N N . ALA B 1 147 ? -6.977 13.102 14.656 1 95.38 147 ALA B N 1
ATOM 3030 C CA . ALA B 1 147 ? -6.164 14.273 14.336 1 95.38 147 ALA B CA 1
ATOM 3031 C C . ALA B 1 147 ? -7.039 15.484 14.039 1 95.38 147 ALA B C 1
ATOM 3033 O O . ALA B 1 147 ? -6.715 16.609 14.453 1 95.38 147 ALA B O 1
ATOM 3034 N N . LEU B 1 148 ? -8.125 15.297 13.375 1 95.44 148 LEU B N 1
ATOM 3035 C CA . LEU B 1 148 ? -9 16.391 12.953 1 95.44 148 LEU B CA 1
ATOM 3036 C C . LEU B 1 148 ? -9.773 16.953 14.141 1 95.44 148 LEU B C 1
ATOM 3038 O O . LEU B 1 148 ? -10.109 18.141 14.164 1 95.44 148 LEU B O 1
ATOM 3042 N N . ALA B 1 149 ? -10 16.125 15.117 1 95.06 149 ALA B N 1
ATOM 3043 C CA . ALA B 1 149 ? -10.82 16.5 16.266 1 95.06 149 ALA B CA 1
ATOM 3044 C C . ALA B 1 149 ? -10.148 17.594 17.094 1 95.06 149 ALA B C 1
ATOM 3046 O O . ALA B 1 149 ? -10.812 18.281 17.875 1 95.06 149 ALA B O 1
ATOM 3047 N N . VAL B 1 150 ? -8.906 17.703 16.969 1 92.56 150 VAL B N 1
ATOM 3048 C CA . VAL B 1 150 ? -8.133 18.672 17.719 1 92.56 150 VAL B CA 1
ATOM 3049 C C . VAL B 1 150 ? -8.398 20.078 17.188 1 92.56 150 VAL B C 1
ATOM 3051 O O . VAL B 1 150 ? -8.234 21.062 17.906 1 92.56 150 VAL B O 1
ATOM 3054 N N . HIS B 1 151 ? -8.734 20.203 15.914 1 89.75 151 HIS B N 1
ATOM 3055 C CA . HIS B 1 151 ? -8.992 21.469 15.234 1 89.75 151 HIS B CA 1
ATOM 3056 C C . HIS B 1 151 ? -7.75 22.359 15.242 1 89.75 151 HIS B C 1
ATOM 3058 O O . HIS B 1 151 ? -7.844 23.562 15.469 1 89.75 151 HIS B O 1
ATOM 3064 N N . SER B 1 152 ? -6.633 21.688 15.125 1 90.81 152 SER B N 1
ATOM 3065 C CA . SER B 1 152 ? -5.398 22.453 15.008 1 90.81 152 SER B CA 1
ATOM 3066 C C . SER B 1 152 ? -5.273 23.094 13.633 1 90.81 152 SER B C 1
ATOM 3068 O O . SER B 1 152 ? -5.867 22.625 12.664 1 90.81 152 SER B O 1
ATOM 3070 N N . PRO B 1 153 ? -4.504 24.188 13.586 1 91.56 153 PRO B N 1
ATOM 3071 C CA . PRO B 1 153 ? -4.324 24.859 12.289 1 91.56 153 PRO B CA 1
ATOM 3072 C C . PRO B 1 153 ? -3.555 24.016 11.289 1 91.56 153 PRO B C 1
ATOM 3074 O O . PRO B 1 153 ? -3.709 24.188 10.078 1 91.56 153 PRO B O 1
ATOM 3077 N N . ILE B 1 154 ? -2.748 23.125 11.789 1 95.25 154 ILE B N 1
ATOM 3078 C CA . ILE B 1 154 ? -1.912 22.281 10.938 1 95.25 154 ILE B CA 1
ATOM 3079 C C . ILE B 1 154 ? -2.182 20.812 11.242 1 95.25 154 ILE B C 1
ATOM 3081 O O . ILE B 1 154 ? -2.174 20.391 12.406 1 95.25 154 ILE B O 1
ATOM 3085 N N . ILE B 1 155 ? -2.453 20.094 10.195 1 96.44 155 ILE B N 1
ATOM 3086 C CA . ILE B 1 155 ? -2.631 18.641 10.328 1 96.44 155 ILE B CA 1
ATOM 3087 C C . ILE B 1 155 ? -1.51 17.922 9.586 1 96.44 155 ILE B C 1
ATOM 3089 O O . ILE B 1 155 ? -1.297 18.141 8.398 1 96.44 155 ILE B O 1
ATOM 3093 N N . VAL B 1 156 ? -0.786 17.109 10.336 1 97.31 156 VAL B N 1
ATOM 3094 C CA . VAL B 1 156 ? 0.333 16.344 9.797 1 97.31 156 VAL B CA 1
ATOM 3095 C C . VAL B 1 156 ? -0.038 14.867 9.727 1 97.31 156 VAL B C 1
ATOM 3097 O O . VAL B 1 156 ? -0.543 14.305 10.703 1 97.31 156 VAL B O 1
ATOM 3100 N N . MET B 1 157 ? 0.126 14.281 8.57 1 97.94 157 MET B N 1
ATOM 3101 C CA . MET B 1 157 ? -0.188 12.867 8.406 1 97.94 157 MET B CA 1
ATOM 3102 C C . MET B 1 157 ? 0.994 12.109 7.809 1 97.94 157 MET B C 1
ATOM 3104 O O . MET B 1 157 ? 1.673 12.625 6.918 1 97.94 157 MET B O 1
ATOM 3108 N N . ASP B 1 158 ? 1.236 10.977 8.32 1 97.75 158 ASP B N 1
ATOM 3109 C CA . ASP B 1 158 ? 2.299 10.109 7.824 1 97.75 158 ASP B CA 1
ATOM 3110 C C . ASP B 1 158 ? 1.724 8.867 7.156 1 97.75 158 ASP B C 1
ATOM 3112 O O . ASP B 1 158 ? 1.128 8.016 7.82 1 97.75 158 ASP B O 1
ATOM 3116 N N . GLU B 1 159 ? 1.863 8.773 5.793 1 97.62 159 GLU B N 1
ATOM 3117 C CA . GLU B 1 159 ? 1.467 7.668 4.934 1 97.62 159 GLU B CA 1
ATOM 3118 C C . GLU B 1 159 ? -0 7.301 5.145 1 97.62 159 GLU B C 1
ATOM 3120 O O . GLU B 1 159 ? -0.327 6.137 5.387 1 97.62 159 GLU B O 1
ATOM 3125 N N . PRO B 1 160 ? -0.902 8.227 4.91 1 97.06 160 PRO B N 1
ATOM 3126 C CA . PRO B 1 160 ? -2.318 8 5.215 1 97.06 160 PRO B CA 1
ATOM 3127 C C . PRO B 1 160 ? -2.982 7.016 4.258 1 97.06 160 PRO B C 1
ATOM 3129 O O . PRO B 1 160 ? -4.062 6.496 4.551 1 97.06 160 PRO B O 1
ATOM 3132 N N . THR B 1 161 ? -2.336 6.727 3.143 1 95.75 161 THR B N 1
ATOM 3133 C CA . THR B 1 161 ? -2.971 5.867 2.152 1 95.75 161 THR B CA 1
ATOM 3134 C C . THR B 1 161 ? -2.254 4.523 2.062 1 95.75 161 THR B C 1
ATOM 3136 O O . THR B 1 161 ? -2.625 3.666 1.259 1 95.75 161 THR B O 1
ATOM 3139 N N . ALA B 1 162 ? -1.23 4.352 2.822 1 93.56 162 ALA B N 1
ATOM 3140 C CA . ALA B 1 162 ? -0.442 3.125 2.744 1 93.56 162 ALA B CA 1
ATOM 3141 C C . ALA B 1 162 ? -1.256 1.92 3.207 1 93.56 162 ALA B C 1
ATOM 3143 O O . ALA B 1 162 ? -2.072 2.031 4.125 1 93.56 162 ALA B O 1
ATOM 3144 N N . ASN B 1 163 ? -1.067 0.773 2.531 1 90.56 163 ASN B N 1
ATOM 3145 C CA . ASN B 1 163 ? -1.624 -0.521 2.912 1 90.56 163 ASN B CA 1
ATOM 3146 C C . ASN B 1 163 ? -3.143 -0.541 2.766 1 90.56 163 ASN B C 1
ATOM 3148 O O . ASN B 1 163 ? -3.824 -1.32 3.436 1 90.56 163 ASN B O 1
ATOM 3152 N N . LEU B 1 164 ? -3.689 0.381 2.033 1 95.19 164 LEU B N 1
ATOM 3153 C CA . LEU B 1 164 ? -5.125 0.451 1.785 1 95.19 164 LEU B CA 1
ATOM 3154 C C . LEU B 1 164 ? -5.453 -0.003 0.367 1 95.19 164 LEU B C 1
ATOM 3156 O O . LEU B 1 164 ? -4.641 0.156 -0.545 1 95.19 164 LEU B O 1
ATOM 3160 N N . ASP B 1 165 ? -6.637 -0.594 0.214 1 95.5 165 ASP B N 1
ATOM 3161 C CA . ASP B 1 165 ? -7.098 -0.881 -1.141 1 95.5 165 ASP B CA 1
ATOM 3162 C C . ASP B 1 165 ? -7.578 0.389 -1.84 1 95.5 165 ASP B C 1
ATOM 3164 O O . ASP B 1 165 ? -7.59 1.466 -1.239 1 95.5 165 ASP B O 1
ATOM 3168 N N . LEU B 1 166 ? -7.941 0.259 -3.066 1 94.75 166 LEU B N 1
ATOM 3169 C CA . LEU B 1 166 ? -8.266 1.418 -3.893 1 94.75 166 LEU B CA 1
ATOM 3170 C C . LEU B 1 166 ? -9.43 2.203 -3.301 1 94.75 166 LEU B C 1
ATOM 3172 O O . LEU B 1 166 ? -9.383 3.434 -3.238 1 94.75 166 LEU B O 1
ATOM 3176 N N . GLY B 1 167 ? -10.438 1.532 -2.877 1 94.75 167 GLY B N 1
ATOM 3177 C CA . GLY B 1 167 ? -11.594 2.213 -2.311 1 94.75 167 GLY B CA 1
ATOM 3178 C C . GLY B 1 167 ? -11.242 3.098 -1.128 1 94.75 167 GLY B C 1
ATOM 3179 O O . GLY B 1 167 ? -11.625 4.27 -1.089 1 94.75 167 GLY B O 1
ATOM 3180 N N . ASN B 1 168 ? -10.531 2.576 -0.243 1 94.62 168 ASN B N 1
ATOM 3181 C CA . ASN B 1 168 ? -10.133 3.316 0.948 1 94.62 168 ASN B CA 1
ATOM 3182 C C . ASN B 1 168 ? -9.141 4.43 0.609 1 94.62 168 ASN B C 1
ATOM 3184 O O . ASN B 1 168 ? -9.156 5.492 1.233 1 94.62 168 ASN B O 1
ATOM 3188 N N . GLN B 1 169 ? -8.281 4.188 -0.342 1 95.44 169 GLN B N 1
ATOM 3189 C CA . GLN B 1 169 ? -7.359 5.23 -0.775 1 95.44 169 GLN B CA 1
ATOM 3190 C C . GLN B 1 169 ? -8.109 6.445 -1.308 1 95.44 169 GLN B C 1
ATOM 3192 O O . GLN B 1 169 ? -7.816 7.582 -0.929 1 95.44 169 GLN B O 1
ATOM 3197 N N . VAL B 1 170 ? -9.039 6.172 -2.141 1 94.25 170 VAL B N 1
ATOM 3198 C CA . VAL B 1 170 ? -9.836 7.242 -2.734 1 94.25 170 VAL B CA 1
ATOM 3199 C C . VAL B 1 170 ? -10.57 8.008 -1.641 1 94.25 170 VAL B C 1
ATOM 3201 O O . VAL B 1 170 ? -10.586 9.242 -1.635 1 94.25 170 VAL B O 1
ATOM 3204 N N . ARG B 1 171 ? -11.109 7.312 -0.73 1 93.56 171 ARG B N 1
ATOM 3205 C CA . ARG B 1 171 ? -11.844 7.926 0.373 1 93.56 171 ARG B CA 1
ATOM 3206 C C . ARG B 1 171 ? -10.938 8.82 1.208 1 93.56 171 ARG B C 1
ATOM 3208 O O . ARG B 1 171 ? -11.273 9.969 1.485 1 93.56 171 ARG B O 1
ATOM 3215 N N . ILE B 1 172 ? -9.82 8.312 1.574 1 95.94 172 ILE B N 1
ATOM 3216 C CA . ILE B 1 172 ? -8.875 9.039 2.412 1 95.94 172 ILE B CA 1
ATOM 3217 C C . ILE B 1 172 ? -8.375 10.273 1.669 1 95.94 172 ILE B C 1
ATOM 3219 O O . ILE B 1 172 ? -8.32 11.375 2.234 1 95.94 172 ILE B O 1
ATOM 3223 N N . ARG B 1 173 ? -8.031 10.141 0.41 1 95.75 173 ARG B N 1
ATOM 3224 C CA . ARG B 1 173 ? -7.57 11.273 -0.387 1 95.75 173 ARG B CA 1
ATOM 3225 C C . ARG B 1 173 ? -8.633 12.359 -0.464 1 95.75 173 ARG B C 1
ATOM 3227 O O . ARG B 1 173 ? -8.32 13.547 -0.365 1 95.75 173 ARG B O 1
ATOM 3234 N N . SER B 1 174 ? -9.852 11.938 -0.616 1 94.25 174 SER B N 1
ATOM 3235 C CA . SER B 1 174 ? -10.961 12.891 -0.69 1 94.25 174 SER B CA 1
ATOM 3236 C C . SER B 1 174 ? -11.102 13.672 0.612 1 94.25 174 SER B C 1
ATOM 3238 O O . SER B 1 174 ? -11.32 14.883 0.595 1 94.25 174 SER B O 1
ATOM 3240 N N . ILE B 1 175 ? -10.969 12.984 1.678 1 95.44 175 ILE B N 1
ATOM 3241 C CA . ILE B 1 175 ? -11.062 13.617 2.986 1 95.44 175 ILE B CA 1
ATOM 3242 C C . ILE B 1 175 ? -9.922 14.617 3.156 1 95.44 175 ILE B C 1
ATOM 3244 O O . ILE B 1 175 ? -10.141 15.758 3.58 1 95.44 175 ILE B O 1
ATOM 3248 N N . ILE B 1 176 ? -8.758 14.219 2.814 1 96.81 176 ILE B N 1
ATOM 3249 C CA . ILE B 1 176 ? -7.574 15.07 2.943 1 96.81 176 ILE B CA 1
ATOM 3250 C C . ILE B 1 176 ? -7.762 16.344 2.117 1 96.81 176 ILE B C 1
ATOM 3252 O O . ILE B 1 176 ? -7.484 17.438 2.594 1 96.81 176 ILE B O 1
ATOM 3256 N N . ARG B 1 177 ? -8.227 16.172 0.951 1 95 177 ARG B N 1
ATOM 3257 C CA . ARG B 1 177 ? -8.43 17.312 0.067 1 95 177 ARG B CA 1
ATOM 3258 C C . ARG B 1 177 ? -9.461 18.266 0.641 1 95 177 ARG B C 1
ATOM 3260 O O . ARG B 1 177 ? -9.281 19.484 0.598 1 95 177 ARG B O 1
ATOM 3267 N N . LYS B 1 178 ? -10.531 17.734 1.138 1 94.31 178 LYS B N 1
ATOM 3268 C CA . LYS B 1 178 ? -11.555 18.562 1.765 1 94.31 178 LYS B CA 1
ATOM 3269 C C . LYS B 1 178 ? -10.984 19.359 2.934 1 94.31 178 LYS B C 1
ATOM 3271 O O . LYS B 1 178 ? -11.234 20.562 3.053 1 94.31 178 LYS B O 1
ATOM 3276 N N . VAL B 1 179 ? -10.227 18.734 3.74 1 95 179 VAL B N 1
ATOM 3277 C CA . VAL B 1 179 ? -9.648 19.344 4.93 1 95 179 VAL B CA 1
ATOM 3278 C C . VAL B 1 179 ? -8.664 20.453 4.516 1 95 179 VAL B C 1
ATOM 3280 O O . VAL B 1 179 ? -8.578 21.484 5.172 1 95 179 VAL B O 1
ATOM 3283 N N . ALA B 1 180 ? -8.008 20.25 3.418 1 95.94 180 ALA B N 1
ATOM 3284 C CA . ALA B 1 180 ? -7.004 21.188 2.928 1 95.94 180 ALA B CA 1
ATOM 3285 C C . ALA B 1 180 ? -7.641 22.484 2.475 1 95.94 180 ALA B C 1
ATOM 3287 O O . ALA B 1 180 ? -6.945 23.484 2.248 1 95.94 180 ALA B O 1
ATOM 3288 N N . GLY B 1 181 ? -8.93 22.469 2.328 1 93.19 181 GLY B N 1
ATOM 3289 C CA . GLY B 1 181 ? -9.641 23.672 1.969 1 93.19 181 GLY B CA 1
ATOM 3290 C C . GLY B 1 181 ? -9.711 24.688 3.1 1 93.19 181 GLY B C 1
ATOM 3291 O O . GLY B 1 181 ? -9.945 25.875 2.865 1 93.19 181 GLY B O 1
ATOM 3292 N N . PHE B 1 182 ? -9.516 24.172 4.328 1 91.62 182 PHE B N 1
ATOM 3293 C CA . PHE B 1 182 ? -9.688 25.109 5.441 1 91.62 182 PHE B CA 1
ATOM 3294 C C . PHE B 1 182 ? -8.555 24.953 6.453 1 91.62 182 PHE B C 1
ATOM 3296 O O . PHE B 1 182 ? -8.492 25.688 7.434 1 91.62 182 PHE B O 1
ATOM 3303 N N . SER B 1 183 ? -7.605 24.047 6.281 1 94.06 183 SER B N 1
ATOM 3304 C CA . SER B 1 183 ? -6.453 23.828 7.145 1 94.06 183 SER B CA 1
ATOM 3305 C C . SER B 1 183 ? -5.18 23.625 6.328 1 94.06 183 SER B C 1
ATOM 3307 O O . SER B 1 183 ? -5.246 23.359 5.125 1 94.06 183 SER B O 1
ATOM 3309 N N . THR B 1 184 ? -4.023 23.875 7.004 1 96.94 184 THR B N 1
ATOM 3310 C CA . THR B 1 184 ? -2.754 23.438 6.434 1 96.94 184 THR B CA 1
ATOM 3311 C C . THR B 1 184 ? -2.541 21.938 6.66 1 96.94 184 THR B C 1
ATOM 3313 O O . THR B 1 184 ? -2.553 21.469 7.801 1 96.94 184 THR B O 1
ATOM 3316 N N . VAL B 1 185 ? -2.439 21.25 5.582 1 97.81 185 VAL B N 1
ATOM 3317 C CA . VAL B 1 185 ? -2.25 19.797 5.672 1 97.81 185 VAL B CA 1
ATOM 3318 C C . VAL B 1 185 ? -0.897 19.422 5.074 1 97.81 185 VAL B C 1
ATOM 3320 O O . VAL B 1 185 ? -0.576 19.812 3.951 1 97.81 185 VAL B O 1
ATOM 3323 N N . ILE B 1 186 ? -0.096 18.719 5.848 1 98.5 186 ILE B N 1
ATOM 3324 C CA . ILE B 1 186 ? 1.192 18.203 5.398 1 98.5 186 ILE B CA 1
ATOM 3325 C C . ILE B 1 186 ? 1.193 16.688 5.477 1 98.5 186 ILE B C 1
ATOM 3327 O O . ILE B 1 186 ? 0.977 16.109 6.547 1 98.5 186 ILE B O 1
ATOM 3331 N N . VAL B 1 187 ? 1.453 16.078 4.352 1 98.62 187 VAL B N 1
ATOM 3332 C CA . VAL B 1 187 ? 1.414 14.617 4.285 1 98.62 187 VAL B CA 1
ATOM 3333 C C . VAL B 1 187 ? 2.746 14.086 3.762 1 98.62 187 VAL B C 1
ATOM 3335 O O . VAL B 1 187 ? 3.273 14.594 2.768 1 98.62 187 VAL B O 1
ATOM 3338 N N . ALA B 1 188 ? 3.32 13.18 4.477 1 98.62 188 ALA B N 1
ATOM 3339 C CA . ALA B 1 188 ? 4.395 12.367 3.92 1 98.62 188 ALA B CA 1
ATOM 3340 C C . ALA B 1 188 ? 3.84 11.109 3.254 1 98.62 188 ALA B C 1
ATOM 3342 O O . ALA B 1 188 ? 3.029 10.391 3.846 1 98.62 188 ALA B O 1
ATOM 3343 N N . SER B 1 189 ? 4.215 10.852 2.027 1 98.25 189 SER B N 1
ATOM 3344 C CA . SER B 1 189 ? 3.635 9.711 1.318 1 98.25 189 SER B CA 1
ATOM 3345 C C . SER B 1 189 ? 4.492 9.312 0.123 1 98.25 189 SER B C 1
ATOM 3347 O O . SER B 1 189 ? 5.246 10.125 -0.408 1 98.25 189 SER B O 1
ATOM 3349 N N . HIS B 1 190 ? 4.352 8.094 -0.237 1 97.44 190 HIS B N 1
ATOM 3350 C CA . HIS B 1 190 ? 4.922 7.645 -1.5 1 97.44 190 HIS B CA 1
ATOM 3351 C C . HIS B 1 190 ? 3.869 7.617 -2.604 1 97.44 190 HIS B C 1
ATOM 3353 O O . HIS B 1 190 ? 4.156 7.211 -3.73 1 97.44 190 HIS B O 1
ATOM 3359 N N . ASP B 1 191 ? 2.701 8.086 -2.354 1 95 191 ASP B N 1
ATOM 3360 C CA . ASP B 1 191 ? 1.531 8.008 -3.225 1 95 191 ASP B CA 1
ATOM 3361 C C . ASP B 1 191 ? 1.515 9.156 -4.23 1 95 191 ASP B C 1
ATOM 3363 O O . ASP B 1 191 ? 1.161 10.281 -3.887 1 95 191 ASP B O 1
ATOM 3367 N N . VAL B 1 192 ? 1.695 8.828 -5.453 1 93.12 192 VAL B N 1
ATOM 3368 C CA . VAL B 1 192 ? 1.79 9.828 -6.508 1 93.12 192 VAL B CA 1
ATOM 3369 C C . VAL B 1 192 ? 0.426 10.477 -6.73 1 93.12 192 VAL B C 1
ATOM 3371 O O . VAL B 1 192 ? 0.338 11.68 -6.996 1 93.12 192 VAL B O 1
ATOM 3374 N N . GLU B 1 193 ? -0.651 9.727 -6.637 1 91 193 GLU B N 1
ATOM 3375 C CA . GLU B 1 193 ? -1.99 10.266 -6.84 1 91 193 GLU B CA 1
ATOM 3376 C C . GLU B 1 193 ? -2.32 11.328 -5.793 1 91 193 GLU B C 1
ATOM 3378 O O . GLU B 1 193 ? -2.902 12.367 -6.117 1 91 193 GLU B O 1
ATOM 3383 N N . LEU B 1 194 ? -1.952 11.047 -4.594 1 94.38 194 LEU B N 1
ATOM 3384 C CA . LEU B 1 194 ? -2.139 12.031 -3.537 1 94.38 194 LEU B CA 1
ATOM 3385 C C . LEU B 1 194 ? -1.345 13.297 -3.83 1 94.38 194 LEU B C 1
ATOM 3387 O O . LEU B 1 194 ? -1.849 14.414 -3.643 1 94.38 194 LEU B O 1
ATOM 3391 N N . ALA B 1 195 ? -0.121 13.109 -4.258 1 95.94 195 ALA B N 1
ATOM 3392 C CA . ALA B 1 195 ? 0.729 14.25 -4.598 1 95.94 195 ALA B CA 1
ATOM 3393 C C . ALA B 1 195 ? 0.103 15.086 -5.711 1 95.94 195 ALA B C 1
ATOM 3395 O O . ALA B 1 195 ? 0.148 16.312 -5.668 1 95.94 195 ALA B O 1
ATOM 3396 N N . MET B 1 196 ? -0.488 14.438 -6.621 1 92.62 196 MET B N 1
ATOM 3397 C CA . MET B 1 196 ? -1.076 15.133 -7.766 1 92.62 196 MET B CA 1
ATOM 3398 C C . MET B 1 196 ? -2.303 15.938 -7.344 1 92.62 196 MET B C 1
ATOM 3400 O O . MET B 1 196 ? -2.713 16.859 -8.047 1 92.62 196 MET B O 1
ATOM 3404 N N . ASP B 1 197 ? -2.852 15.57 -6.238 1 92.06 197 ASP B N 1
ATOM 3405 C CA . ASP B 1 197 ? -4.016 16.281 -5.711 1 92.06 197 ASP B CA 1
ATOM 3406 C C . ASP B 1 197 ? -3.602 17.375 -4.734 1 92.06 197 ASP B C 1
ATOM 3408 O O . ASP B 1 197 ? -4.449 18 -4.098 1 92.06 197 ASP B O 1
ATOM 3412 N N . SER B 1 198 ? -2.342 17.625 -4.664 1 96.19 198 SER B N 1
ATOM 3413 C CA . SER B 1 198 ? -1.831 18.562 -3.672 1 96.19 198 SER B CA 1
ATOM 3414 C C . SER B 1 198 ? -1.642 19.953 -4.273 1 96.19 198 SER B C 1
ATOM 3416 O O . SER B 1 198 ? -1.791 20.141 -5.484 1 96.19 198 SER B O 1
ATOM 3418 N N . ASP B 1 199 ? -1.459 20.953 -3.418 1 97.56 199 ASP B N 1
ATOM 3419 C CA . ASP B 1 199 ? -1.137 22.312 -3.846 1 97.56 199 ASP B CA 1
ATOM 3420 C C . ASP B 1 199 ? 0.371 22.5 -4.004 1 97.56 199 ASP B C 1
ATOM 3422 O O . ASP B 1 199 ? 0.822 23.312 -4.816 1 97.56 199 ASP B O 1
ATOM 3426 N N . LEU B 1 200 ? 1.083 21.797 -3.232 1 98.44 200 LEU B N 1
ATOM 3427 C CA . LEU B 1 200 ? 2.541 21.781 -3.264 1 98.44 200 LEU B CA 1
ATOM 3428 C C . LEU B 1 200 ? 3.082 20.359 -3.113 1 98.44 200 LEU B C 1
ATOM 3430 O O . LEU B 1 200 ? 2.623 19.609 -2.254 1 98.44 200 LEU B O 1
ATOM 3434 N N . VAL B 1 201 ? 3.998 20.016 -3.973 1 98.44 201 VAL B N 1
ATOM 3435 C CA . VAL B 1 201 ? 4.711 18.75 -3.896 1 98.44 201 VAL B CA 1
ATOM 3436 C C . VAL B 1 201 ? 6.184 19 -3.592 1 98.44 201 VAL B C 1
ATOM 3438 O O . VAL B 1 201 ? 6.824 19.844 -4.23 1 98.44 201 VAL B O 1
ATOM 3441 N N . VAL B 1 202 ? 6.648 18.344 -2.602 1 98.81 202 VAL B N 1
ATOM 3442 C CA . VAL B 1 202 ? 8.07 18.297 -2.281 1 98.81 202 VAL B CA 1
ATOM 3443 C C . VAL B 1 202 ? 8.602 16.875 -2.447 1 98.81 202 VAL B C 1
ATOM 3445 O O . VAL B 1 202 ? 8.461 16.047 -1.545 1 98.81 202 VAL B O 1
ATOM 3448 N N . ALA B 1 203 ? 9.234 16.641 -3.58 1 98.75 203 ALA B N 1
ATOM 3449 C CA . ALA B 1 203 ? 9.773 15.305 -3.861 1 98.75 203 ALA B CA 1
ATOM 3450 C C . ALA B 1 203 ? 11.164 15.141 -3.264 1 98.75 203 ALA B C 1
ATOM 3452 O O . ALA B 1 203 ? 12.062 15.938 -3.543 1 98.75 203 ALA B O 1
ATOM 3453 N N . VAL B 1 204 ? 11.281 14.156 -2.471 1 98.62 204 VAL B N 1
ATOM 3454 C CA . VAL B 1 204 ? 12.539 13.938 -1.764 1 98.62 204 VAL B CA 1
ATOM 3455 C C . VAL B 1 204 ? 13.188 12.648 -2.256 1 98.62 204 VAL B C 1
ATOM 3457 O O . VAL B 1 204 ? 12.547 11.594 -2.301 1 98.62 204 VAL B O 1
ATOM 3460 N N . LYS B 1 205 ? 14.383 12.734 -2.652 1 97.69 205 LYS B N 1
ATOM 3461 C CA . LYS B 1 205 ? 15.195 11.602 -3.092 1 97.69 205 LYS B CA 1
ATOM 3462 C C . LYS B 1 205 ? 16.578 11.641 -2.459 1 97.69 205 LYS B C 1
ATOM 3464 O O . LYS B 1 205 ? 17.234 12.688 -2.455 1 97.69 205 LYS B O 1
ATOM 3469 N N . ASN B 1 206 ? 16.969 10.469 -1.957 1 95.75 206 ASN B N 1
ATOM 3470 C CA . ASN B 1 206 ? 18.281 10.344 -1.34 1 95.75 206 ASN B CA 1
ATOM 3471 C C . ASN B 1 206 ? 18.531 11.445 -0.309 1 95.75 206 ASN B C 1
ATOM 3473 O O . ASN B 1 206 ? 19.594 12.062 -0.289 1 95.75 206 ASN B O 1
ATOM 3477 N N . GLY B 1 207 ? 17.469 11.773 0.368 1 96.81 207 GLY B N 1
ATOM 3478 C CA . GLY B 1 207 ? 17.562 12.695 1.489 1 96.81 207 GLY B CA 1
ATOM 3479 C C . GLY B 1 207 ? 17.578 14.148 1.064 1 96.81 207 GLY B C 1
ATOM 3480 O O . GLY B 1 207 ? 17.797 15.039 1.889 1 96.81 207 GLY B O 1
ATOM 3481 N N . ARG B 1 208 ? 17.375 14.414 -0.179 1 97.56 208 ARG B N 1
ATOM 3482 C CA . ARG B 1 208 ? 17.391 15.781 -0.689 1 97.56 208 ARG B CA 1
ATOM 3483 C C . ARG B 1 208 ? 16.156 16.062 -1.544 1 97.56 208 ARG B C 1
ATOM 3485 O O . ARG B 1 208 ? 15.523 15.125 -2.045 1 97.56 208 ARG B O 1
ATOM 3492 N N . VAL B 1 209 ? 15.922 17.359 -1.716 1 98.25 209 VAL B N 1
ATOM 3493 C CA . VAL B 1 209 ? 14.773 17.734 -2.533 1 98.25 209 VAL B CA 1
ATOM 3494 C C . VAL B 1 209 ? 15.117 17.562 -4.012 1 98.25 209 VAL B C 1
ATOM 3496 O O . VAL B 1 209 ? 16.078 18.172 -4.508 1 98.25 209 VAL B O 1
ATOM 3499 N N . LEU B 1 210 ? 14.359 16.766 -4.629 1 98.12 210 LEU B N 1
ATOM 3500 C CA . LEU B 1 210 ? 14.477 16.578 -6.07 1 98.12 210 LEU B CA 1
ATOM 3501 C C . LEU B 1 210 ? 13.688 17.656 -6.816 1 98.12 210 LEU B C 1
ATOM 3503 O O . LEU B 1 210 ? 14.141 18.156 -7.848 1 98.12 210 LEU B O 1
ATOM 3507 N N . MET B 1 211 ? 12.547 17.906 -6.266 1 97.31 211 MET B N 1
ATOM 3508 C CA . MET B 1 211 ? 11.625 18.859 -6.875 1 97.31 211 MET B CA 1
ATOM 3509 C C . MET B 1 211 ? 10.711 19.484 -5.824 1 97.31 211 MET B C 1
ATOM 3511 O O . MET B 1 211 ? 10.336 18.828 -4.855 1 97.31 211 MET B O 1
ATOM 3515 N N . ARG B 1 212 ? 10.477 20.734 -6 1 98 212 ARG B N 1
ATOM 3516 C CA . ARG B 1 212 ? 9.484 21.438 -5.191 1 98 212 ARG B CA 1
ATOM 3517 C C . ARG B 1 212 ? 8.633 22.359 -6.059 1 98 212 ARG B C 1
ATOM 3519 O O . ARG B 1 212 ? 9.164 23.203 -6.785 1 98 212 ARG B O 1
ATOM 3526 N N . GLY B 1 213 ? 7.375 22.156 -6.059 1 97.75 213 GLY B N 1
ATOM 3527 C CA . GLY B 1 213 ? 6.492 22.953 -6.891 1 97.75 213 GLY B CA 1
ATOM 3528 C C . GLY B 1 213 ? 5.094 22.375 -7.008 1 97.75 213 GLY B C 1
ATOM 3529 O O . GLY B 1 213 ? 4.727 21.484 -6.25 1 97.75 213 GLY B O 1
ATOM 3530 N N . PRO B 1 214 ? 4.293 23 -7.805 1 96.94 214 PRO B N 1
ATOM 3531 C CA . PRO B 1 214 ? 2.947 22.453 -8.031 1 96.94 214 PRO B CA 1
ATOM 3532 C C . PRO B 1 214 ? 2.963 21.078 -8.672 1 96.94 214 PRO B C 1
ATOM 3534 O O . PRO B 1 214 ? 3.979 20.656 -9.234 1 96.94 214 PRO B O 1
ATOM 3537 N N . PRO B 1 215 ? 1.88 20.328 -8.516 1 94.31 215 PRO B N 1
ATOM 3538 C CA . PRO B 1 215 ? 1.803 18.984 -9.094 1 94.31 215 PRO B CA 1
ATOM 3539 C C . PRO B 1 215 ? 2.148 18.953 -10.578 1 94.31 215 PRO B C 1
ATOM 3541 O O . PRO B 1 215 ? 2.676 17.953 -11.07 1 94.31 215 PRO B O 1
ATOM 3544 N N . SER B 1 216 ? 1.896 20.047 -11.25 1 92.19 216 SER B N 1
ATOM 3545 C CA . SER B 1 216 ? 2.176 20.094 -12.688 1 92.19 216 SER B CA 1
ATOM 3546 C C . SER B 1 216 ? 3.662 19.891 -12.961 1 92.19 216 SER B C 1
ATOM 3548 O O . SER B 1 216 ? 4.043 19.5 -14.062 1 92.19 216 SER B O 1
ATOM 3550 N N . GLU B 1 217 ? 4.488 20.109 -12 1 94.88 217 GLU B N 1
ATOM 3551 C CA . GLU B 1 217 ? 5.93 19.953 -12.172 1 94.88 217 GLU B CA 1
ATOM 3552 C C . GLU B 1 217 ? 6.375 18.531 -11.883 1 94.88 217 GLU B C 1
ATOM 3554 O O . GLU B 1 217 ? 7.52 18.156 -12.148 1 94.88 217 GLU B O 1
ATOM 3559 N N . LEU B 1 218 ? 5.527 17.734 -11.344 1 93.31 218 LEU B N 1
ATOM 3560 C CA . LEU B 1 218 ? 5.789 16.328 -11.133 1 93.31 218 LEU B CA 1
ATOM 3561 C C . LEU B 1 218 ? 5.547 15.531 -12.414 1 93.31 218 LEU B C 1
ATOM 3563 O O . LEU B 1 218 ? 4.648 14.688 -12.469 1 93.31 218 LEU B O 1
ATOM 3567 N N . ALA B 1 219 ? 6.43 15.734 -13.398 1 89.12 219 ALA B N 1
ATOM 3568 C CA . ALA B 1 219 ? 6.348 15.117 -14.719 1 89.12 219 ALA B CA 1
ATOM 3569 C C . ALA B 1 219 ? 6.781 13.656 -14.672 1 89.12 219 ALA B C 1
ATOM 3571 O O . ALA B 1 219 ? 7.438 13.234 -13.719 1 89.12 219 ALA B O 1
ATOM 3572 N N . PRO B 1 220 ? 6.383 12.945 -15.742 1 89 220 PRO B N 1
ATOM 3573 C CA . PRO B 1 220 ? 6.758 11.531 -15.789 1 89 220 PRO B CA 1
ATOM 3574 C C . PRO B 1 220 ? 8.258 11.312 -15.609 1 89 220 PRO B C 1
ATOM 3576 O O . PRO B 1 220 ? 8.672 10.367 -14.922 1 89 220 PRO B O 1
ATOM 3579 N N . LYS B 1 221 ? 8.992 12.188 -16.156 1 91.75 221 LYS B N 1
ATOM 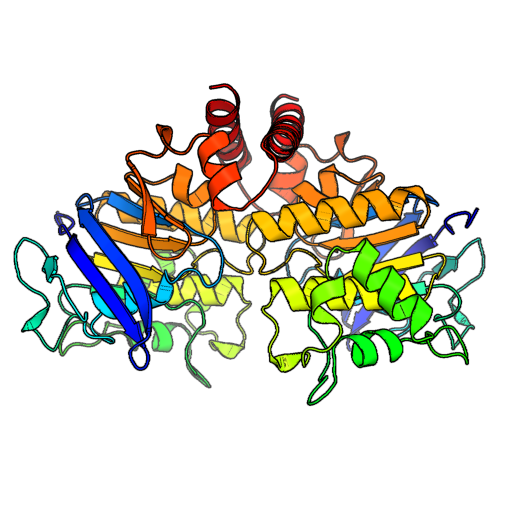3580 C CA . LYS B 1 221 ? 10.445 12.062 -16.031 1 91.75 221 LYS B CA 1
ATOM 3581 C C . LYS B 1 221 ? 10.883 12.227 -14.578 1 91.75 221 LYS B C 1
ATOM 3583 O O . LYS B 1 221 ? 11.797 11.539 -14.125 1 91.75 221 LYS B O 1
ATOM 3588 N N . VAL B 1 222 ? 10.273 13.133 -13.867 1 94.31 222 VAL B N 1
ATOM 3589 C CA . VAL B 1 222 ? 10.586 13.375 -12.461 1 94.31 222 VAL B CA 1
ATOM 3590 C C . VAL B 1 222 ? 10.156 12.172 -11.617 1 94.31 222 VAL B C 1
ATOM 3592 O O . VAL B 1 222 ? 10.906 11.719 -10.75 1 94.31 222 VAL B O 1
ATOM 3595 N N . ILE B 1 223 ? 8.984 11.656 -11.914 1 94.38 223 ILE B N 1
ATOM 3596 C CA . ILE B 1 223 ? 8.477 10.484 -11.203 1 94.38 223 ILE B CA 1
ATOM 3597 C C . ILE B 1 223 ? 9.406 9.297 -11.445 1 94.38 223 ILE B C 1
ATOM 3599 O O . ILE B 1 223 ? 9.758 8.578 -10.508 1 94.38 223 ILE B O 1
ATOM 3603 N N . ALA B 1 224 ? 9.812 9.125 -12.711 1 94.25 224 ALA B N 1
ATOM 3604 C CA . ALA B 1 224 ? 10.719 8.039 -13.07 1 94.25 224 ALA B CA 1
ATOM 3605 C C . ALA B 1 224 ? 12.039 8.148 -12.305 1 94.25 224 ALA B C 1
ATOM 3607 O O . ALA B 1 224 ? 12.539 7.156 -11.773 1 94.25 224 ALA B O 1
ATOM 3608 N N . GLU B 1 225 ? 12.531 9.328 -12.25 1 96.31 225 GLU B N 1
ATOM 3609 C CA . GLU B 1 225 ? 13.766 9.562 -11.508 1 96.31 225 GLU B CA 1
ATOM 3610 C C . GLU B 1 225 ? 13.562 9.328 -10.016 1 96.31 225 GLU B C 1
ATOM 3612 O O . GLU B 1 225 ? 14.398 8.695 -9.359 1 96.31 225 GLU B O 1
ATOM 3617 N N . LEU B 1 226 ? 12.5 9.805 -9.5 1 97.31 226 LEU B N 1
ATOM 3618 C CA . LEU B 1 226 ? 12.203 9.727 -8.078 1 97.31 226 LEU B CA 1
ATOM 3619 C C . LEU B 1 226 ? 12.172 8.273 -7.609 1 97.31 226 LEU B C 1
ATOM 3621 O O . LEU B 1 226 ? 12.688 7.949 -6.539 1 97.31 226 LEU B O 1
ATOM 3625 N N . TYR B 1 227 ? 11.633 7.41 -8.43 1 96.12 227 TYR B N 1
ATOM 3626 C CA . TYR B 1 227 ? 11.383 6.043 -7.988 1 96.12 227 TYR B CA 1
ATOM 3627 C C . TYR B 1 227 ? 12.273 5.055 -8.727 1 96.12 227 TYR B C 1
ATOM 3629 O O . TYR B 1 227 ? 12.086 3.84 -8.625 1 96.12 227 TYR B O 1
ATOM 3637 N N . ASP B 1 228 ? 13.234 5.508 -9.508 1 94.88 228 ASP B N 1
ATOM 3638 C CA . ASP B 1 228 ? 14.219 4.695 -10.219 1 94.88 228 ASP B CA 1
ATOM 3639 C C . ASP B 1 228 ? 13.531 3.689 -11.141 1 94.88 228 ASP B C 1
ATOM 3641 O O . ASP B 1 228 ? 13.812 2.49 -11.078 1 94.88 228 ASP B O 1
ATOM 3645 N N . ILE B 1 229 ? 12.633 4.203 -11.922 1 93.62 229 ILE B N 1
ATOM 3646 C CA . ILE B 1 229 ? 11.977 3.369 -12.922 1 93.62 229 ILE B CA 1
ATOM 3647 C C . ILE B 1 229 ? 12.164 3.984 -14.312 1 93.62 229 ILE B C 1
ATOM 3649 O O . ILE B 1 229 ? 12.539 5.152 -14.43 1 93.62 229 ILE B O 1
ATOM 3653 N N . ASP B 1 230 ? 12.031 3.119 -15.312 1 91.62 230 ASP B N 1
ATOM 3654 C CA . ASP B 1 230 ? 12.109 3.621 -16.688 1 91.62 230 ASP B CA 1
ATOM 3655 C C . ASP B 1 230 ? 10.852 4.395 -17.062 1 91.62 230 ASP B C 1
ATOM 3657 O O . ASP B 1 230 ? 9.734 3.947 -16.797 1 91.62 230 ASP B O 1
ATOM 3661 N N . GLU B 1 231 ? 11.094 5.516 -17.641 1 87 231 GLU B N 1
ATOM 3662 C CA . GLU B 1 231 ? 9.969 6.344 -18.062 1 87 231 GLU B CA 1
ATOM 3663 C C . GLU B 1 231 ? 9 5.559 -18.938 1 87 231 GLU B C 1
ATOM 3665 O O . GLU B 1 231 ? 7.785 5.77 -18.875 1 87 231 GLU B O 1
ATOM 3670 N N . SER B 1 232 ? 9.555 4.637 -19.688 1 83.81 232 SER B N 1
ATOM 3671 C CA . SER B 1 232 ? 8.727 3.826 -20.578 1 83.81 232 SER B CA 1
ATOM 3672 C C . SER B 1 232 ? 7.754 2.955 -19.781 1 83.81 232 SER B C 1
ATOM 3674 O O . SER B 1 232 ? 6.633 2.707 -20.219 1 83.81 232 SER B O 1
ATOM 3676 N N . GLU B 1 233 ? 8.188 2.592 -18.641 1 81.06 233 GLU B N 1
ATOM 3677 C CA . GLU B 1 233 ? 7.32 1.789 -17.781 1 81.06 233 GLU B CA 1
ATOM 3678 C C . GLU B 1 233 ? 6.148 2.609 -17.25 1 81.06 233 GLU B C 1
ATOM 3680 O O . GLU B 1 233 ? 5.023 2.111 -17.172 1 81.06 233 GLU B O 1
ATOM 3685 N N . LEU B 1 234 ? 6.449 3.758 -16.953 1 78 234 LEU B N 1
ATOM 3686 C CA . LEU B 1 234 ? 5.402 4.652 -16.469 1 78 234 LEU B CA 1
ATOM 3687 C C . LEU B 1 234 ? 4.379 4.934 -17.562 1 78 234 LEU B C 1
ATOM 3689 O O . LEU B 1 234 ? 3.174 4.949 -17.297 1 78 234 LEU B O 1
ATOM 3693 N N . ARG B 1 235 ? 4.82 5.125 -18.703 1 69.12 235 ARG B N 1
ATOM 3694 C CA . ARG B 1 235 ? 3.943 5.402 -19.844 1 69.12 235 ARG B CA 1
ATOM 3695 C C . ARG B 1 235 ? 3.035 4.215 -20.141 1 69.12 235 ARG B C 1
ATOM 3697 O O . ARG B 1 235 ? 1.86 4.391 -20.469 1 69.12 235 ARG B O 1
ATOM 3704 N N . PHE B 1 236 ? 3.697 3.199 -20 1 68.94 236 PHE B N 1
ATOM 3705 C CA . PHE B 1 236 ? 2.916 1.986 -20.203 1 68.94 236 PHE B CA 1
ATOM 3706 C C . PHE B 1 236 ? 1.776 1.895 -19.203 1 68.94 236 PHE B C 1
ATOM 3708 O O . PHE B 1 236 ? 0.639 1.595 -19.562 1 68.94 236 PHE B O 1
ATOM 3715 N N . MET B 1 237 ? 2.068 2.264 -18.062 1 69.75 237 MET B N 1
ATOM 3716 C CA . MET B 1 237 ? 1.062 2.227 -17 1 69.75 237 MET B CA 1
ATOM 3717 C C . MET B 1 237 ? -0.038 3.25 -17.25 1 69.75 237 MET B C 1
ATOM 3719 O O . MET B 1 237 ? -1.221 2.957 -17.078 1 69.75 237 MET B O 1
ATOM 3723 N N . ALA B 1 238 ? 0.417 4.312 -17.641 1 68.19 238 ALA B N 1
ATOM 3724 C CA . ALA B 1 238 ? -0.535 5.375 -17.953 1 68.19 238 ALA B CA 1
ATOM 3725 C C . ALA B 1 238 ? -1.438 4.973 -19.109 1 68.19 238 ALA B C 1
ATOM 3727 O O . ALA B 1 238 ? -2.645 5.23 -19.094 1 68.19 238 ALA B O 1
ATOM 3728 N N . ALA B 1 239 ? -0.838 4.371 -20.078 1 64.69 239 ALA B N 1
ATOM 3729 C CA . ALA B 1 239 ? -1.58 3.951 -21.266 1 64.69 239 ALA B CA 1
ATOM 3730 C C . ALA B 1 239 ? -2.633 2.904 -20.906 1 64.69 239 ALA B C 1
ATOM 3732 O O . ALA B 1 239 ? -3.742 2.924 -21.453 1 64.69 239 ALA B O 1
ATOM 3733 N N . ILE B 1 240 ? -2.297 2.15 -20.062 1 60 240 ILE B N 1
ATOM 3734 C CA . ILE B 1 240 ? -3.219 1.11 -19.625 1 60 240 ILE B CA 1
ATOM 3735 C C . ILE B 1 240 ? -4.43 1.749 -18.953 1 60 240 ILE B C 1
ATOM 3737 O O . ILE B 1 240 ? -5.57 1.378 -19.219 1 60 240 ILE B O 1
ATOM 3741 N N . PHE B 1 241 ? -4.152 2.691 -18.188 1 62.56 241 PHE B N 1
ATOM 3742 C CA . PHE B 1 241 ? -5.234 3.338 -17.453 1 62.56 241 PHE B CA 1
ATOM 3743 C C . PHE B 1 241 ? -6.078 4.203 -18.375 1 62.56 241 PHE B C 1
ATOM 3745 O O . PHE B 1 241 ? -7.301 4.273 -18.234 1 62.56 241 PHE B O 1
ATOM 3752 N N . MET B 1 242 ? -5.414 4.875 -19.312 1 59.81 242 MET B N 1
ATOM 3753 C CA . MET B 1 242 ? -6.133 5.727 -20.266 1 59.81 242 MET B CA 1
ATOM 3754 C C . MET B 1 242 ? -7.062 4.902 -21.141 1 59.81 242 MET B C 1
ATOM 3756 O O . MET B 1 242 ? -8.188 5.32 -21.422 1 59.81 242 MET B O 1
ATOM 3760 N N . LYS B 1 243 ? -6.48 3.926 -21.625 1 54.69 243 LYS B N 1
ATOM 3761 C CA . LYS B 1 243 ? -7.273 3.072 -22.5 1 54.69 243 LYS B CA 1
ATOM 3762 C C . LYS B 1 243 ? -8.523 2.566 -21.797 1 54.69 243 LYS B C 1
ATOM 3764 O O . LYS B 1 243 ? -9.586 2.441 -22.422 1 54.69 243 LYS B O 1
ATOM 3769 N N . TYR B 1 244 ? -8.453 2.514 -20.609 1 53.88 244 TYR B N 1
ATOM 3770 C CA . TYR B 1 244 ? -9.547 1.889 -19.891 1 53.88 244 TYR B CA 1
ATOM 3771 C C . TYR B 1 244 ? -10.516 2.938 -19.344 1 53.88 244 TYR B C 1
ATOM 3773 O O . TYR B 1 244 ? -11.672 2.631 -19.047 1 53.88 244 TYR B O 1
ATOM 3781 N N . ASN B 1 245 ? -10.023 4.043 -19.219 1 52.28 245 ASN B N 1
ATOM 3782 C CA . ASN B 1 245 ? -10.898 5.129 -18.812 1 52.28 245 ASN B CA 1
ATOM 3783 C C . ASN B 1 245 ? -11.609 5.77 -20 1 52.28 245 ASN B C 1
ATOM 3785 O O . ASN B 1 245 ? -12.555 6.535 -19.828 1 52.28 245 ASN B O 1
ATOM 3789 N N . GLN B 1 246 ? -11.039 5.672 -21.094 1 47.84 246 GLN B N 1
ATOM 3790 C CA . GLN B 1 246 ? -11.648 6.242 -22.297 1 47.84 246 GLN B CA 1
ATOM 3791 C C . GLN B 1 246 ? -12.719 5.32 -22.859 1 47.84 246 GLN B C 1
ATOM 3793 O O . GLN B 1 246 ? -13.555 5.746 -23.656 1 47.84 246 GLN B O 1
ATOM 3798 N N . LYS B 1 247 ? -12.828 4.102 -22.406 1 42.94 247 LYS B N 1
ATOM 3799 C CA . LYS B 1 247 ? -13.906 3.297 -22.969 1 42.94 247 LYS B CA 1
ATOM 3800 C C . LYS B 1 247 ? -15.156 3.371 -22.094 1 42.94 247 LYS B C 1
ATOM 3802 O O . LYS B 1 247 ? -15.062 3.428 -20.875 1 42.94 247 LYS B O 1
#

Nearest PDB structures (foldseek):
  6pan-assembly1_A  TM=8.636E-01  e=1.676E-18  Novosphingobium aromaticivorans DSM 12444
  8pmj-assembly1_A  TM=8.794E-01  e=1.562E-16  Homo sapiens
  7vlu-assembly1_A  TM=8.245E-01  e=4.784E-16  Rattus norvegicus
  7zdg-assembly1_C  TM=8.429E-01  e=7.663E-16  Escherichia coli K-12
  3d31-assembly1_A  TM=8.463E-01  e=4.756E-15  unclassified

Radius of gyration: 23.62 Å; Cα contacts (8 Å, |Δi|>4): 1098; chains: 2; bounding box: 47×69×51 Å

Organism: NCBI:txid62609

Sequence (494 aa):
MSQGYKVEFKEVTVGYKGHPVVENITFTTPGPGLTTILGPNGVGKSTLLKALIGSLRPWSGTITINGINLGMEKDRSLYLSYAPPEPPNMFNMRVVEVVMSAKKGKKWVSEQDAIESLRFVGAAELAMKYFEQLSTGQKRLVLLARALAVHSPIIVMDEPTANLDLGNQVRIRSIIRKVAGFSTVIVASHDVELAMDSDLVVAVKNGRVLMRGPPSELAPKVIAELYDIDESELRFMAAIFMKYNQKMSQGYKVEFKEVTVGYKGHPVVENITFTTPGPGLTTILGPNGVGKSTLLKALIGSLRPWSGTITINGINLGMEKDRSLYLSYAPPEPPNMFNMRVVEVVMSAKKGKKWVSEQDAIESLRFVGAAELAMKYFEQLSTGQKRLVLLARALAVHSPIIVMDEPTANLDLGNQVRIRSIIRKVAGFSTVIVASHDVELAMDSDLVVAVKNGRVLMRGPPSELAPKVIAELYDIDESELRFMAAIFMKYNQK

Secondary structure (DSSP, 8-state):
------EEEEEEEEEETTEEEEEEEEEE--SSEEEEEE--TTSSHHHHHHHHHTSS--SEEEEEETTEEGGG-S--TTTEEEE-SS----TT-BHHHHHHT-EETTEEPPHHHHHHHHHHTT-GGGTTSBGGGS-HHHHHHHHHHHHHTT--SEEEEESTTTT--HHHHHHHHHHHHHHTTTSEEEEEES-HHHHHTSSEEEEEETTEEEEEE-GGG--HHHHHHHHT--HHHHHHHHHHHHHHHH-/------EEEEEEEEEETTEEEEEEEEEE--SSEEEEEE--TTSSHHHHHHHHHTSS--SEEEEEETTEEGGG-S--TTTEEEE-SS----TT-BHHHHHHT-EETTEEPPHHHHHHHHHHTT-GGGTTSBGGGS-HHHHHHHHHHHHHTT--SEEEEESTTTT--HHHHHHHHHHHHHHTTTSEEEEEES-HHHHHTSSEEEEEETTEEEEEE-GGG--HHHHHHHHT--HHHHHHHHHHHHHHHH-

pLDDT: mean 91.02, std 11.27, range [34.03, 98.81]